Protein 3AFO (pdb70)

CATH classification: 3.40.50.10330 (+1 more: 2.60.200.30)

GO terms:
  GO:0005759 mitochondrial matrix (C, IDA)
  GO:0042736 NADH kinase activity (F, IDA)
  GO:0006741 NADP+ biosynthetic process (P, IDA)
  GO:0034599 cellular response to oxidative stress (P, IMP)
  GO:0005739 mitochondrion (C, HDA)
  GO:0016226 iron-sulfur cluster assembly (P, IMP)
  GO:0005759 mitochondrial matrix (C, EXP)

Nearest PDB structures (foldseek):
  3afo-assembly1_A-2  TM=1.003E+00  e=3.909E-83  Saccharomyces cerevisiae
  3afo-assembly1_B-2  TM=9.773E-01  e=2.505E-69  Saccharomyces cerevisiae
  8kgc-assembly1_C  TM=8.795E-01  e=1.399E-30  Homo sapiens
  7mh7-assembly1_A  TM=8.761E-01  e=4.460E-27  Pseudomonas aeruginosa PAO1
  7qvs-assembly1_B-2  TM=8.886E-01  e=7.166E-25  Pseudomonas aeruginosa

Solvent-accessible surface area: 30496 Å² total; per-residue (Å²): 131,156,38,29,27,189,69,3,101,31,55,72,1,83,88,18,201,89,48,12,65,12,66,36,87,115,127,25,32,30,0,70,21,141,79,103,1,69,6,0,4,1,16,18,94,74,234,26,98,45,0,84,118,3,0,22,96,0,0,40,22,0,23,122,62,30,120,76,7,32,0,0,0,40,41,103,19,0,78,60,0,0,111,37,6,168,60,14,27,139,132,51,94,132,110,19,7,48,0,24,6,12,76,93,115,36,0,19,80,47,4,6,0,0,0,1,0,2,13,40,33,12,3,13,94,4,5,62,32,0,9,132,40,45,0,10,2,0,0,3,0,18,28,54,122,122,32,42,15,20,40,8,72,13,176,43,12,105,111,16,0,92,65,0,28,50,34,142,9,86,0,25,57,25,29,2,0,29,0,43,5,69,54,114,136,41,148,80,59,90,66,28,30,1,3,14,6,0,27,0,36,73,32,153,19,104,77,59,1,5,0,25,0,35,5,8,43,27,99,4,9,89,2,47,0,27,0,1,0,0,0,0,3,7,0,0,22,32,67,0,31,98,33,39,0,3,5,1,3,18,62,2,50,2,0,1,0,1,6,7,86,36,138,17,172,36,13,81,18,0,0,0,10,62,11,2,16,0,52,1,84,2,12,29,76,168,127,81,34,96,66,93,64,5,1,66,3,6,9,14,44,79,84,69,57,66,0,34,32,16,1,12,2,58,0,21,6,26,81,45,24,54,99,14,132,77,62,158,46,28,2,0,26,11,3,17,114,48,89,34,47,47,15,106,9,0,43,138,88,66,24,10,12,58,78,79,207,148,108,222,64,109,80,62,68,0,82,106,22,89,75,51,10,52,7,67,39,84,77,36,115,73,12,31,12,40,17,0,54,19,111,80,92,4,46,1,0,2,1,20,16,88,69,227,29,109,46,0,75,123,4,0,24,83,0,0,36,16,0,19,117,61,36,125,126,6,28,0,0,0,48,65,106,23,0,122,60,0,30,131,36,18,173,73,38,24,148,116,50,116,131,108,36,6,52,0,27,14,12,89,100,108,27,0,8,61,36,1,1,0,0,0,1,0,2,13,39,33,14,4,15,99,6,2,60,34,4,40,111,54,49,1,8,3,1,0,4,0,24,24,48,113,130,29,38,15,18,39,9,78,18,180,42,4,112,136,11,0,68,39,0,38,41,32,137,10,74,0,20,54,23,31,5,0,25,2,42,4,65,43,125,114,81,150,79,56,79,76,35,25,0,3,16,4,1,28,0,35,69,30,147,21,107,137,67,3,36,0,23,0,36,8,58,63,55,102,2,10,97,2,47,0,27,0,1,0,1,0,1,6,6,0,0,21,34,66,0,28,95,35,39,0,3,5,1,4,15,52,3,47,2,0,2,0,0,7,7,87,35,140,16,173,38,12,80,18,0,1,0,18,63,90,1,78,0,66,0,61,2,12,107,98,70,2,74,3,11,5,15,43,83,90,46,75,53,0,65,74,5,1,25,1,87,0,34,10,11,154,120,48,34,3,0,23,12,2,14,106,38,42,14,40,32,4,103,10,0,39,129,72,66,28,9,12,58,82,78,203,160,101,229

Secondary structure (DSSP, 8-state):
---S-TTEEEEEGGGSPPP-PPEEE---EEEE-SSPP-EEEEEE-TT-HHHHHHHHHHHHHHHHH-TT-EEE--HHHHHHHHTT--S-GGG-TTSPEEEEE--HHHHHHH-SEEEEEESHHHHHHHHHTTTTSPPPPEEEEE-SS--SS--EEGGGHHHHHHHHHTT--EEEEE--EEEEEE-TT----EEEEESSEEEEE-TT-SSPEEEEEEETTEEEEEEEEEEEEEE-TGGGGTHHHHTTPPEE-TTS-EEEEEEEEES-S----EEEETT--EEEEE---SS-S-SSS-EEEEETTEEEEEE-TT-EEEEEESS-----TT----SEEEE-SSTTHHHHHHHHTT-TTPPPP---/-EEEEGGGSPPPPPEEEE--TT-SSEEEEESS---EEEEEE-TT-HHHHHHHHHHHHHHHHH-TTPEEE--HHHHHHHGGG--SPGGG-TTS--EEEE--HHHHHHH-SEEEEEESHHHHHHHHHHTTTSPPPPEEEEE-SS--SS--EEGGGHHHHHHHHHTT--EEEEE--EEEEEE-SSSSS-EEEEESSEEEEE-TT-SSPEEEEEEETTEEEEEEEEEEEEEE-TGGGGTHHHHTTPPEE-TTS--EEEEEEEES-S----EEE-TT--EEEEE----EEEEETTEEEEEE-TT-EEEEEE-----SEEEE-SSTTHHHHHHHHTT-TTPPPP---

Structure (mmCIF, N/CA/C/O backbone):
data_3AFO
#
_entry.id   3AFO
#
_cell.length_a   98.685
_cell.length_b   132.782
_cell.length_c   59.636
_cell.angle_alpha   90.00
_cell.angle_beta   90.00
_cell.angle_gamma   90.00
#
_symmetry.space_group_name_H-M   'P 21 21 2'
#
loop_
_entity.id
_entity.type
_entity.pdbx_description
1 polymer 'NADH kinase POS5'
2 non-polymer '1,4-DIHYDRONICOTINAMIDE ADENINE DINUCLEOTIDE'
3 non-polymer (4S)-2-METHYL-2,4-PENTANEDIOL
4 water water
#
loop_
_atom_site.group_PDB
_atom_site.id
_atom_site.type_symbol
_atom_site.label_atom_id
_atom_site.label_alt_id
_atom_site.label_comp_id
_atom_site.label_asym_id
_atom_site.label_entity_id
_atom_site.label_seq_id
_atom_site.pdbx_PDB_ins_code
_atom_site.Cartn_x
_atom_site.Cartn_y
_atom_site.Cartn_z
_atom_site.occupancy
_atom_site.B_iso_or_equiv
_atom_site.auth_seq_id
_atom_site.auth_comp_id
_atom_site.auth_asym_id
_atom_site.auth_atom_id
_atom_site.pdbx_PDB_model_num
ATOM 1 N N . LEU A 1 1 ? 54.161 23.128 21.853 1.00 49.66 27 LEU A N 1
ATOM 2 C CA . LEU A 1 1 ? 55.562 23.340 21.386 1.00 49.55 27 LEU A CA 1
ATOM 3 C C . LEU A 1 1 ? 55.596 23.504 19.862 1.00 49.46 27 LEU A C 1
ATOM 4 O O . LEU A 1 1 ? 54.962 22.732 19.129 1.00 49.63 27 LEU A O 1
ATOM 9 N N . GLN A 1 2 ? 56.328 24.518 19.399 1.00 49.06 28 GLN A N 1
ATOM 10 C CA . GLN A 1 2 ? 56.408 24.841 17.971 1.00 48.42 28 GLN A CA 1
ATOM 11 C C . GLN A 1 2 ? 57.463 24.004 17.241 1.00 47.46 28 GLN A C 1
ATOM 12 O O . GLN A 1 2 ? 58.648 23.979 17.613 1.00 47.53 28 GLN A O 1
ATOM 18 N N . SER A 1 3 ? 57.005 23.304 16.208 1.00 46.13 29 SER A N 1
ATOM 19 C CA . SER A 1 3 ? 57.882 22.601 15.290 1.00 44.67 29 SER A CA 1
ATOM 20 C C . SER A 1 3 ? 58.476 23.622 14.335 1.00 43.97 29 SER A C 1
ATOM 21 O O . SER A 1 3 ? 57.805 24.581 13.945 1.00 44.03 29 SER A O 1
ATOM 24 N N . GLY A 1 4 ? 59.733 23.418 13.961 1.00 42.89 30 GLY A N 1
ATOM 25 C CA . GLY A 1 4 ? 60.379 24.279 12.980 1.00 41.61 30 GLY A CA 1
ATOM 26 C C . GLY A 1 4 ? 60.233 23.786 11.549 1.00 40.38 30 GLY A C 1
ATOM 27 O O . GLY A 1 4 ? 61.014 24.168 10.677 1.00 40.77 30 GLY A O 1
ATOM 28 N N . SER A 1 5 ? 59.244 22.928 11.308 1.00 39.04 31 SER A N 1
ATOM 29 C CA . SER A 1 5 ? 58.974 22.407 9.969 1.00 37.42 31 SER A CA 1
ATOM 30 C C . SER A 1 5 ? 57.560 21.844 9.878 1.00 36.86 31 SER A C 1
ATOM 31 O O . SER A 1 5 ? 57.078 21.200 10.813 1.00 36.67 31 SER A O 1
ATOM 34 N N . LYS A 1 6 ? 56.915 22.074 8.740 1.00 35.54 32 LYS A N 1
ATOM 35 C CA . LYS A 1 6 ? 55.607 21.479 8.442 1.00 34.71 32 LYS A CA 1
ATOM 36 C C . LYS A 1 6 ? 55.728 19.972 8.168 1.00 33.52 32 LYS A C 1
ATOM 37 O O . LYS A 1 6 ? 54.717 19.285 8.025 1.00 33.23 32 LYS A O 1
ATOM 43 N N . PHE A 1 7 ? 56.964 19.478 8.071 1.00 32.36 33 PHE A N 1
ATOM 44 C CA . PHE A 1 7 ? 57.230 18.048 7.863 1.00 31.78 33 PHE A CA 1
ATOM 45 C C . PHE A 1 7 ? 57.380 17.281 9.189 1.00 31.25 33 PHE A C 1
ATOM 46 O O . PHE A 1 7 ? 57.600 16.067 9.204 1.00 30.75 33 PHE A O 1
ATOM 54 N N . VAL A 1 8 ? 57.275 18.012 10.294 1.00 30.74 34 VAL A N 1
ATOM 55 C CA . VAL A 1 8 ? 57.346 17.438 11.631 1.00 30.67 34 VAL A CA 1
ATOM 56 C C . VAL A 1 8 ? 56.183 17.949 12.475 1.00 30.98 34 VAL A C 1
ATOM 57 O O . VAL A 1 8 ? 55.937 19.153 12.535 1.00 30.97 34 VAL A O 1
ATOM 61 N N A LYS A 1 9 ? 55.461 17.029 13.106 0.50 31.07 35 LYS A N 1
ATOM 62 N N B LYS A 1 9 ? 55.491 17.022 13.131 0.50 31.27 35 LYS A N 1
ATOM 63 C CA A LYS A 1 9 ? 54.472 17.390 14.116 0.50 31.32 35 LYS A CA 1
ATOM 64 C CA B LYS A 1 9 ? 54.464 17.356 14.109 0.50 31.73 35 LYS A CA 1
ATOM 65 C C A LYS A 1 9 ? 54.922 16.860 15.469 0.50 31.35 35 LYS A C 1
ATOM 66 C C B LYS A 1 9 ? 54.920 16.851 15.474 0.50 31.58 35 LYS A C 1
ATOM 67 O O A LYS A 1 9 ? 55.313 15.698 15.591 0.50 31.43 35 LYS A O 1
ATOM 68 O O B LYS A 1 9 ? 55.314 15.692 15.608 0.50 31.64 35 LYS A O 1
ATOM 79 N N . ILE A 1 10 ? 54.876 17.724 16.475 1.00 31.57 36 ILE A N 1
ATOM 80 C CA . ILE A 1 10 ? 55.219 17.346 17.848 1.00 31.76 36 ILE A CA 1
ATOM 81 C C . ILE A 1 10 ? 53.917 17.061 18.604 1.00 31.91 36 ILE A C 1
ATOM 82 O O . ILE A 1 10 ? 53.083 17.956 18.739 1.00 32.30 36 ILE A O 1
ATOM 87 N N . LYS A 1 11 ? 53.758 15.823 19.079 1.00 31.88 37 LYS A N 1
ATOM 88 C CA . LYS A 1 11 ? 52.527 15.367 19.755 1.00 32.16 37 LYS A CA 1
ATOM 89 C C . LYS A 1 11 ? 52.760 14.950 21.218 1.00 32.02 37 LYS A C 1
ATOM 90 O O . LYS A 1 11 ? 53.846 14.460 21.557 1.00 31.35 37 LYS A O 1
ATOM 96 N N . PRO A 1 12 ? 51.739 15.138 22.087 1.00 32.25 38 PRO A N 1
ATOM 97 C CA . PRO A 1 12 ? 51.848 14.709 23.493 1.00 32.02 38 PRO A CA 1
ATOM 98 C C . PRO A 1 12 ? 52.125 13.217 23.597 1.00 32.13 38 PRO A C 1
ATOM 99 O O . PRO A 1 12 ? 51.438 12.419 22.956 1.00 32.12 38 PRO A O 1
ATOM 103 N N . VAL A 1 13 ? 53.128 12.842 24.389 1.00 32.05 39 VAL A N 1
ATOM 104 C CA . VAL A 1 13 ? 53.457 11.428 24.564 1.00 32.23 39 VAL A CA 1
ATOM 105 C C . VAL A 1 13 ? 52.336 10.649 25.277 1.00 32.93 39 VAL A C 1
ATOM 106 O O . VAL A 1 13 ? 52.222 9.429 25.121 1.00 33.10 39 VAL A O 1
ATOM 110 N N . ASN A 1 14 ? 51.495 11.347 26.036 1.00 33.70 40 ASN A N 1
ATOM 111 C CA . ASN A 1 14 ? 50.340 10.684 26.648 1.00 34.91 40 ASN A CA 1
ATOM 112 C C . ASN A 1 14 ? 49.335 10.142 25.625 1.00 35.02 40 ASN A C 1
ATOM 113 O O . ASN A 1 14 ? 48.402 9.443 25.997 1.00 35.33 40 ASN A O 1
ATOM 118 N N . ASN A 1 15 ? 49.527 10.466 24.346 1.00 35.35 41 ASN A N 1
ATOM 119 C CA . ASN A 1 15 ? 48.745 9.852 23.264 1.00 35.44 41 ASN A CA 1
ATOM 120 C C . ASN A 1 15 ? 49.121 8.389 23.046 1.00 35.10 41 ASN A C 1
ATOM 121 O O . ASN A 1 15 ? 48.405 7.661 22.352 1.00 35.02 41 ASN A O 1
ATOM 126 N N . LEU A 1 16 ? 50.249 7.970 23.624 1.00 34.43 42 LEU A N 1
ATOM 127 C CA . LEU A 1 16 ? 50.736 6.597 23.475 1.00 34.75 42 LEU A CA 1
ATOM 128 C C . LEU A 1 16 ? 50.295 5.703 24.630 1.00 35.31 42 LEU A C 1
ATOM 129 O O . LEU A 1 16 ? 49.985 6.189 25.718 1.00 34.48 42 LEU A O 1
ATOM 134 N N . ARG A 1 17 ? 50.292 4.396 24.368 1.00 36.81 43 ARG A N 1
ATOM 135 C CA . ARG A 1 17 ? 49.897 3.370 25.326 1.00 38.73 43 ARG A CA 1
ATOM 136 C C . ARG A 1 17 ? 50.985 3.130 26.364 1.00 39.82 43 ARG A C 1
ATOM 137 O O . ARG A 1 17 ? 52.163 3.354 26.094 1.00 39.95 43 ARG A O 1
ATOM 145 N N . SER A 1 18 ? 50.575 2.656 27.539 1.00 41.30 44 SER A N 1
ATOM 146 C CA . SER A 1 18 ? 51.485 2.259 28.620 1.00 42.52 44 SER A CA 1
ATOM 147 C C . SER A 1 18 ? 52.544 1.255 28.179 1.00 43.32 44 SER A C 1
ATOM 148 O O . SER A 1 18 ? 52.312 0.456 27.271 1.00 43.38 44 SER A O 1
ATOM 151 N N . SER A 1 19 ? 53.699 1.293 28.847 1.00 44.85 45 SER A N 1
ATOM 152 C CA . SER A 1 19 ? 54.837 0.413 28.546 1.00 46.01 45 SER A CA 1
ATOM 153 C C . SER A 1 19 ? 54.474 -1.060 28.482 1.00 47.00 45 SER A C 1
ATOM 154 O O . SER A 1 19 ? 53.662 -1.553 29.265 1.00 47.10 45 SER A O 1
ATOM 157 N N . SER A 1 20 ? 55.101 -1.756 27.542 1.00 48.27 46 SER A N 1
ATOM 158 C CA . SER A 1 20 ? 55.056 -3.209 27.498 1.00 49.37 46 SER A CA 1
ATOM 159 C C . SER A 1 20 ? 56.354 -3.751 28.088 1.00 49.86 46 SER A C 1
ATOM 160 O O . SER A 1 20 ? 57.409 -3.683 27.448 1.00 49.94 46 SER A O 1
ATOM 163 N N . SER A 1 21 ? 56.285 -4.266 29.314 1.00 50.38 47 SER A N 1
ATOM 164 C CA . SER A 1 21 ? 57.444 -4.914 29.918 1.00 51.07 47 SER A CA 1
ATOM 165 C C . SER A 1 21 ? 57.751 -6.187 29.131 1.00 51.04 47 SER A C 1
ATOM 166 O O . SER A 1 21 ? 56.871 -7.023 28.913 1.00 51.31 47 SER A O 1
ATOM 169 N N . ALA A 1 22 ? 58.994 -6.311 28.680 1.00 50.79 48 ALA A N 1
ATOM 170 C CA . ALA A 1 22 ? 59.420 -7.465 27.906 1.00 50.51 48 ALA A CA 1
ATOM 171 C C . ALA A 1 22 ? 59.659 -8.673 28.800 1.00 50.35 48 ALA A C 1
ATOM 172 O O . ALA A 1 22 ? 59.592 -8.578 30.024 1.00 50.27 48 ALA A O 1
ATOM 174 N N . ASP A 1 23 ? 59.918 -9.811 28.174 1.00 50.41 49 ASP A N 1
ATOM 175 C CA . ASP A 1 23 ? 60.316 -11.007 28.893 1.00 50.73 49 ASP A CA 1
ATOM 176 C C . ASP A 1 23 ? 61.815 -11.235 28.754 1.00 50.43 49 ASP A C 1
ATOM 177 O O . ASP A 1 23 ? 62.410 -10.890 27.726 1.00 50.27 49 ASP A O 1
ATOM 182 N N . PHE A 1 24 ? 62.411 -11.813 29.794 1.00 50.24 50 PHE A N 1
ATOM 183 C CA . PHE A 1 24 ? 63.839 -12.113 29.803 1.00 50.18 50 PHE A CA 1
ATOM 184 C C . PHE A 1 24 ? 64.116 -13.576 30.126 1.00 50.76 50 PHE A C 1
ATOM 185 O O . PHE A 1 24 ? 64.364 -13.941 31.277 1.00 50.99 50 PHE A O 1
ATOM 193 N N . VAL A 1 25 ? 64.072 -14.402 29.086 1.00 51.32 51 VAL A N 1
ATOM 194 C CA . VAL A 1 25 ? 64.299 -15.843 29.194 1.00 51.82 51 VAL A CA 1
ATOM 195 C C . VAL A 1 25 ? 65.805 -16.116 29.312 1.00 52.10 51 VAL A C 1
ATOM 196 O O . VAL A 1 25 ? 66.615 -15.515 28.594 1.00 52.17 51 VAL A O 1
ATOM 200 N N . SER A 1 26 ? 66.178 -17.014 30.220 1.00 52.33 52 SER A N 1
ATOM 201 C CA . SER A 1 26 ? 67.590 -17.318 30.443 1.00 52.47 52 SER A CA 1
ATOM 202 C C . SER A 1 26 ? 67.905 -18.807 30.275 1.00 52.45 52 SER A C 1
ATOM 203 O O . SER A 1 26 ? 67.500 -19.638 31.087 1.00 52.24 52 SER A O 1
ATOM 206 N N . LYS A 1 31 ? 74.533 -16.718 30.386 1.00 35.85 57 LYS A N 1
ATOM 207 C CA . LYS A 1 31 ? 74.773 -15.537 31.226 1.00 35.40 57 LYS A CA 1
ATOM 208 C C . LYS A 1 31 ? 74.240 -14.214 30.639 1.00 34.86 57 LYS A C 1
ATOM 209 O O . LYS A 1 31 ? 74.358 -13.143 31.251 1.00 34.94 57 LYS A O 1
ATOM 215 N N . LEU A 1 32 ? 73.662 -14.299 29.448 1.00 33.66 58 LEU A N 1
ATOM 216 C CA . LEU A 1 32 ? 72.859 -13.216 28.903 1.00 33.02 58 LEU A CA 1
ATOM 217 C C . LEU A 1 32 ? 71.390 -13.646 28.934 1.00 32.78 58 LEU A C 1
ATOM 218 O O . LEU A 1 32 ? 71.089 -14.838 28.969 1.00 32.76 58 LEU A O 1
ATOM 223 N N . GLN A 1 33 ? 70.484 -12.681 28.939 1.00 32.50 59 GLN A N 1
ATOM 224 C CA . GLN A 1 33 ? 69.058 -12.980 28.881 1.00 32.89 59 GLN A CA 1
ATOM 225 C C . GLN A 1 33 ? 68.491 -12.599 27.516 1.00 32.78 59 GLN A C 1
ATOM 226 O O . GLN A 1 33 ? 68.763 -11.515 27.005 1.00 32.67 59 GLN A O 1
ATOM 232 N N . SER A 1 34 ? 67.711 -13.500 26.932 1.00 32.71 60 SER A N 1
ATOM 233 C CA . SER A 1 34 ? 66.989 -13.228 25.692 1.00 32.45 60 SER A CA 1
ATOM 234 C C . SER A 1 34 ? 65.906 -12.180 25.914 1.00 32.45 60 SER A C 1
ATOM 235 O O . SER A 1 34 ? 65.104 -12.295 26.843 1.00 32.52 60 SER A O 1
ATOM 238 N N . LEU A 1 35 ? 65.901 -11.147 25.075 1.00 32.26 61 LEU A N 1
ATOM 239 C CA . LEU A 1 35 ? 64.864 -10.124 25.117 1.00 32.49 61 LEU A CA 1
ATOM 240 C C . LEU A 1 35 ? 63.721 -10.505 24.158 1.00 32.81 61 LEU A C 1
ATOM 241 O O . LEU A 1 35 ? 63.861 -10.422 22.941 1.00 32.59 61 LEU A O 1
ATOM 246 N N . ILE A 1 36 ? 62.604 -10.946 24.722 1.00 33.39 62 ILE A N 1
ATOM 247 C CA . ILE A 1 36 ? 61.460 -11.386 23.922 1.00 34.17 62 ILE A CA 1
ATOM 248 C C . ILE A 1 36 ? 60.263 -10.520 24.283 1.00 34.47 62 ILE A C 1
ATOM 249 O O . ILE A 1 36 ? 59.837 -10.472 25.441 1.00 34.98 62 ILE A O 1
ATOM 254 N N . TRP A 1 37 ? 59.757 -9.805 23.286 1.00 34.71 63 TRP A N 1
ATOM 255 C CA . TRP A 1 37 ? 58.653 -8.883 23.476 1.00 35.45 63 TRP A CA 1
ATOM 256 C C . TRP A 1 37 ? 57.336 -9.650 23.593 1.00 36.43 63 TRP A C 1
ATOM 257 O O . TRP A 1 37 ? 56.956 -10.376 22.673 1.00 36.57 63 TRP A O 1
ATOM 268 N N . GLN A 1 38 ? 56.661 -9.515 24.734 1.00 37.26 64 GLN A N 1
ATOM 269 C CA . GLN A 1 38 ? 55.330 -10.116 24.887 1.00 38.40 64 GLN A CA 1
ATOM 270 C C . GLN A 1 38 ? 54.301 -9.346 24.048 1.00 38.11 64 GLN A C 1
ATOM 271 O O . GLN A 1 38 ? 53.629 -9.940 23.205 1.00 38.47 64 GLN A O 1
ATOM 277 N N . ASN A 1 39 ? 54.191 -8.036 24.278 1.00 37.85 65 ASN A N 1
ATOM 278 C CA . ASN A 1 39 ? 53.534 -7.138 23.324 1.00 37.50 65 ASN A CA 1
ATOM 279 C C . ASN A 1 39 ? 54.612 -6.631 22.369 1.00 36.63 65 ASN A C 1
ATOM 280 O O . ASN A 1 39 ? 55.726 -6.359 22.809 1.00 36.19 65 ASN A O 1
ATOM 285 N N . PRO A 1 40 ? 54.291 -6.496 21.065 1.00 35.96 66 PRO A N 1
ATOM 286 C CA . PRO A 1 40 ? 55.282 -5.991 20.101 1.00 35.13 66 PRO A CA 1
ATOM 287 C C . PRO A 1 40 ? 55.908 -4.646 20.503 1.00 34.23 66 PRO A C 1
ATOM 288 O O . PRO A 1 40 ? 55.250 -3.807 21.122 1.00 33.95 66 PRO A O 1
ATOM 292 N N . LEU A 1 41 ? 57.181 -4.466 20.167 1.00 33.51 67 LEU A N 1
ATOM 293 C CA . LEU A 1 41 ? 57.891 -3.214 20.447 1.00 32.81 67 LEU A CA 1
ATOM 294 C C . LEU A 1 41 ? 57.294 -2.071 19.630 1.00 32.56 67 LEU A C 1
ATOM 295 O O . LEU A 1 41 ? 57.200 -2.173 18.408 1.00 32.82 67 LEU A O 1
ATOM 300 N N . GLN A 1 42 ? 56.907 -0.992 20.304 1.00 32.18 68 GLN A N 1
ATOM 301 C CA . GLN A 1 42 ? 56.346 0.178 19.633 1.00 31.99 68 GLN A CA 1
ATOM 302 C C . GLN A 1 42 ? 56.944 1.520 20.076 1.00 30.95 68 GLN A C 1
ATOM 303 O O . GLN A 1 42 ? 57.360 2.311 19.227 1.00 30.97 68 GLN A O 1
ATOM 309 N N . ASN A 1 43 ? 56.963 1.774 21.389 1.00 29.39 69 ASN A N 1
ATOM 310 C CA . ASN A 1 43 ? 57.361 3.072 21.934 1.00 27.79 69 ASN A CA 1
ATOM 311 C C . ASN A 1 43 ? 58.875 3.147 22.200 1.00 27.41 69 ASN A C 1
ATOM 312 O O . ASN A 1 43 ? 59.376 2.586 23.185 1.00 27.48 69 ASN A O 1
ATOM 317 N N . VAL A 1 44 ? 59.588 3.838 21.323 1.00 26.06 70 VAL A N 1
ATOM 318 C CA . VAL A 1 44 ? 61.042 3.929 21.420 1.00 25.54 70 VAL A CA 1
ATOM 319 C C . VAL A 1 44 ? 61.449 5.328 21.868 1.00 25.15 70 VAL A C 1
ATOM 320 O O . VAL A 1 44 ? 61.265 6.301 21.138 1.00 25.31 70 VAL A O 1
ATOM 324 N N . TYR A 1 45 ? 61.993 5.420 23.079 1.00 24.91 71 TYR A N 1
ATOM 325 C CA . TYR A 1 45 ? 62.541 6.670 23.612 1.00 24.70 71 TYR A CA 1
ATOM 326 C C . TYR A 1 45 ? 64.024 6.831 23.247 1.00 24.45 71 TYR A C 1
ATOM 327 O O . TYR A 1 45 ? 64.848 5.957 23.537 1.00 24.54 71 TYR A O 1
ATOM 336 N N . ILE A 1 46 ? 64.351 7.956 22.615 1.00 24.18 72 ILE A N 1
ATOM 337 C CA . ILE A 1 46 ? 65.709 8.188 22.129 1.00 23.86 72 ILE A CA 1
ATOM 338 C C . ILE A 1 46 ? 66.311 9.410 22.796 1.00 23.59 72 ILE A C 1
ATOM 339 O O . ILE A 1 46 ? 65.707 10.491 22.801 1.00 23.59 72 ILE A O 1
ATOM 344 N N A THR A 1 47 ? 67.499 9.229 23.370 0.50 23.58 73 THR A N 1
ATOM 345 N N B THR A 1 47 ? 67.504 9.240 23.358 0.50 23.53 73 THR A N 1
ATOM 346 C CA A THR A 1 47 ? 68.238 10.320 23.993 0.50 23.37 73 THR A CA 1
ATOM 347 C CA B THR A 1 47 ? 68.219 10.337 23.996 0.50 23.28 73 THR A CA 1
ATOM 348 C C A THR A 1 47 ? 69.602 10.443 23.331 0.50 23.60 73 THR A C 1
ATOM 349 C C B THR A 1 47 ? 69.624 10.432 23.403 0.50 23.57 73 THR A C 1
ATOM 350 O O A THR A 1 47 ? 70.120 9.472 22.777 0.50 23.17 73 THR A O 1
ATOM 351 O O B THR A 1 47 ? 70.185 9.432 22.953 0.50 23.19 73 THR A O 1
ATOM 358 N N . LYS A 1 48 ? 70.180 11.639 23.389 1.00 24.04 74 LYS A N 1
ATOM 359 C CA . LYS A 1 48 ? 71.494 11.868 22.786 1.00 24.82 74 LYS A CA 1
ATOM 360 C C . LYS A 1 48 ? 72.358 12.757 23.655 1.00 25.55 74 LYS A C 1
ATOM 361 O O . LYS A 1 48 ? 71.860 13.513 24.482 1.00 25.08 74 LYS A O 1
ATOM 367 N N . LYS A 1 49 ? 73.665 12.659 23.459 1.00 27.37 75 LYS A N 1
ATOM 368 C CA . LYS A 1 49 ? 74.573 13.568 24.119 1.00 28.82 75 LYS A CA 1
ATOM 369 C C . LYS A 1 49 ? 74.309 14.964 23.552 1.00 29.90 75 LYS A C 1
ATOM 370 O O . LYS A 1 49 ? 74.327 15.156 22.330 1.00 29.69 75 LYS A O 1
ATOM 376 N N . PRO A 1 50 ? 74.029 15.936 24.437 1.00 31.07 76 PRO A N 1
ATOM 377 C CA . PRO A 1 50 ? 73.654 17.269 23.978 1.00 32.19 76 PRO A CA 1
ATOM 378 C C . PRO A 1 50 ? 74.826 18.029 23.354 1.00 33.57 76 PRO A C 1
ATOM 379 O O . PRO A 1 50 ? 75.989 17.694 23.603 1.00 33.32 76 PRO A O 1
ATOM 383 N N . TRP A 1 51 ? 74.495 19.023 22.528 1.00 34.93 77 TRP A N 1
ATOM 384 C CA . TRP A 1 51 ? 75.471 19.935 21.912 1.00 36.36 77 TRP A CA 1
ATOM 385 C C . TRP A 1 51 ? 76.614 19.242 21.175 1.00 36.18 77 TRP A C 1
ATOM 386 O O . TRP A 1 51 ? 77.752 19.720 21.183 1.00 36.69 77 TRP A O 1
ATOM 397 N N . THR A 1 52 ? 76.315 18.106 20.554 1.00 35.70 78 THR A N 1
ATOM 398 C CA . THR A 1 52 ? 77.296 17.412 19.722 1.00 35.10 78 THR A CA 1
ATOM 399 C C . THR A 1 52 ? 76.670 16.973 18.399 1.00 34.76 78 THR A C 1
ATOM 400 O O . THR A 1 52 ? 75.781 16.117 18.381 1.00 35.05 78 THR A O 1
ATOM 404 N N . PRO A 1 53 ? 77.109 17.605 17.289 1.00 34.18 79 PRO A N 1
ATOM 405 C CA . PRO A 1 53 ? 76.539 17.449 15.951 1.00 32.96 79 PRO A CA 1
ATOM 406 C C . PRO A 1 53 ? 76.333 16.003 15.527 1.00 31.87 79 PRO A C 1
ATOM 407 O O . PRO A 1 53 ? 75.258 15.672 15.022 1.00 31.52 79 PRO A O 1
ATOM 411 N N . SER A 1 54 ? 77.339 15.151 15.733 1.00 30.24 80 SER A N 1
ATOM 412 C CA . SER A 1 54 ? 77.226 13.747 15.363 1.00 29.39 80 SER A CA 1
ATOM 413 C C . SER A 1 54 ? 75.980 13.059 15.973 1.00 28.71 80 SER A C 1
ATOM 414 O O . SER A 1 54 ? 75.347 12.242 15.313 1.00 28.37 80 SER A O 1
ATOM 417 N N . THR A 1 55 ? 75.633 13.384 17.220 1.00 27.86 81 THR A N 1
ATOM 418 C CA . THR A 1 55 ? 74.496 12.701 17.871 1.00 27.30 81 THR A CA 1
ATOM 419 C C . THR A 1 55 ? 73.134 13.275 17.451 1.00 27.08 81 THR A C 1
ATOM 420 O O . THR A 1 55 ? 72.145 12.547 17.411 1.00 26.73 81 THR A O 1
ATOM 424 N N . ARG A 1 56 ? 73.089 14.571 17.152 1.00 26.74 82 ARG A N 1
ATOM 425 C CA . ARG A 1 56 ? 71.895 15.180 16.570 1.00 26.84 82 ARG A CA 1
ATOM 426 C C . ARG A 1 56 ? 71.658 14.614 15.163 1.00 27.18 82 ARG A C 1
ATOM 427 O O . ARG A 1 56 ? 70.534 14.239 14.813 1.00 26.76 82 ARG A O 1
ATOM 435 N N . GLU A 1 57 ? 72.728 14.508 14.379 1.00 27.10 83 GLU A N 1
ATOM 436 C CA . GLU A 1 57 ? 72.662 13.901 13.054 1.00 27.25 83 GLU A CA 1
ATOM 437 C C . GLU A 1 57 ? 72.225 12.447 13.112 1.00 26.95 83 GLU A C 1
ATOM 438 O O . GLU A 1 57 ? 71.392 12.013 12.310 1.00 26.48 83 GLU A O 1
ATOM 444 N N . ALA A 1 58 ? 72.792 11.701 14.061 1.00 26.19 84 ALA A N 1
ATOM 445 C CA . ALA A 1 58 ? 72.453 10.290 14.251 1.00 26.14 84 ALA A CA 1
ATOM 446 C C . ALA A 1 58 ? 70.999 10.113 14.678 1.00 26.04 84 ALA A C 1
ATOM 447 O O . ALA A 1 58 ? 70.329 9.188 14.213 1.00 26.21 84 ALA A O 1
ATOM 449 N N . MET A 1 59 ? 70.516 10.995 15.553 1.00 25.73 85 MET A N 1
ATOM 450 C CA . MET A 1 59 ? 69.127 10.929 16.013 1.00 26.07 85 MET A CA 1
ATOM 451 C C . MET A 1 59 ? 68.147 11.097 14.842 1.00 26.21 85 MET A C 1
ATOM 452 O O . MET A 1 59 ? 67.216 10.308 14.681 1.00 26.18 85 MET A O 1
ATOM 457 N N . VAL A 1 60 ? 68.378 12.118 14.025 1.00 26.11 86 VAL A N 1
ATOM 458 C CA . VAL A 1 60 ? 67.542 12.367 12.852 1.00 26.25 86 VAL A CA 1
ATOM 459 C C . VAL A 1 60 ? 67.579 11.173 11.899 1.00 26.58 86 VAL A C 1
ATOM 460 O O . VAL A 1 60 ? 66.536 10.722 11.412 1.00 26.79 86 VAL A O 1
ATOM 464 N N . GLU A 1 61 ? 68.777 10.638 11.665 1.00 26.80 87 GLU A N 1
ATOM 465 C CA . GLU A 1 61 ? 68.960 9.483 10.789 1.00 26.84 87 GLU A CA 1
ATOM 466 C C . GLU A 1 61 ? 68.295 8.220 11.353 1.00 26.42 87 GLU A C 1
ATOM 467 O O . GLU A 1 61 ? 67.726 7.410 10.603 1.00 26.01 87 GLU A O 1
ATOM 473 N N . PHE A 1 62 ? 68.356 8.048 12.671 1.00 25.37 88 PHE A N 1
ATOM 474 C CA . PHE A 1 62 ? 67.754 6.878 13.282 1.00 25.18 88 PHE A CA 1
ATOM 475 C C . PHE A 1 62 ? 66.225 6.939 13.214 1.00 24.94 88 PHE A C 1
ATOM 476 O O . PHE A 1 62 ? 65.579 5.966 12.842 1.00 24.98 88 PHE A O 1
ATOM 484 N N . ILE A 1 63 ? 65.671 8.093 13.569 1.00 24.94 89 ILE A N 1
ATOM 485 C CA . ILE A 1 63 ? 64.230 8.342 13.548 1.00 25.07 89 ILE A CA 1
ATOM 486 C C . ILE A 1 63 ? 63.651 8.213 12.132 1.00 25.50 89 ILE A C 1
ATOM 487 O O . ILE A 1 63 ? 62.559 7.659 11.950 1.00 26.06 89 ILE A O 1
ATOM 492 N N . THR A 1 64 ? 64.389 8.729 11.147 1.00 25.86 90 THR A N 1
ATOM 493 C CA . THR A 1 64 ? 64.047 8.575 9.724 1.00 25.76 90 THR A CA 1
ATOM 494 C C . THR A 1 64 ? 63.933 7.088 9.362 1.00 26.27 90 THR A C 1
ATOM 495 O O . THR A 1 64 ? 62.926 6.657 8.784 1.00 25.86 90 THR A O 1
ATOM 499 N N . HIS A 1 65 ? 64.936 6.301 9.750 1.00 26.14 91 HIS A N 1
ATOM 500 C CA . HIS A 1 65 ? 64.900 4.858 9.550 1.00 26.85 91 HIS A CA 1
ATOM 501 C C . HIS A 1 65 ? 63.687 4.170 10.202 1.00 26.82 91 HIS A C 1
ATOM 502 O O . HIS A 1 65 ? 63.046 3.328 9.577 1.00 27.37 91 HIS A O 1
ATOM 509 N N . LEU A 1 66 ? 63.385 4.512 11.451 1.00 26.75 92 LEU A N 1
ATOM 510 C CA . LEU A 1 66 ? 62.233 3.926 12.141 1.00 26.88 92 LEU A CA 1
ATOM 511 C C . LEU A 1 66 ? 60.924 4.257 11.414 1.00 27.00 92 LEU A C 1
ATOM 512 O O . LEU A 1 66 ? 60.077 3.385 11.200 1.00 26.42 92 LEU A O 1
ATOM 517 N N . HIS A 1 67 ? 60.787 5.522 11.025 1.00 27.82 93 HIS A N 1
ATOM 518 C CA . HIS A 1 67 ? 59.589 5.997 10.344 1.00 28.34 93 HIS A CA 1
ATOM 519 C C . HIS A 1 67 ? 59.439 5.407 8.954 1.00 29.40 93 HIS A C 1
ATOM 520 O O . HIS A 1 67 ? 58.323 5.190 8.495 1.00 30.06 93 HIS A O 1
ATOM 527 N N . GLU A 1 68 ? 60.559 5.162 8.287 1.00 30.44 94 GLU A N 1
ATOM 528 C CA . GLU A 1 68 ? 60.539 4.504 6.985 1.00 31.73 94 GLU A CA 1
ATOM 529 C C . GLU A 1 68 ? 60.224 3.009 7.097 1.00 31.69 94 GLU A C 1
ATOM 530 O O . GLU A 1 68 ? 59.424 2.494 6.329 1.00 31.28 94 GLU A O 1
ATOM 536 N N . SER A 1 69 ? 60.831 2.322 8.067 1.00 31.79 95 SER A N 1
ATOM 537 C CA . SER A 1 69 ? 60.836 0.850 8.058 1.00 32.01 95 SER A CA 1
ATOM 538 C C . SER A 1 69 ? 59.893 0.162 9.035 1.00 31.64 95 SER A C 1
ATOM 539 O O . SER A 1 69 ? 59.556 -1.005 8.835 1.00 31.99 95 SER A O 1
ATOM 542 N N . TYR A 1 70 ? 59.506 0.866 10.096 1.00 31.38 96 TYR A N 1
ATOM 543 C CA . TYR A 1 70 ? 58.644 0.318 11.140 1.00 31.12 96 TYR A CA 1
ATOM 544 C C . TYR A 1 70 ? 57.453 1.246 11.422 1.00 31.11 96 TYR A C 1
ATOM 545 O O . TYR A 1 70 ? 57.490 2.018 12.374 1.00 30.62 96 TYR A O 1
ATOM 554 N N . PRO A 1 71 ? 56.385 1.168 10.594 1.00 31.55 97 PRO A N 1
ATOM 555 C CA . PRO A 1 71 ? 55.206 2.023 10.808 1.00 31.58 97 PRO A CA 1
ATOM 556 C C . PRO A 1 71 ? 54.608 1.935 12.214 1.00 31.52 97 PRO A C 1
ATOM 557 O O . PRO A 1 71 ? 54.117 2.933 12.725 1.00 31.57 97 PRO A O 1
ATOM 561 N N . GLU A 1 72 ? 54.661 0.758 12.834 1.00 32.12 98 GLU A N 1
ATOM 562 C CA . GLU A 1 72 ? 54.106 0.568 14.184 1.00 32.73 98 GLU A CA 1
ATOM 563 C C . GLU A 1 72 ? 54.871 1.321 15.294 1.00 32.06 98 GLU A C 1
ATOM 564 O O . GLU A 1 72 ? 54.358 1.492 16.411 1.00 32.14 98 GLU A O 1
ATOM 570 N N . VAL A 1 73 ? 56.081 1.784 14.978 1.00 30.93 99 VAL A N 1
ATOM 571 C CA . VAL A 1 73 ? 56.961 2.404 15.977 1.00 29.64 99 VAL A CA 1
ATOM 572 C C . VAL A 1 73 ? 56.622 3.863 16.261 1.00 28.63 99 VAL A C 1
ATOM 573 O O . VAL A 1 73 ? 56.396 4.654 15.347 1.00 28.51 99 VAL A O 1
ATOM 577 N N . ASN A 1 74 ? 56.592 4.203 17.546 1.00 27.59 100 ASN A N 1
ATOM 578 C CA . ASN A 1 74 ? 56.382 5.572 17.986 1.00 26.73 100 ASN A CA 1
ATOM 579 C C . ASN A 1 74 ? 57.632 6.119 18.645 1.00 26.04 100 ASN A C 1
ATOM 580 O O . ASN A 1 74 ? 58.148 5.519 19.590 1.00 25.47 100 ASN A O 1
ATOM 585 N N . VAL A 1 75 ? 58.091 7.273 18.151 1.00 25.72 101 VAL A N 1
ATOM 586 C CA . VAL A 1 75 ? 59.330 7.915 18.605 1.00 25.10 101 VAL A CA 1
ATOM 587 C C . VAL A 1 75 ? 59.063 8.940 19.704 1.00 24.90 101 VAL A C 1
ATOM 588 O O . VAL A 1 75 ? 58.290 9.894 19.523 1.00 25.03 101 VAL A O 1
ATOM 592 N N . ILE A 1 76 ? 59.724 8.742 20.840 1.00 24.50 102 ILE A N 1
ATOM 593 C CA . ILE A 1 76 ? 59.658 9.665 21.956 1.00 24.32 102 ILE A CA 1
ATOM 594 C C . ILE A 1 76 ? 61.031 10.323 22.150 1.00 24.54 102 ILE A C 1
ATOM 595 O O . ILE A 1 76 ? 62.053 9.634 22.152 1.00 24.36 102 ILE A O 1
ATOM 600 N N . VAL A 1 77 ? 61.045 11.646 22.310 1.00 24.79 103 VAL A N 1
ATOM 601 C CA . VAL A 1 77 ? 62.272 12.388 22.644 1.00 25.91 103 VAL A CA 1
ATOM 602 C C . VAL A 1 77 ? 61.908 13.426 23.688 1.00 26.42 103 VAL A C 1
ATOM 603 O O . VAL A 1 77 ? 60.726 13.673 23.922 1.00 26.64 103 VAL A O 1
ATOM 607 N N A GLN A 1 78 ? 62.932 14.018 24.304 0.50 26.73 104 GLN A N 1
ATOM 608 N N B GLN A 1 78 ? 62.911 14.007 24.341 0.50 26.77 104 GLN A N 1
ATOM 609 C CA A GLN A 1 78 ? 62.787 15.145 25.228 0.50 27.21 104 GLN A CA 1
ATOM 610 C CA B GLN A 1 78 ? 62.676 15.084 25.301 0.50 27.29 104 GLN A CA 1
ATOM 611 C C A GLN A 1 78 ? 62.128 16.355 24.549 0.50 27.66 104 GLN A C 1
ATOM 612 C C B GLN A 1 78 ? 62.153 16.342 24.595 0.50 27.70 104 GLN A C 1
ATOM 613 O O A GLN A 1 78 ? 62.271 16.526 23.339 0.50 27.34 104 GLN A O 1
ATOM 614 O O B GLN A 1 78 ? 62.420 16.538 23.409 0.50 27.32 104 GLN A O 1
ATOM 625 N N . PRO A 1 79 ? 61.407 17.192 25.326 1.00 28.05 105 PRO A N 1
ATOM 626 C CA . PRO A 1 79 ? 60.746 18.384 24.775 1.00 28.96 105 PRO A CA 1
ATOM 627 C C . PRO A 1 79 ? 61.676 19.376 24.062 1.00 29.91 105 PRO A C 1
ATOM 628 O O . PRO A 1 79 ? 61.347 19.852 22.971 1.00 29.38 105 PRO A O 1
ATOM 632 N N . ASP A 1 80 ? 62.823 19.676 24.663 1.00 30.89 106 ASP A N 1
ATOM 633 C CA . ASP A 1 80 ? 63.759 20.612 24.054 1.00 31.96 106 ASP A CA 1
ATOM 634 C C . ASP A 1 80 ? 64.414 20.020 22.800 1.00 31.75 106 ASP A C 1
ATOM 635 O O . ASP A 1 80 ? 64.696 20.741 21.845 1.00 31.61 106 ASP A O 1
ATOM 640 N N . VAL A 1 81 ? 64.621 18.705 22.815 1.00 31.55 107 VAL A N 1
ATOM 641 C CA . VAL A 1 81 ? 65.167 17.969 21.682 1.00 31.45 107 VAL A CA 1
ATOM 642 C C . VAL A 1 81 ? 64.190 17.947 20.499 1.00 31.82 107 VAL A C 1
ATOM 643 O O . VAL A 1 81 ? 64.599 18.171 19.356 1.00 31.29 107 VAL A O 1
ATOM 647 N N . ALA A 1 82 ? 62.910 17.682 20.781 1.00 31.98 108 ALA A N 1
ATOM 648 C CA . ALA A 1 82 ? 61.848 17.737 19.765 1.00 32.75 108 ALA A CA 1
ATOM 649 C C . ALA A 1 82 ? 61.883 19.062 18.999 1.00 33.23 108 ALA A C 1
ATOM 650 O O . ALA A 1 82 ? 61.914 19.075 17.762 1.00 32.97 108 ALA A O 1
ATOM 652 N N . GLU A 1 83 ? 61.903 20.162 19.747 1.00 34.02 109 GLU A N 1
ATOM 653 C CA . GLU A 1 83 ? 62.015 21.502 19.178 1.00 35.39 109 GLU A CA 1
ATOM 654 C C . GLU A 1 83 ? 63.336 21.695 18.436 1.00 35.37 109 GLU A C 1
ATOM 655 O O . GLU A 1 83 ? 63.362 22.261 17.340 1.00 35.47 109 GLU A O 1
ATOM 661 N N . GLU A 1 84 ? 64.426 21.215 19.037 1.00 35.15 110 GLU A N 1
ATOM 662 C CA . GLU A 1 84 ? 65.755 21.332 18.446 1.00 34.85 110 GLU A CA 1
ATOM 663 C C . GLU A 1 84 ? 65.837 20.658 17.077 1.00 34.19 110 GLU A C 1
ATOM 664 O O . GLU A 1 84 ? 66.327 21.255 16.125 1.00 34.34 110 GLU A O 1
ATOM 670 N N . ILE A 1 85 ? 65.356 19.422 16.983 1.00 33.23 111 ILE A N 1
ATOM 671 C CA . ILE A 1 85 ? 65.544 18.620 15.775 1.00 32.67 111 ILE A CA 1
ATOM 672 C C . ILE A 1 85 ? 64.437 18.772 14.724 1.00 32.40 111 ILE A C 1
ATOM 673 O O . ILE A 1 85 ? 64.587 18.275 13.607 1.00 32.34 111 ILE A O 1
ATOM 678 N N . SER A 1 86 ? 63.337 19.441 15.078 1.00 32.30 112 SER A N 1
ATOM 679 C CA . SER A 1 86 ? 62.191 19.570 14.165 1.00 32.22 112 SER A CA 1
ATOM 680 C C . SER A 1 86 ? 62.577 20.191 12.810 1.00 32.00 112 SER A C 1
ATOM 681 O O . SER A 1 86 ? 62.131 19.715 11.759 1.00 31.77 112 SER A O 1
ATOM 684 N N A GLN A 1 87 ? 63.404 21.240 12.828 0.50 31.89 113 GLN A N 1
ATOM 685 N N B GLN A 1 87 ? 63.418 21.220 12.870 0.50 31.86 113 GLN A N 1
ATOM 686 C CA A GLN A 1 87 ? 63.881 21.850 11.573 0.50 31.81 113 GLN A CA 1
ATOM 687 C CA B GLN A 1 87 ? 63.978 21.885 11.697 0.50 31.73 113 GLN A CA 1
ATOM 688 C C A GLN A 1 87 ? 64.814 20.946 10.757 0.50 31.46 113 GLN A C 1
ATOM 689 C C B GLN A 1 87 ? 64.826 20.974 10.803 0.50 31.41 113 GLN A C 1
ATOM 690 O O A GLN A 1 87 ? 65.072 21.235 9.588 0.50 31.47 113 GLN A O 1
ATOM 691 O O B GLN A 1 87 ? 65.027 21.278 9.628 0.50 31.41 113 GLN A O 1
ATOM 702 N N . ASP A 1 88 ? 65.315 19.863 11.359 1.00 31.10 114 ASP A N 1
ATOM 703 C CA . ASP A 1 88 ? 66.290 18.985 10.671 1.00 30.52 114 ASP A CA 1
ATOM 704 C C . ASP A 1 88 ? 65.701 17.978 9.677 1.00 29.87 114 ASP A C 1
ATOM 705 O O . ASP A 1 88 ? 66.440 17.393 8.874 1.00 28.99 114 ASP A O 1
ATOM 710 N N . PHE A 1 89 ? 64.394 17.737 9.755 1.00 29.10 115 PHE A N 1
ATOM 711 C CA . PHE A 1 89 ? 63.751 16.820 8.816 1.00 29.06 115 PHE A CA 1
ATOM 712 C C . PHE A 1 89 ? 63.355 17.609 7.578 1.00 29.47 115 PHE A C 1
ATOM 713 O O . PHE A 1 89 ? 62.616 18.592 7.667 1.00 29.76 115 PHE A O 1
ATOM 721 N N . LYS A 1 90 ? 63.863 17.173 6.436 1.00 29.79 116 LYS A N 1
ATOM 722 C CA . LYS A 1 90 ? 63.775 17.936 5.199 1.00 30.55 116 LYS A CA 1
ATOM 723 C C . LYS A 1 90 ? 62.785 17.366 4.195 1.00 31.08 116 LYS A C 1
ATOM 724 O O . LYS A 1 90 ? 62.730 17.810 3.044 1.00 31.32 116 LYS A O 1
ATOM 730 N N . SER A 1 91 ? 62.011 16.375 4.636 1.00 31.52 117 SER A N 1
ATOM 731 C CA . SER A 1 91 ? 60.971 15.757 3.820 1.00 31.97 117 SER A CA 1
ATOM 732 C C . SER A 1 91 ? 59.969 15.041 4.726 1.00 32.16 117 SER A C 1
ATOM 733 O O . SER A 1 91 ? 60.318 14.647 5.836 1.00 31.75 117 SER A O 1
ATOM 736 N N . PRO A 1 92 ? 58.718 14.880 4.260 1.00 32.65 118 PRO A N 1
ATOM 737 C CA . PRO A 1 92 ? 57.746 14.116 5.038 1.00 33.38 118 PRO A CA 1
ATOM 738 C C . PRO A 1 92 ? 57.884 12.633 4.695 1.00 34.15 118 PRO A C 1
ATOM 739 O O . PRO A 1 92 ? 58.743 12.276 3.893 1.00 33.95 118 PRO A O 1
ATOM 743 N N . LEU A 1 93 ? 57.049 11.785 5.282 1.00 35.51 119 LEU A N 1
ATOM 744 C CA . LEU A 1 93 ? 57.116 10.352 4.997 1.00 37.30 119 LEU A CA 1
ATOM 745 C C . LEU A 1 93 ? 56.592 10.036 3.601 1.00 38.31 119 LEU A C 1
ATOM 746 O O . LEU A 1 93 ? 55.544 10.553 3.193 1.00 38.08 119 LEU A O 1
ATOM 751 N N . GLU A 1 94 ? 57.335 9.199 2.878 1.00 39.73 120 GLU A N 1
ATOM 752 C CA . GLU A 1 94 ? 56.904 8.661 1.577 1.00 41.37 120 GLU A CA 1
ATOM 753 C C . GLU A 1 94 ? 56.485 9.779 0.635 1.00 41.83 120 GLU A C 1
ATOM 754 O O . GLU A 1 94 ? 55.528 9.633 -0.135 1.00 42.30 120 GLU A O 1
ATOM 760 N N . ASN A 1 95 ? 57.183 10.909 0.738 1.00 42.36 121 ASN A N 1
ATOM 761 C CA . ASN A 1 95 ? 56.926 12.078 -0.092 1.00 42.71 121 ASN A CA 1
ATOM 762 C C . ASN A 1 95 ? 55.494 12.652 0.016 1.00 42.44 121 ASN A C 1
ATOM 763 O O . ASN A 1 95 ? 55.063 13.452 -0.822 1.00 42.70 121 ASN A O 1
ATOM 768 N N . ASP A 1 96 ? 54.777 12.257 1.065 1.00 41.86 122 ASP A N 1
ATOM 769 C CA . ASP A 1 96 ? 53.393 12.666 1.275 1.00 41.63 122 ASP A CA 1
ATOM 770 C C . ASP A 1 96 ? 53.317 13.752 2.347 1.00 41.44 122 ASP A C 1
ATOM 771 O O . ASP A 1 96 ? 53.526 13.466 3.525 1.00 41.40 122 ASP A O 1
ATOM 776 N N . PRO A 1 97 ? 52.993 14.999 1.947 1.00 41.41 123 PRO A N 1
ATOM 777 C CA . PRO A 1 97 ? 52.940 16.147 2.873 1.00 41.34 123 PRO A CA 1
ATOM 778 C C . PRO A 1 97 ? 51.886 16.021 3.970 1.00 41.05 123 PRO A C 1
ATOM 779 O O . PRO A 1 97 ? 51.926 16.770 4.950 1.00 41.08 123 PRO A O 1
ATOM 783 N N . ASN A 1 98 ? 50.950 15.091 3.807 1.00 40.68 124 ASN A N 1
ATOM 784 C CA . ASN A 1 98 ? 49.962 14.822 4.846 1.00 40.44 124 ASN A CA 1
ATOM 785 C C . ASN A 1 98 ? 50.418 13.770 5.849 1.00 39.58 124 ASN A C 1
ATOM 786 O O . ASN A 1 98 ? 49.664 13.398 6.749 1.00 39.97 124 ASN A O 1
ATOM 791 N N . ARG A 1 99 ? 51.659 13.310 5.695 1.00 38.22 125 ARG A N 1
ATOM 792 C CA . ARG A 1 99 ? 52.261 12.364 6.635 1.00 36.99 125 ARG A CA 1
ATOM 793 C C . ARG A 1 99 ? 53.588 12.911 7.168 1.00 35.42 125 ARG A C 1
ATOM 794 O O . ARG A 1 99 ? 54.655 12.444 6.763 1.00 34.72 125 ARG A O 1
ATOM 802 N N . PRO A 1 100 ? 53.525 13.907 8.073 1.00 34.15 126 PRO A N 1
ATOM 803 C CA . PRO A 1 100 ? 54.753 14.441 8.661 1.00 33.44 126 PRO A CA 1
ATOM 804 C C . PRO A 1 100 ? 55.397 13.450 9.640 1.00 32.68 126 PRO A C 1
ATOM 805 O O . PRO A 1 100 ? 54.721 12.542 10.148 1.00 32.00 126 PRO A O 1
ATOM 809 N N . HIS A 1 101 ? 56.699 13.613 9.877 1.00 31.39 127 HIS A N 1
ATOM 810 C CA . HIS A 1 101 ? 57.371 12.883 10.942 1.00 30.32 127 HIS A CA 1
ATOM 811 C C . HIS A 1 101 ? 56.720 13.283 12.252 1.00 29.76 127 HIS A C 1
ATOM 812 O O . HIS A 1 101 ? 56.597 14.464 12.548 1.00 29.99 127 HIS A O 1
ATOM 819 N N . ILE A 1 102 ? 56.289 12.300 13.029 1.00 29.16 128 ILE A N 1
ATOM 820 C CA . ILE A 1 102 ? 55.698 12.585 14.330 1.00 28.59 128 ILE A CA 1
ATOM 821 C C . ILE A 1 102 ? 56.707 12.291 15.440 1.00 28.21 128 ILE A C 1
ATOM 822 O O . ILE A 1 102 ? 57.308 11.229 15.467 1.00 28.51 128 ILE A O 1
ATOM 827 N N . LEU A 1 103 ? 56.895 13.263 16.322 1.00 27.68 129 LEU A N 1
ATOM 828 C CA . LEU A 1 103 ? 57.752 13.128 17.485 1.00 27.66 129 LEU A CA 1
ATOM 829 C C . LEU A 1 103 ? 56.877 13.298 18.706 1.00 27.81 129 LEU A C 1
ATOM 830 O O . LEU A 1 103 ? 56.276 14.354 18.893 1.00 27.83 129 LEU A O 1
ATOM 835 N N . TYR A 1 104 ? 56.810 12.266 19.537 1.00 27.96 130 TYR A N 1
ATOM 836 C CA . TYR A 1 104 ? 56.070 12.356 20.796 1.00 28.17 130 TYR A CA 1
ATOM 837 C C . TYR A 1 104 ? 56.972 12.840 21.921 1.00 28.81 130 TYR A C 1
ATOM 838 O O . TYR A 1 104 ? 58.130 12.420 22.027 1.00 28.50 130 TYR A O 1
ATOM 847 N N . THR A 1 105 ? 56.443 13.738 22.743 1.00 29.10 131 THR A N 1
ATOM 848 C CA . THR A 1 105 ? 57.192 14.309 23.844 1.00 29.81 131 THR A CA 1
ATOM 849 C C . THR A 1 105 ? 56.290 14.729 25.005 1.00 30.54 131 THR A C 1
ATOM 850 O O . THR A 1 105 ? 55.068 14.836 24.856 1.00 30.33 131 THR A O 1
ATOM 854 N N . GLY A 1 106 ? 56.911 14.969 26.156 1.00 31.26 132 GLY A N 1
ATOM 855 C CA . GLY A 1 106 ? 56.219 15.478 27.335 1.00 32.36 132 GLY A CA 1
ATOM 856 C C . GLY A 1 106 ? 57.133 15.435 28.550 1.00 33.26 132 GLY A C 1
ATOM 857 O O . GLY A 1 106 ? 58.341 15.246 28.404 1.00 33.12 132 GLY A O 1
ATOM 858 N N . PRO A 1 107 ? 56.559 15.613 29.756 1.00 34.09 133 PRO A N 1
ATOM 859 C CA . PRO A 1 107 ? 57.314 15.528 31.023 1.00 34.51 133 PRO A CA 1
ATOM 860 C C . PRO A 1 107 ? 57.831 14.106 31.301 1.00 35.07 133 PRO A C 1
ATOM 861 O O . PRO A 1 107 ? 57.222 13.130 30.849 1.00 34.82 133 PRO A O 1
ATOM 865 N N . GLU A 1 108 ? 58.931 14.004 32.052 1.00 35.90 134 GLU A N 1
ATOM 866 C CA . GLU A 1 108 ? 59.586 12.722 32.364 1.00 36.82 134 GLU A CA 1
ATOM 867 C C . GLU A 1 108 ? 58.604 11.623 32.757 1.00 36.24 134 GLU A C 1
ATOM 868 O O . GLU A 1 108 ? 58.620 10.541 32.175 1.00 36.15 134 GLU A O 1
ATOM 874 N N . GLN A 1 109 ? 57.742 11.915 33.732 1.00 36.38 135 GLN A N 1
ATOM 875 C CA . GLN A 1 109 ? 56.763 10.946 34.241 1.00 36.38 135 GLN A CA 1
ATOM 876 C C . GLN A 1 109 ? 55.925 10.367 33.111 1.00 35.52 135 GLN A C 1
ATOM 877 O O . GLN A 1 109 ? 55.677 9.166 33.073 1.00 35.88 135 GLN A O 1
ATOM 883 N N . ASP A 1 110 ? 55.496 11.229 32.192 1.00 35.03 136 ASP A N 1
ATOM 884 C CA . ASP A 1 110 ? 54.760 10.800 31.004 1.00 34.45 136 ASP A CA 1
ATOM 885 C C . ASP A 1 110 ? 55.609 9.888 30.112 1.00 33.75 136 ASP A C 1
ATOM 886 O O . ASP A 1 110 ? 55.122 8.876 29.616 1.00 33.23 136 ASP A O 1
ATOM 891 N N . ILE A 1 111 ? 56.877 10.250 29.911 1.00 33.29 137 ILE A N 1
ATOM 892 C CA . ILE A 1 111 ? 57.775 9.460 29.064 1.00 32.99 137 ILE A CA 1
ATOM 893 C C . ILE A 1 111 ? 58.078 8.109 29.709 1.00 32.95 137 ILE A C 1
ATOM 894 O O . ILE A 1 111 ? 57.974 7.058 29.067 1.00 32.82 137 ILE A O 1
ATOM 899 N N . VAL A 1 112 ? 58.424 8.157 30.993 1.00 33.10 138 VAL A N 1
ATOM 900 C CA . VAL A 1 112 ? 58.792 6.985 31.776 1.00 33.42 138 VAL A CA 1
ATOM 901 C C . VAL A 1 112 ? 57.743 5.856 31.711 1.00 33.59 138 VAL A C 1
ATOM 902 O O . VAL A 1 112 ? 58.095 4.677 31.566 1.00 33.94 138 VAL A O 1
ATOM 906 N N . ASN A 1 113 ? 56.471 6.236 31.794 1.00 33.94 139 ASN A N 1
ATOM 907 C CA . ASN A 1 113 ? 55.331 5.306 31.788 1.00 34.35 139 ASN A CA 1
ATOM 908 C C . ASN A 1 113 ? 55.076 4.593 30.472 1.00 33.51 139 ASN A C 1
ATOM 909 O O . ASN A 1 113 ? 54.395 3.559 30.437 1.00 33.72 139 ASN A O 1
ATOM 914 N N . ARG A 1 114 ? 55.605 5.150 29.388 1.00 32.45 140 ARG A N 1
ATOM 915 C CA . ARG A 1 114 ? 55.242 4.687 28.055 1.00 31.31 140 ARG A CA 1
ATOM 916 C C . ARG A 1 114 ? 56.380 4.088 27.236 1.00 29.70 140 ARG A C 1
ATOM 917 O O . ARG A 1 114 ? 56.150 3.497 26.191 1.00 29.45 140 ARG A O 1
ATOM 925 N N . THR A 1 115 ? 57.605 4.208 27.737 1.00 28.53 141 THR A N 1
ATOM 926 C CA . THR A 1 115 ? 58.779 3.682 27.038 1.00 26.25 141 THR A CA 1
ATOM 927 C C . THR A 1 115 ? 58.892 2.149 27.041 1.00 25.68 141 THR A C 1
ATOM 928 O O . THR A 1 115 ? 58.944 1.530 28.100 1.00 25.82 141 THR A O 1
ATOM 932 N N . ASP A 1 116 ? 58.942 1.539 25.860 1.00 24.96 142 ASP A N 1
ATOM 933 C CA . ASP A 1 116 ? 59.250 0.109 25.732 1.00 25.12 142 ASP A CA 1
ATOM 934 C C . ASP A 1 116 ? 60.766 -0.123 25.683 1.00 24.93 142 ASP A C 1
ATOM 935 O O . ASP A 1 116 ? 61.268 -1.164 26.121 1.00 24.13 142 ASP A O 1
ATOM 940 N N . LEU A 1 117 ? 61.482 0.846 25.110 1.00 24.61 143 LEU A N 1
ATOM 941 C CA . LEU A 1 117 ? 62.902 0.702 24.834 1.00 24.00 143 LEU A CA 1
ATOM 942 C C . LEU A 1 117 ? 63.587 2.057 24.904 1.00 24.13 143 LEU A C 1
ATOM 943 O O . LEU A 1 117 ? 63.107 3.035 24.323 1.00 24.10 143 LEU A O 1
ATOM 948 N N . LEU A 1 118 ? 64.699 2.102 25.634 1.00 23.69 144 LEU A N 1
ATOM 949 C CA . LEU A 1 118 ? 65.566 3.265 25.689 1.00 23.30 144 LEU A CA 1
ATOM 950 C C . LEU A 1 118 ? 66.709 3.080 24.691 1.00 22.99 144 LEU A C 1
ATOM 951 O O . LEU A 1 118 ? 67.418 2.080 24.744 1.00 22.83 144 LEU A O 1
ATOM 956 N N . VAL A 1 119 ? 66.862 4.043 23.777 1.00 22.54 145 VAL A N 1
ATOM 957 C CA . VAL A 1 119 ? 67.964 4.060 22.824 1.00 22.12 145 VAL A CA 1
ATOM 958 C C . VAL A 1 119 ? 68.825 5.293 23.119 1.00 21.89 145 VAL A C 1
ATOM 959 O O . VAL A 1 119 ? 68.324 6.410 23.134 1.00 22.34 145 VAL A O 1
ATOM 963 N N . THR A 1 120 ? 70.115 5.076 23.366 1.00 21.40 146 THR A N 1
ATOM 964 C CA . THR A 1 120 ? 71.041 6.171 23.661 1.00 21.19 146 THR A CA 1
ATOM 965 C C . THR A 1 120 ? 72.035 6.398 22.509 1.00 21.00 146 THR A C 1
ATOM 966 O O . THR A 1 120 ? 72.549 5.453 21.913 1.00 21.09 146 THR A O 1
ATOM 970 N N . LEU A 1 121 ? 72.278 7.666 22.205 1.00 20.70 147 LEU A N 1
ATOM 971 C CA . LEU A 1 121 ? 73.191 8.054 21.146 1.00 21.30 147 LEU A CA 1
ATOM 972 C C . LEU A 1 121 ? 74.272 8.978 21.730 1.00 21.31 147 LEU A C 1
ATOM 973 O O . LEU A 1 121 ? 74.046 10.166 21.940 1.00 21.26 147 LEU A O 1
ATOM 978 N N . GLY A 1 122 ? 75.437 8.413 22.027 1.00 21.65 148 GLY A N 1
ATOM 979 C CA . GLY A 1 122 ? 76.487 9.194 22.668 1.00 22.28 148 GLY A CA 1
ATOM 980 C C . GLY A 1 122 ? 77.516 8.339 23.366 1.00 22.18 148 GLY A C 1
ATOM 981 O O . GLY A 1 122 ? 78.118 7.458 22.752 1.00 22.18 148 GLY A O 1
ATOM 982 N N . GLY A 1 123 ? 77.714 8.615 24.651 1.00 22.71 149 GLY A N 1
ATOM 983 C CA . GLY A 1 123 ? 78.719 7.909 25.455 1.00 22.68 149 GLY A CA 1
ATOM 984 C C . GLY A 1 123 ? 78.153 7.357 26.754 1.00 23.15 149 GLY A C 1
ATOM 985 O O . GLY A 1 123 ? 76.944 7.141 26.876 1.00 22.09 149 GLY A O 1
ATOM 986 N N . ASP A 1 124 ? 79.038 7.132 27.726 1.00 23.04 150 ASP A N 1
ATOM 987 C CA . ASP A 1 124 ? 78.656 6.545 29.004 1.00 23.12 150 ASP A CA 1
ATOM 988 C C . ASP A 1 124 ? 77.691 7.438 29.757 1.00 23.32 150 ASP A C 1
ATOM 989 O O . ASP A 1 124 ? 76.690 6.955 30.285 1.00 22.88 150 ASP A O 1
ATOM 994 N N . GLY A 1 125 ? 77.972 8.743 29.757 1.00 23.25 151 GLY A N 1
ATOM 995 C CA . GLY A 1 125 ? 77.100 9.736 30.380 1.00 23.67 151 GLY A CA 1
ATOM 996 C C . GLY A 1 125 ? 75.680 9.723 29.817 1.00 23.98 151 GLY A C 1
ATOM 997 O O . GLY A 1 125 ? 74.717 9.943 30.549 1.00 23.70 151 GLY A O 1
ATOM 998 N N . THR A 1 126 ? 75.557 9.430 28.522 1.00 24.05 152 THR A N 1
ATOM 999 C CA . THR A 1 126 ? 74.254 9.377 27.855 1.00 24.17 152 THR A CA 1
ATOM 1000 C C . THR A 1 126 ? 73.400 8.234 28.401 1.00 23.90 152 THR A C 1
ATOM 1001 O O . THR A 1 126 ? 72.228 8.441 28.730 1.00 24.06 152 THR A O 1
ATOM 1005 N N . ILE A 1 127 ? 73.992 7.049 28.501 1.00 23.17 153 ILE A N 1
ATOM 1006 C CA . ILE A 1 127 ? 73.351 5.911 29.159 1.00 23.35 153 ILE A CA 1
ATOM 1007 C C . ILE A 1 127 ? 72.964 6.265 30.600 1.00 23.62 153 ILE A C 1
ATOM 1008 O O . ILE A 1 127 ? 71.810 6.088 30.994 1.00 23.47 153 ILE A O 1
ATOM 1013 N N . LEU A 1 128 ? 73.931 6.771 31.377 1.00 23.45 154 LEU A N 1
ATOM 1014 C CA . LEU A 1 128 ? 73.711 7.108 32.782 1.00 23.81 154 LEU A CA 1
ATOM 1015 C C . LEU A 1 128 ? 72.513 8.052 33.015 1.00 24.59 154 LEU A C 1
ATOM 1016 O O . LEU A 1 128 ? 71.633 7.763 33.829 1.00 23.91 154 LEU A O 1
ATOM 1021 N N . HIS A 1 129 ? 72.480 9.174 32.298 1.00 25.74 155 HIS A N 1
ATOM 1022 C CA . HIS A 1 129 ? 71.368 10.124 32.417 1.00 26.92 155 HIS A CA 1
ATOM 1023 C C . HIS A 1 129 ? 70.045 9.539 31.917 1.00 26.90 155 HIS A C 1
ATOM 1024 O O . HIS A 1 129 ? 68.998 9.798 32.504 1.00 27.22 155 HIS A O 1
ATOM 1031 N N . GLY A 1 130 ? 70.101 8.743 30.853 1.00 26.80 156 GLY A N 1
ATOM 1032 C CA . GLY A 1 130 ? 68.911 8.078 30.319 1.00 27.33 156 GLY A CA 1
ATOM 1033 C C . GLY A 1 130 ? 68.286 7.104 31.302 1.00 27.68 156 GLY A C 1
ATOM 1034 O O . GLY A 1 130 ? 67.093 7.161 31.577 1.00 27.42 156 GLY A O 1
ATOM 1035 N N . VAL A 1 131 ? 69.105 6.214 31.849 1.00 27.84 157 VAL A N 1
ATOM 1036 C CA . VAL A 1 131 ? 68.646 5.252 32.850 1.00 28.40 157 VAL A CA 1
ATOM 1037 C C . VAL A 1 131 ? 68.161 5.971 34.123 1.00 28.94 157 VAL A C 1
ATOM 1038 O O . VAL A 1 131 ? 67.155 5.579 34.732 1.00 28.96 157 VAL A O 1
ATOM 1042 N N . SER A 1 132 ? 68.857 7.046 34.478 1.00 29.55 158 SER A N 1
ATOM 1043 C CA . SER A 1 132 ? 68.554 7.857 35.653 1.00 31.28 158 SER A CA 1
ATOM 1044 C C . SER A 1 132 ? 67.105 8.336 35.712 1.00 32.16 158 SER A C 1
ATOM 1045 O O . SER A 1 132 ? 66.537 8.491 36.798 1.00 32.17 158 SER A O 1
ATOM 1048 N N . MET A 1 133 ? 66.530 8.596 34.540 1.00 33.05 159 MET A N 1
ATOM 1049 C CA . MET A 1 133 ? 65.115 8.952 34.417 1.00 34.55 159 MET A CA 1
ATOM 1050 C C . MET A 1 133 ? 64.184 7.910 35.022 1.00 34.19 159 MET A C 1
ATOM 1051 O O . MET A 1 133 ? 63.154 8.264 35.581 1.00 34.92 159 MET A O 1
ATOM 1056 N N . PHE A 1 134 ? 64.548 6.636 34.898 1.00 34.09 160 PHE A N 1
ATOM 1057 C CA . PHE A 1 134 ? 63.709 5.516 35.343 1.00 34.57 160 PHE A CA 1
ATOM 1058 C C . PHE A 1 134 ? 64.025 5.047 36.771 1.00 35.79 160 PHE A C 1
ATOM 1059 O O . PHE A 1 134 ? 63.781 3.878 37.125 1.00 35.80 160 PHE A O 1
ATOM 1067 N N . GLY A 1 135 ? 64.544 5.976 37.578 1.00 36.75 161 GLY A N 1
ATOM 1068 C CA . GLY A 1 135 ? 64.989 5.711 38.947 1.00 38.17 161 GLY A CA 1
ATOM 1069 C C . GLY A 1 135 ? 64.031 4.936 39.828 1.00 38.99 161 GLY A C 1
ATOM 1070 O O . GLY A 1 135 ? 64.350 3.829 40.271 1.00 39.50 161 GLY A O 1
ATOM 1071 N N . ASN A 1 136 ? 62.850 5.490 40.084 1.00 39.79 162 ASN A N 1
ATOM 1072 C CA . ASN A 1 136 ? 61.929 4.820 41.012 1.00 40.25 162 ASN A CA 1
ATOM 1073 C C . ASN A 1 136 ? 61.037 3.765 40.358 1.00 39.83 162 ASN A C 1
ATOM 1074 O O . ASN A 1 136 ? 60.250 3.108 41.039 1.00 40.56 162 ASN A O 1
ATOM 1079 N N . THR A 1 137 ? 61.169 3.580 39.049 1.00 38.71 163 THR A N 1
ATOM 1080 C CA . THR A 1 137 ? 60.406 2.539 38.375 1.00 37.48 163 THR A CA 1
ATOM 1081 C C . THR A 1 137 ? 61.263 1.462 37.693 1.00 36.36 163 THR A C 1
ATOM 1082 O O . THR A 1 137 ? 62.482 1.364 37.893 1.00 36.55 163 THR A O 1
ATOM 1086 N N . GLN A 1 138 ? 60.592 0.638 36.910 1.00 34.54 164 GLN A N 1
ATOM 1087 C CA . GLN A 1 138 ? 61.209 -0.381 36.115 1.00 33.11 164 GLN A CA 1
ATOM 1088 C C . GLN A 1 138 ? 61.938 0.274 34.936 1.00 31.33 164 GLN A C 1
ATOM 1089 O O . GLN A 1 138 ? 61.382 1.149 34.277 1.00 30.96 164 GLN A O 1
ATOM 1095 N N . VAL A 1 139 ? 63.176 -0.151 34.682 1.00 28.91 165 VAL A N 1
ATOM 1096 C CA . VAL A 1 139 ? 63.954 0.346 33.548 1.00 26.19 165 VAL A CA 1
ATOM 1097 C C . VAL A 1 139 ? 63.686 -0.504 32.301 1.00 25.50 165 VAL A C 1
ATOM 1098 O O . VAL A 1 139 ? 63.832 -1.725 32.328 1.00 24.72 165 VAL A O 1
ATOM 1102 N N . PRO A 1 140 ? 63.279 0.137 31.191 1.00 24.92 166 PRO A N 1
ATOM 1103 C CA . PRO A 1 140 ? 63.135 -0.607 29.944 1.00 24.95 166 PRO A CA 1
ATOM 1104 C C . PRO A 1 140 ? 64.517 -1.065 29.462 1.00 24.74 166 PRO A C 1
ATOM 1105 O O . PRO A 1 140 ? 65.524 -0.501 29.893 1.00 24.76 166 PRO A O 1
ATOM 1109 N N . PRO A 1 141 ? 64.567 -2.069 28.566 1.00 24.63 167 PRO A N 1
ATOM 1110 C CA . PRO A 1 141 ? 65.822 -2.495 27.948 1.00 24.00 167 PRO A CA 1
ATOM 1111 C C . PRO A 1 141 ? 66.549 -1.309 27.320 1.00 23.66 167 PRO A C 1
ATOM 1112 O O . PRO A 1 141 ? 65.900 -0.363 26.849 1.00 23.29 167 PRO A O 1
ATOM 1116 N N . VAL A 1 142 ? 67.880 -1.358 27.326 1.00 22.89 168 VAL A N 1
ATOM 1117 C CA . VAL A 1 142 ? 68.708 -0.232 26.873 1.00 22.60 168 VAL A CA 1
ATOM 1118 C C . VAL A 1 142 ? 69.549 -0.617 25.660 1.00 22.09 168 VAL A C 1
ATOM 1119 O O . VAL A 1 142 ? 70.343 -1.562 25.710 1.00 22.07 168 VAL A O 1
ATOM 1123 N N . LEU A 1 143 ? 69.361 0.122 24.571 1.00 21.76 169 LEU A N 1
ATOM 1124 C CA . LEU A 1 143 ? 70.101 -0.092 23.332 1.00 21.59 169 LEU A CA 1
ATOM 1125 C C . LEU A 1 143 ? 71.030 1.091 23.145 1.00 21.40 169 LEU A C 1
ATOM 1126 O O . LEU A 1 143 ? 70.577 2.217 22.946 1.00 20.32 169 LEU A O 1
ATOM 1131 N N . ALA A 1 144 ? 72.333 0.820 23.216 1.00 21.14 170 ALA A N 1
ATOM 1132 C CA . ALA A 1 144 ? 73.309 1.883 23.352 1.00 21.73 170 ALA A CA 1
ATOM 1133 C C . ALA A 1 144 ? 74.249 1.947 22.144 1.00 22.09 170 ALA A C 1
ATOM 1134 O O . ALA A 1 144 ? 74.957 0.981 21.840 1.00 21.89 170 ALA A O 1
ATOM 1136 N N . PHE A 1 145 ? 74.234 3.085 21.455 1.00 23.13 171 PHE A N 1
ATOM 1137 C CA . PHE A 1 145 ? 75.117 3.309 20.306 1.00 24.33 171 PHE A CA 1
ATOM 1138 C C . PHE A 1 145 ? 76.170 4.355 20.617 1.00 25.38 171 PHE A C 1
ATOM 1139 O O . PHE A 1 145 ? 75.851 5.446 21.080 1.00 25.63 171 PHE A O 1
ATOM 1147 N N . ALA A 1 146 ? 77.422 4.021 20.328 1.00 27.16 172 ALA A N 1
ATOM 1148 C CA . ALA A 1 146 ? 78.559 4.904 20.594 1.00 28.47 172 ALA A CA 1
ATOM 1149 C C . ALA A 1 146 ? 78.774 5.924 19.481 1.00 29.74 172 ALA A C 1
ATOM 1150 O O . ALA A 1 146 ? 79.038 5.561 18.326 1.00 30.58 172 ALA A O 1
ATOM 1152 N N . LEU A 1 147 ? 78.653 7.198 19.832 1.00 30.43 173 LEU A N 1
ATOM 1153 C CA . LEU A 1 147 ? 78.960 8.282 18.913 1.00 31.97 173 LEU A CA 1
ATOM 1154 C C . LEU A 1 147 ? 79.925 9.237 19.580 1.00 32.31 173 LEU A C 1
ATOM 1155 O O . LEU A 1 147 ? 79.884 9.404 20.795 1.00 33.06 173 LEU A O 1
ATOM 1160 N N . GLY A 1 148 ? 80.775 9.874 18.781 1.00 32.98 174 GLY A N 1
ATOM 1161 C CA . GLY A 1 148 ? 81.760 10.821 19.307 1.00 33.38 174 GLY A CA 1
ATOM 1162 C C . GLY A 1 148 ? 82.876 10.077 20.024 1.00 33.55 174 GLY A C 1
ATOM 1163 O O . GLY A 1 148 ? 83.237 8.951 19.650 1.00 33.22 174 GLY A O 1
ATOM 1164 N N . THR A 1 149 ? 83.413 10.703 21.062 1.00 33.85 175 THR A N 1
ATOM 1165 C CA . THR A 1 149 ? 84.518 10.131 21.827 1.00 34.19 175 THR A CA 1
ATOM 1166 C C . THR A 1 149 ? 84.048 8.843 22.505 1.00 33.56 175 THR A C 1
ATOM 1167 O O . THR A 1 149 ? 82.962 8.792 23.083 1.00 33.72 175 THR A O 1
ATOM 1171 N N . LEU A 1 150 ? 84.863 7.802 22.405 1.00 32.96 176 LEU A N 1
ATOM 1172 C CA . LEU A 1 150 ? 84.508 6.509 22.969 1.00 32.44 176 LEU A CA 1
ATOM 1173 C C . LEU 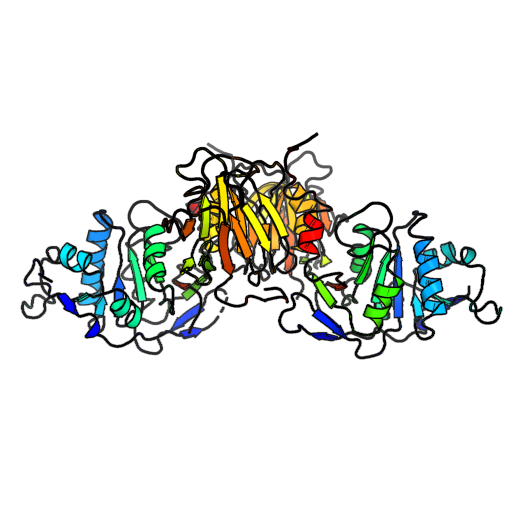A 1 150 ? 84.480 6.473 24.498 1.00 31.69 176 LEU A C 1
ATOM 1174 O O . LEU A 1 150 ? 85.272 7.139 25.178 1.00 31.56 176 LEU A O 1
ATOM 1179 N N . GLY A 1 151 ? 83.519 5.713 25.011 1.00 30.45 177 GLY A N 1
ATOM 1180 C CA . GLY A 1 151 ? 83.414 5.387 26.422 1.00 28.83 177 GLY A CA 1
ATOM 1181 C C . GLY A 1 151 ? 83.521 3.881 26.514 1.00 27.65 177 GLY A C 1
ATOM 1182 O O . GLY A 1 151 ? 84.047 3.240 25.600 1.00 28.31 177 GLY A O 1
ATOM 1183 N N . PHE A 1 152 ? 83.010 3.313 27.599 1.00 25.64 178 PHE A N 1
ATOM 1184 C CA . PHE A 1 152 ? 83.145 1.890 27.852 1.00 24.45 178 PHE A CA 1
ATOM 1185 C C . PHE A 1 152 ? 81.850 1.094 27.661 1.00 24.24 178 PHE A C 1
ATOM 1186 O O . PHE A 1 152 ? 81.900 -0.064 27.253 1.00 23.73 178 PHE A O 1
ATOM 1194 N N . LEU A 1 153 ? 80.705 1.715 27.951 1.00 24.20 179 LEU A N 1
ATOM 1195 C CA . LEU A 1 153 ? 79.438 0.968 28.101 1.00 24.16 179 LEU A CA 1
ATOM 1196 C C . LEU A 1 153 ? 78.642 0.677 26.819 1.00 24.40 179 LEU A C 1
ATOM 1197 O O . LEU A 1 153 ? 77.991 -0.373 26.735 1.00 25.12 179 LEU A O 1
ATOM 1202 N N . SER A 1 154 ? 78.668 1.590 25.846 1.00 24.30 180 SER A N 1
ATOM 1203 C CA . SER A 1 154 ? 77.912 1.402 24.599 1.00 23.80 180 SER A CA 1
ATOM 1204 C C . SER A 1 154 ? 78.558 0.345 23.705 1.00 24.06 180 SER A C 1
ATOM 1205 O O . SER A 1 154 ? 79.655 0.568 23.186 1.00 23.76 180 SER A O 1
ATOM 1208 N N . PRO A 1 155 ? 77.888 -0.809 23.508 1.00 23.91 181 PRO A N 1
ATOM 1209 C CA . PRO A 1 155 ? 78.550 -1.876 22.759 1.00 24.30 181 PRO A CA 1
ATOM 1210 C C . PRO A 1 155 ? 78.492 -1.747 21.224 1.00 24.63 181 PRO A C 1
ATOM 1211 O O . PRO A 1 155 ? 79.204 -2.479 20.540 1.00 24.46 181 PRO A O 1
ATOM 1215 N N . PHE A 1 156 ? 77.650 -0.856 20.698 1.00 25.11 182 PHE A N 1
ATOM 1216 C CA . PHE A 1 156 ? 77.421 -0.774 19.250 1.00 26.01 182 PHE A CA 1
ATOM 1217 C C . PHE A 1 156 ? 77.880 0.526 18.632 1.00 26.93 182 PHE A C 1
ATOM 1218 O O . PHE A 1 156 ? 77.650 1.610 19.172 1.00 26.46 182 PHE A O 1
ATOM 1226 N N . ASP A 1 157 ? 78.511 0.398 17.473 1.00 28.68 183 ASP A N 1
ATOM 1227 C CA . ASP A 1 157 ? 78.777 1.521 16.590 1.00 29.96 183 ASP A CA 1
ATOM 1228 C C . ASP A 1 157 ? 77.437 1.925 15.989 1.00 29.97 183 ASP A C 1
ATOM 1229 O O . ASP A 1 157 ? 76.679 1.065 15.572 1.00 29.89 183 ASP A O 1
ATOM 1234 N N . PHE A 1 158 ? 77.158 3.224 15.923 1.00 30.61 184 PHE A N 1
ATOM 1235 C CA . PHE A 1 158 ? 75.902 3.699 15.317 1.00 31.34 184 PHE A CA 1
ATOM 1236 C C . PHE A 1 158 ? 75.698 3.243 13.865 1.00 31.92 184 PHE A C 1
ATOM 1237 O O . PHE A 1 158 ? 74.556 3.127 13.412 1.00 31.92 184 PHE A O 1
ATOM 1245 N N A LYS A 1 159 ? 76.806 3.007 13.159 0.50 32.24 185 LYS A N 1
ATOM 1246 N N B LYS A 1 159 ? 76.783 2.973 13.143 0.50 32.17 185 LYS A N 1
ATOM 1247 C CA A LYS A 1 159 ? 76.794 2.478 11.792 0.50 32.68 185 LYS A CA 1
ATOM 1248 C CA B LYS A 1 159 ? 76.669 2.523 11.752 0.50 32.50 185 LYS A CA 1
ATOM 1249 C C A LYS A 1 159 ? 75.977 1.200 11.677 0.50 32.83 185 LYS A C 1
ATOM 1250 C C B LYS A 1 159 ? 76.090 1.116 11.625 0.50 32.76 185 LYS A C 1
ATOM 1251 O O A LYS A 1 159 ? 75.358 0.945 10.641 0.50 32.93 185 LYS A O 1
ATOM 1252 O O B LYS A 1 159 ? 75.740 0.684 10.524 0.50 32.87 185 LYS A O 1
ATOM 1263 N N . GLU A 1 160 ? 75.981 0.404 12.747 1.00 32.85 186 GLU A N 1
ATOM 1264 C CA . GLU A 1 160 ? 75.308 -0.896 12.763 1.00 33.19 186 GLU A CA 1
ATOM 1265 C C . GLU A 1 160 ? 73.811 -0.788 13.090 1.00 32.47 186 GLU A C 1
ATOM 1266 O O . GLU A 1 160 ? 73.163 -1.809 13.289 1.00 32.24 186 GLU A O 1
ATOM 1272 N N . HIS A 1 161 ? 73.267 0.429 13.162 1.00 32.12 187 HIS A N 1
ATOM 1273 C CA . HIS A 1 161 ? 71.934 0.637 13.770 1.00 31.62 187 HIS A CA 1
ATOM 1274 C C . HIS A 1 161 ? 70.754 -0.113 13.134 1.00 31.21 187 HIS A C 1
ATOM 1275 O O . HIS A 1 161 ? 69.874 -0.581 13.861 1.00 30.80 187 HIS A O 1
ATOM 1282 N N . LYS A 1 162 ? 70.741 -0.250 11.805 1.00 30.30 188 LYS A N 1
ATOM 1283 C CA . LYS A 1 162 ? 69.646 -0.973 11.128 1.00 30.18 188 LYS A CA 1
ATOM 1284 C C . LYS A 1 162 ? 69.611 -2.453 11.515 1.00 29.41 188 LYS A C 1
ATOM 1285 O O . LYS A 1 162 ? 68.568 -2.960 11.931 1.00 28.86 188 LYS A O 1
ATOM 1291 N N A LYS A 1 163 ? 70.758 -3.119 11.388 0.50 29.16 189 LYS A N 1
ATOM 1292 N N B LYS A 1 163 ? 70.752 -3.131 11.373 0.50 29.08 189 LYS A N 1
ATOM 1293 C CA A LYS A 1 163 ? 70.890 -4.544 11.691 0.50 29.02 189 LYS A CA 1
ATOM 1294 C CA B LYS A 1 163 ? 70.879 -4.554 11.708 0.50 28.86 189 LYS A CA 1
ATOM 1295 C C A LYS A 1 163 ? 70.663 -4.879 13.172 0.50 28.82 189 LYS A C 1
ATOM 1296 C C B LYS A 1 163 ? 70.570 -4.829 13.180 0.50 28.72 189 LYS A C 1
ATOM 1297 O O A LYS A 1 163 ? 70.063 -5.906 13.494 0.50 28.53 189 LYS A O 1
ATOM 1298 O O B LYS A 1 163 ? 69.831 -5.763 13.505 0.50 28.41 189 LYS A O 1
ATOM 1309 N N . VAL A 1 164 ? 71.134 -4.005 14.062 1.00 28.56 190 VAL A N 1
ATOM 1310 C CA . VAL A 1 164 ? 70.980 -4.203 15.510 1.00 28.42 190 VAL A CA 1
ATOM 1311 C C . VAL A 1 164 ? 69.529 -3.991 15.934 1.00 28.25 190 VAL A C 1
ATOM 1312 O O . VAL A 1 164 ? 68.960 -4.844 16.615 1.00 28.29 190 VAL A O 1
ATOM 1316 N N . PHE A 1 165 ? 68.930 -2.877 15.510 1.00 28.33 191 PHE A N 1
ATOM 1317 C CA . PHE A 1 165 ? 67.515 -2.622 15.809 1.00 28.83 191 PHE A CA 1
ATOM 1318 C C . PHE A 1 165 ? 66.593 -3.742 15.294 1.00 28.98 191 PHE A C 1
ATOM 1319 O O . PHE A 1 165 ? 65.650 -4.141 15.992 1.00 28.94 191 PHE A O 1
ATOM 1327 N N A GLN A 1 166 ? 66.894 -4.230 14.089 0.50 29.32 192 GLN A N 1
ATOM 1328 N N B GLN A 1 166 ? 66.867 -4.252 14.097 0.50 29.22 192 GLN A N 1
ATOM 1329 C CA A GLN A 1 166 ? 66.225 -5.383 13.461 0.50 29.72 192 GLN A CA 1
ATOM 1330 C CA B GLN A 1 166 ? 66.090 -5.374 13.551 0.50 29.51 192 GLN A CA 1
ATOM 1331 C C A GLN A 1 166 ? 66.192 -6.600 14.403 0.50 29.78 192 GLN A C 1
ATOM 1332 C C B GLN A 1 166 ? 66.163 -6.624 14.445 0.50 29.64 192 GLN A C 1
ATOM 1333 O O A GLN A 1 166 ? 65.144 -7.209 14.614 0.50 29.81 192 GLN A O 1
ATOM 1334 O O B GLN A 1 166 ? 65.151 -7.288 14.665 0.50 29.62 192 GLN A O 1
ATOM 1345 N N . GLU A 1 167 ? 67.346 -6.928 14.977 1.00 29.82 193 GLU A N 1
ATOM 1346 C CA . GLU A 1 167 ? 67.489 -8.070 15.899 1.00 30.16 193 GLU A CA 1
ATOM 1347 C C . GLU A 1 167 ? 66.701 -7.848 17.181 1.00 29.98 193 GLU A C 1
ATOM 1348 O O . GLU A 1 167 ? 66.073 -8.780 17.711 1.00 30.19 193 GLU A O 1
ATOM 1354 N N . VAL A 1 168 ? 66.728 -6.607 17.667 1.00 29.58 194 VAL A N 1
ATOM 1355 C CA . VAL A 1 168 ? 66.061 -6.249 18.903 1.00 29.31 194 VAL A CA 1
ATOM 1356 C C . VAL A 1 168 ? 64.545 -6.397 18.750 1.00 29.91 194 VAL A C 1
ATOM 1357 O O . VAL A 1 168 ? 63.923 -7.123 19.516 1.00 29.74 194 VAL A O 1
ATOM 1361 N N . ILE A 1 169 ? 63.967 -5.729 17.751 1.00 30.23 195 ILE A N 1
ATOM 1362 C CA . ILE A 1 169 ? 62.512 -5.728 17.552 1.00 30.95 195 ILE A CA 1
ATOM 1363 C C . ILE A 1 169 ? 61.948 -7.124 17.210 1.00 30.98 195 ILE A C 1
ATOM 1364 O O . ILE A 1 169 ? 60.819 -7.447 17.564 1.00 31.39 195 ILE A O 1
ATOM 1369 N N . SER A 1 170 ? 62.752 -7.953 16.553 1.00 31.72 196 SER A N 1
ATOM 1370 C CA . SER A 1 170 ? 62.339 -9.305 16.180 1.00 31.93 196 SER A CA 1
ATOM 1371 C C . SER A 1 170 ? 62.513 -10.320 17.316 1.00 31.81 196 SER A C 1
ATOM 1372 O O . SER A 1 170 ? 62.430 -11.526 17.083 1.00 31.90 196 SER A O 1
ATOM 1375 N N . SER A 1 171 ? 62.759 -9.833 18.530 1.00 31.24 197 SER A N 1
ATOM 1376 C CA . SER A 1 171 ? 62.990 -10.697 19.706 1.00 30.80 197 SER A CA 1
ATOM 1377 C C . SER A 1 171 ? 64.174 -11.664 19.556 1.00 30.15 197 SER A C 1
ATOM 1378 O O . SER A 1 171 ? 64.146 -12.771 20.102 1.00 30.27 197 SER A O 1
ATOM 1381 N N . ARG A 1 172 ? 65.217 -11.251 18.839 1.00 29.56 198 ARG A N 1
ATOM 1382 C CA . ARG A 1 172 ? 66.427 -12.088 18.702 1.00 29.61 198 ARG A CA 1
ATOM 1383 C C . ARG A 1 172 ? 67.676 -11.555 19.443 1.00 29.05 198 ARG A C 1
ATOM 1384 O O . ARG A 1 172 ? 68.760 -12.135 19.341 1.00 28.72 198 ARG A O 1
ATOM 1392 N N . ALA A 1 173 ? 67.524 -10.454 20.165 1.00 28.36 199 ALA A N 1
ATOM 1393 C CA . ALA A 1 173 ? 68.648 -9.864 20.887 1.00 28.19 199 ALA A CA 1
ATOM 1394 C C . ALA A 1 173 ? 68.785 -10.464 22.280 1.00 28.17 199 ALA A C 1
ATOM 1395 O O . ALA A 1 173 ? 67.829 -11.036 22.829 1.00 27.48 199 ALA A O 1
ATOM 1397 N N . LYS A 1 174 ? 69.981 -10.314 22.849 1.00 27.91 200 LYS A N 1
ATOM 1398 C CA . LYS A 1 174 ? 70.250 -10.724 24.225 1.00 28.05 200 LYS A CA 1
ATOM 1399 C C . LYS A 1 174 ? 70.782 -9.545 25.030 1.00 27.58 200 LYS A C 1
ATOM 1400 O O . LYS A 1 174 ? 71.404 -8.634 24.471 1.00 27.25 200 LYS A O 1
ATOM 1406 N N . CYS A 1 175 ? 70.525 -9.571 26.336 1.00 26.97 201 CYS A N 1
ATOM 1407 C CA . CYS A 1 175 ? 70.868 -8.474 27.233 1.00 26.23 201 CYS A CA 1
ATOM 1408 C C . CYS A 1 175 ? 71.703 -8.961 28.414 1.00 25.86 201 CYS A C 1
ATOM 1409 O O . CYS A 1 175 ? 71.511 -10.081 28.900 1.00 25.15 201 CYS A O 1
ATOM 1412 N N . LEU A 1 176 ? 72.614 -8.098 28.854 1.00 24.74 202 LEU A N 1
ATOM 1413 C CA . LEU A 1 176 ? 73.311 -8.246 30.115 1.00 25.09 202 LEU A CA 1
ATOM 1414 C C . LEU A 1 176 ? 72.542 -7.496 31.195 1.00 24.80 202 LEU A C 1
ATOM 1415 O O . LEU A 1 176 ? 72.164 -6.319 31.024 1.00 24.07 202 LEU A O 1
ATOM 1420 N N . HIS A 1 177 ? 72.316 -8.183 32.309 1.00 24.41 203 HIS A N 1
ATOM 1421 C CA . HIS A 1 177 ? 71.703 -7.571 33.474 1.00 24.83 203 HIS A CA 1
ATOM 1422 C C . HIS A 1 177 ? 72.739 -6.823 34.311 1.00 24.37 203 HIS A C 1
ATOM 1423 O O . HIS A 1 177 ? 73.797 -7.368 34.640 1.00 24.86 203 HIS A O 1
ATOM 1430 N N . ARG A 1 178 ? 72.447 -5.564 34.615 1.00 23.67 204 ARG A N 1
ATOM 1431 C CA . ARG A 1 178 ? 73.297 -4.756 35.481 1.00 23.49 204 ARG A CA 1
ATOM 1432 C C . ARG A 1 178 ? 72.453 -4.314 36.654 1.00 23.67 204 ARG A C 1
ATOM 1433 O O . ARG A 1 178 ? 71.346 -3.807 36.466 1.00 23.42 204 ARG A O 1
ATOM 1441 N N A THR A 1 179 ? 72.975 -4.500 37.861 0.50 23.67 205 THR A N 1
ATOM 1442 N N B THR A 1 179 ? 72.980 -4.499 37.861 0.50 23.59 205 THR A N 1
ATOM 1443 C CA A THR A 1 179 ? 72.254 -4.160 39.084 0.50 23.74 205 THR A CA 1
ATOM 1444 C CA B THR A 1 179 ? 72.266 -4.140 39.084 0.50 23.57 205 THR A CA 1
ATOM 1445 C C A THR A 1 179 ? 72.343 -2.663 39.381 0.50 23.88 205 THR A C 1
ATOM 1446 C C B THR A 1 179 ? 72.307 -2.639 39.334 0.50 23.79 205 THR A C 1
ATOM 1447 O O A THR A 1 179 ? 73.206 -1.972 38.841 0.50 24.06 205 THR A O 1
ATOM 1448 O O B THR A 1 179 ? 73.094 -1.921 38.715 0.50 23.93 205 THR A O 1
ATOM 1455 N N . ARG A 1 180 ? 71.437 -2.173 40.226 1.00 23.85 206 ARG A N 1
ATOM 1456 C CA . ARG A 1 180 ? 71.389 -0.768 40.620 1.00 24.49 206 ARG A CA 1
ATOM 1457 C C . ARG A 1 180 ? 71.562 -0.635 42.129 1.00 24.49 206 ARG A C 1
ATOM 1458 O O . ARG A 1 180 ? 71.085 -1.487 42.892 1.00 24.41 206 ARG A O 1
ATOM 1466 N N . LEU A 1 181 ? 72.226 0.445 42.543 1.00 23.99 207 LEU A N 1
ATOM 1467 C CA . LEU A 1 181 ? 72.290 0.841 43.947 1.00 24.00 207 LEU A CA 1
ATOM 1468 C C . LEU A 1 181 ? 71.234 1.908 44.263 1.00 24.36 207 LEU A C 1
ATOM 1469 O O . LEU A 1 181 ? 70.779 2.645 43.377 1.00 24.00 207 LEU A O 1
ATOM 1474 N N . GLU A 1 182 ? 70.853 1.971 45.532 1.00 24.32 208 GLU A N 1
ATOM 1475 C CA . GLU A 1 182 ? 69.991 3.028 46.039 1.00 24.96 208 GLU A CA 1
ATOM 1476 C C . GLU A 1 182 ? 70.759 3.835 47.058 1.00 24.49 208 GLU A C 1
ATOM 1477 O O . GLU A 1 182 ? 71.374 3.271 47.965 1.00 24.95 208 GLU A O 1
ATOM 1483 N N . CYS A 1 183 ? 70.749 5.151 46.890 1.00 24.01 209 CYS A N 1
ATOM 1484 C CA . CYS A 1 183 ? 71.295 6.064 47.883 1.00 24.16 209 CYS A CA 1
ATOM 1485 C C . CYS A 1 183 ? 70.137 6.747 48.614 1.00 24.53 209 CYS A C 1
ATOM 1486 O O . CYS A 1 183 ? 69.284 7.377 47.982 1.00 24.92 209 CYS A O 1
ATOM 1489 N N . HIS A 1 184 ? 70.107 6.606 49.935 1.00 24.69 210 HIS A N 1
ATOM 1490 C CA . HIS A 1 184 ? 69.122 7.287 50.778 1.00 25.15 210 HIS A CA 1
ATOM 1491 C C . HIS A 1 184 ? 69.834 8.388 51.553 1.00 24.86 210 HIS A C 1
ATOM 1492 O O . HIS A 1 184 ? 70.659 8.102 52.425 1.00 24.82 210 HIS A O 1
ATOM 1499 N N . LEU A 1 185 ? 69.553 9.643 51.218 1.00 24.86 211 LEU A N 1
ATOM 1500 C CA . LEU A 1 185 ? 70.139 10.765 51.950 1.00 25.12 211 LEU A CA 1
ATOM 1501 C C . LEU A 1 185 ? 69.233 11.212 53.092 1.00 26.06 211 LEU A C 1
ATOM 1502 O O . LEU A 1 185 ? 68.072 11.561 52.871 1.00 26.29 211 LEU A O 1
ATOM 1507 N N A LYS A 1 186 ? 69.776 11.183 54.307 0.50 26.45 212 LYS A N 1
ATOM 1508 N N B LYS A 1 186 ? 69.772 11.208 54.309 0.50 26.51 212 LYS A N 1
ATOM 1509 C CA A LYS A 1 186 ? 69.082 11.646 55.503 0.50 27.00 212 LYS A CA 1
ATOM 1510 C CA B LYS A 1 186 ? 69.040 11.642 55.495 0.50 27.11 212 LYS A CA 1
ATOM 1511 C C A LYS A 1 186 ? 69.816 12.854 56.060 0.50 27.22 212 LYS A C 1
ATOM 1512 C C B LYS A 1 186 ? 69.760 12.836 56.114 0.50 27.29 212 LYS A C 1
ATOM 1513 O O A LYS A 1 186 ? 70.885 12.712 56.664 0.50 27.42 212 LYS A O 1
ATOM 1514 O O B LYS A 1 186 ? 70.767 12.663 56.808 0.50 27.51 212 LYS A O 1
ATOM 1525 N N . LYS A 1 187 ? 69.246 14.039 55.854 1.00 27.28 213 LYS A N 1
ATOM 1526 C CA . LYS A 1 187 ? 69.868 15.286 56.323 1.00 28.01 213 LYS A CA 1
ATOM 1527 C C . LYS A 1 187 ? 69.912 15.351 57.857 1.00 28.54 213 LYS A C 1
ATOM 1528 O O . LYS A 1 187 ? 69.073 14.761 58.533 1.00 28.77 213 LYS A O 1
ATOM 1534 N N . LYS A 1 188 ? 70.927 16.027 58.393 1.00 29.31 214 LYS A N 1
ATOM 1535 C CA . LYS A 1 188 ? 70.983 16.378 59.814 1.00 30.39 214 LYS A CA 1
ATOM 1536 C C . LYS A 1 188 ? 69.706 17.120 60.182 1.00 30.47 214 LYS A C 1
ATOM 1537 O O . LYS A 1 188 ? 69.285 18.034 59.448 1.00 30.12 214 LYS A O 1
ATOM 1543 N N . ASP A 1 189 ? 69.115 16.726 61.310 1.00 30.75 215 ASP A N 1
ATOM 1544 C CA . ASP A 1 189 ? 67.879 17.325 61.841 1.00 31.77 215 ASP A CA 1
ATOM 1545 C C . ASP A 1 189 ? 66.665 16.963 60.993 1.00 31.91 215 ASP A C 1
ATOM 1546 O O . ASP A 1 189 ? 65.649 17.655 61.014 1.00 32.13 215 ASP A O 1
ATOM 1551 N N . SER A 1 190 ? 66.773 15.859 60.262 1.00 32.38 216 SER A N 1
ATOM 1552 C CA . SER A 1 190 ? 65.680 15.372 59.443 1.00 33.01 216 SER A CA 1
ATOM 1553 C C . SER A 1 190 ? 65.463 13.880 59.673 1.00 33.38 216 SER A C 1
ATOM 1554 O O . SER A 1 190 ? 66.413 13.140 59.960 1.00 33.34 216 SER A O 1
ATOM 1557 N N . ASN A 1 191 ? 64.210 13.454 59.562 1.00 34.03 217 ASN A N 1
ATOM 1558 C CA . ASN A 1 191 ? 63.881 12.033 59.562 1.00 35.21 217 ASN A CA 1
ATOM 1559 C C . ASN A 1 191 ? 63.303 11.580 58.222 1.00 35.06 217 ASN A C 1
ATOM 1560 O O . ASN A 1 191 ? 62.724 10.500 58.114 1.00 35.85 217 ASN A O 1
ATOM 1565 N N . SER A 1 192 ? 63.464 12.412 57.203 1.00 34.45 218 SER A N 1
ATOM 1566 C CA . SER A 1 192 ? 63.001 12.073 55.869 1.00 34.39 218 SER A CA 1
ATOM 1567 C C . SER A 1 192 ? 64.202 11.638 55.018 1.00 33.68 218 SER A C 1
ATOM 1568 O O . SER A 1 192 ? 65.353 11.768 55.441 1.00 33.24 218 SER A O 1
ATOM 1571 N N . SER A 1 193 ? 63.937 11.078 53.847 1.00 33.07 219 SER A N 1
ATOM 1572 C CA . SER A 1 193 ? 65.022 10.635 52.981 1.00 32.98 219 SER A CA 1
ATOM 1573 C C . SER A 1 193 ? 64.805 11.030 51.529 1.00 32.27 219 SER A C 1
ATOM 1574 O O . SER A 1 193 ? 63.684 10.994 51.020 1.00 31.98 219 SER A O 1
ATOM 1577 N N . ILE A 1 194 ? 65.900 11.425 50.889 1.00 31.45 220 ILE A N 1
ATOM 1578 C CA . ILE A 1 194 ? 65.935 11.699 49.471 1.00 30.83 220 ILE A CA 1
ATOM 1579 C C . ILE A 1 194 ? 66.589 10.480 48.800 1.00 30.34 220 ILE A C 1
ATOM 1580 O O . ILE A 1 194 ? 67.765 10.172 49.055 1.00 29.38 220 ILE A O 1
ATOM 1585 N N . VAL A 1 195 ? 65.814 9.782 47.973 1.00 29.66 221 VAL A N 1
ATOM 1586 C CA . VAL A 1 195 ? 66.267 8.548 47.321 1.00 29.42 221 VAL A CA 1
ATOM 1587 C C . VAL A 1 195 ? 66.735 8.782 45.877 1.00 29.11 221 VAL A C 1
ATOM 1588 O O . VAL A 1 195 ? 66.047 9.401 45.068 1.00 29.05 221 VAL A O 1
ATOM 1592 N N . THR A 1 196 ? 67.923 8.279 45.567 1.00 28.31 222 THR A N 1
ATOM 1593 C CA . THR A 1 196 ? 68.443 8.303 44.207 1.00 27.45 222 THR A CA 1
ATOM 1594 C C . THR A 1 196 ? 68.923 6.903 43.810 1.00 27.12 222 THR A C 1
ATOM 1595 O O . THR A 1 196 ? 69.189 6.054 44.669 1.00 26.84 222 THR A O 1
ATOM 1599 N N . HIS A 1 197 ? 69.023 6.668 42.505 1.00 26.38 223 HIS A N 1
ATOM 1600 C CA . HIS A 1 197 ? 69.400 5.371 41.979 1.00 25.73 223 HIS A CA 1
ATOM 1601 C C . HIS A 1 197 ? 70.658 5.473 41.126 1.00 24.41 223 HIS A C 1
ATOM 1602 O O . HIS A 1 197 ? 70.812 6.415 40.350 1.00 23.91 223 HIS A O 1
ATOM 1609 N N . ALA A 1 198 ? 71.552 4.500 41.292 1.00 23.10 224 ALA A N 1
ATOM 1610 C CA . ALA A 1 198 ? 72.874 4.539 40.665 1.00 21.90 224 ALA A CA 1
ATOM 1611 C C . ALA A 1 198 ? 73.154 3.308 39.829 1.00 21.56 224 ALA A C 1
ATOM 1612 O O . ALA A 1 198 ? 72.988 2.178 40.288 1.00 21.20 224 ALA A O 1
ATOM 1614 N N . MET A 1 199 ? 73.617 3.540 38.604 1.00 20.98 225 MET A N 1
ATOM 1615 C CA . MET A 1 199 ? 74.073 2.465 37.735 1.00 20.95 225 MET A CA 1
ATOM 1616 C C . MET A 1 199 ? 75.588 2.241 37.890 1.00 20.03 225 MET A C 1
ATOM 1617 O O . MET A 1 199 ? 76.067 1.105 37.814 1.00 19.85 225 MET A O 1
ATOM 1622 N N . ASN A 1 200 ? 76.312 3.339 38.087 1.00 19.33 226 ASN A N 1
ATOM 1623 C CA . ASN A 1 200 ? 77.765 3.345 38.253 1.00 18.58 226 ASN A CA 1
ATOM 1624 C C . ASN A 1 200 ? 78.149 3.392 39.718 1.00 18.23 226 ASN A C 1
ATOM 1625 O O . ASN A 1 200 ? 78.739 2.445 40.267 1.00 17.80 226 ASN A O 1
ATOM 1630 N N . ASP A 1 201 ? 77.846 4.522 40.342 1.00 17.96 227 ASP A N 1
ATOM 1631 C CA . ASP A 1 201 ? 78.361 4.785 41.664 1.00 18.24 227 ASP A CA 1
ATOM 1632 C C . ASP A 1 201 ? 77.668 5.880 42.438 1.00 18.38 227 ASP A C 1
ATOM 1633 O O . ASP A 1 201 ? 76.917 6.696 41.888 1.00 18.46 227 ASP A O 1
ATOM 1638 N N . ILE A 1 202 ? 77.954 5.880 43.735 1.00 18.29 228 ILE A N 1
ATOM 1639 C CA . ILE A 1 202 ? 77.590 6.937 44.645 1.00 18.53 228 ILE A CA 1
ATOM 1640 C C . ILE A 1 202 ? 78.891 7.366 45.299 1.00 18.88 228 ILE A C 1
ATOM 1641 O O . ILE A 1 202 ? 79.634 6.518 45.828 1.00 19.06 228 ILE A O 1
ATOM 1646 N N . PHE A 1 203 ? 79.191 8.659 45.266 1.00 17.94 229 PHE A N 1
ATOM 1647 C CA . PHE A 1 203 ? 80.432 9.115 45.910 1.00 18.26 229 PHE A CA 1
ATOM 1648 C C . PHE A 1 203 ? 80.353 10.424 46.655 1.00 17.80 229 PHE A C 1
ATOM 1649 O O . PHE A 1 203 ? 79.513 11.274 46.363 1.00 16.94 229 PHE A O 1
ATOM 1657 N N . LEU A 1 204 ? 81.212 10.524 47.663 1.00 17.30 230 LEU A N 1
ATOM 1658 C CA . LEU A 1 204 ? 81.369 11.698 48.492 1.00 17.45 230 LEU A CA 1
ATOM 1659 C C . LEU A 1 204 ? 82.757 12.250 48.202 1.00 18.28 230 LEU A C 1
ATOM 1660 O O . LEU A 1 204 ? 83.711 11.483 48.045 1.00 16.97 230 LEU A O 1
ATOM 1665 N N . HIS A 1 205 ? 82.870 13.570 48.102 1.00 18.48 231 HIS A N 1
ATOM 1666 C CA . HIS A 1 205 ? 84.145 14.188 47.753 1.00 19.05 231 HIS A CA 1
ATOM 1667 C C . HIS A 1 205 ? 84.240 15.584 48.359 1.00 20.00 231 HIS A C 1
ATOM 1668 O O . HIS A 1 205 ? 83.232 16.285 48.441 1.00 19.85 231 HIS A O 1
ATOM 1675 N N . ARG A 1 206 ? 85.442 15.975 48.779 1.00 20.39 232 ARG A N 1
ATOM 1676 C CA . ARG A 1 206 ? 85.694 17.305 49.342 1.00 21.57 232 ARG A CA 1
ATOM 1677 C C . ARG A 1 206 ? 85.390 18.417 48.337 1.00 22.73 232 ARG A C 1
ATOM 1678 O O . ARG A 1 206 ? 85.079 19.534 48.732 1.00 22.94 232 ARG A O 1
ATOM 1686 N N . GLY A 1 207 ? 85.485 18.095 47.046 1.00 24.61 233 GLY A N 1
ATOM 1687 C CA . GLY A 1 207 ? 85.127 19.010 45.958 1.00 26.98 233 GLY A CA 1
ATOM 1688 C C . GLY A 1 207 ? 85.854 20.338 46.025 1.00 28.74 233 GLY A C 1
ATOM 1689 O O . GLY A 1 207 ? 87.081 20.382 45.965 1.00 28.85 233 GLY A O 1
ATOM 1690 N N . ASN A 1 208 ? 85.084 21.415 46.172 1.00 30.45 234 ASN A N 1
ATOM 1691 C CA . ASN A 1 208 ? 85.621 22.777 46.251 1.00 32.28 234 ASN A CA 1
ATOM 1692 C C . ASN A 1 208 ? 86.410 23.083 47.524 1.00 32.44 234 ASN A C 1
ATOM 1693 O O . ASN A 1 208 ? 87.252 23.978 47.536 1.00 33.21 234 ASN A O 1
ATOM 1698 N N . SER A 1 209 ? 86.096 22.367 48.599 1.00 32.12 235 SER A N 1
ATOM 1699 C CA . SER A 1 209 ? 86.731 22.574 49.888 1.00 31.71 235 SER A CA 1
ATOM 1700 C C . SER A 1 209 ? 88.193 22.098 49.860 1.00 31.88 235 SER A C 1
ATOM 1701 O O . SER A 1 209 ? 88.486 21.048 49.281 1.00 32.25 235 SER A O 1
ATOM 1704 N N . PRO A 1 210 ? 89.110 22.878 50.470 1.00 31.95 236 PRO A N 1
ATOM 1705 C CA . PRO A 1 210 ? 90.527 22.498 50.509 1.00 31.84 236 PRO A CA 1
ATOM 1706 C C . PRO A 1 210 ? 90.835 21.485 51.609 1.00 31.93 236 PRO A C 1
ATOM 1707 O O . PRO A 1 210 ? 91.944 20.933 51.645 1.00 31.91 236 PRO A O 1
ATOM 1711 N N . HIS A 1 211 ? 89.866 21.261 52.494 1.00 31.53 237 HIS A N 1
ATOM 1712 C CA . HIS A 1 211 ? 90.045 20.362 53.630 1.00 31.35 237 HIS A CA 1
ATOM 1713 C C . HIS A 1 211 ? 89.499 18.979 53.325 1.00 30.36 237 HIS A C 1
ATOM 1714 O O . HIS A 1 211 ? 88.582 18.815 52.511 1.00 29.92 237 HIS A O 1
ATOM 1721 N N . LEU A 1 212 ? 90.065 17.990 53.998 1.00 28.90 238 LEU A N 1
ATOM 1722 C CA . LEU A 1 212 ? 89.705 16.607 53.764 1.00 27.94 238 LEU A CA 1
ATOM 1723 C C . LEU A 1 212 ? 88.367 16.318 54.428 1.00 27.62 238 LEU A C 1
ATOM 1724 O O . LEU A 1 212 ? 88.036 16.923 55.451 1.00 27.00 238 LEU A O 1
ATOM 1729 N N . THR A 1 213 ? 87.605 15.407 53.825 1.00 26.90 239 THR A N 1
ATOM 1730 C CA . THR A 1 213 ? 86.359 14.916 54.405 1.00 27.04 239 THR A CA 1
ATOM 1731 C C . THR A 1 213 ? 86.711 13.984 55.558 1.00 26.28 239 THR A C 1
ATOM 1732 O O . THR A 1 213 ? 87.771 13.366 55.549 1.00 26.24 239 THR A O 1
ATOM 1736 N N . ASN A 1 214 ? 85.840 13.907 56.557 1.00 25.07 240 ASN A N 1
ATOM 1737 C CA . ASN A 1 214 ? 85.989 12.955 57.645 1.00 24.42 240 ASN A CA 1
ATOM 1738 C C . ASN A 1 214 ? 84.709 12.150 57.675 1.00 23.63 240 ASN A C 1
ATOM 1739 O O . ASN A 1 214 ? 83.651 12.697 57.998 1.00 23.11 240 ASN A O 1
ATOM 1744 N N . LEU A 1 215 ? 84.795 10.868 57.314 1.00 21.99 241 LEU A N 1
ATOM 1745 C CA . LEU A 1 215 ? 83.612 10.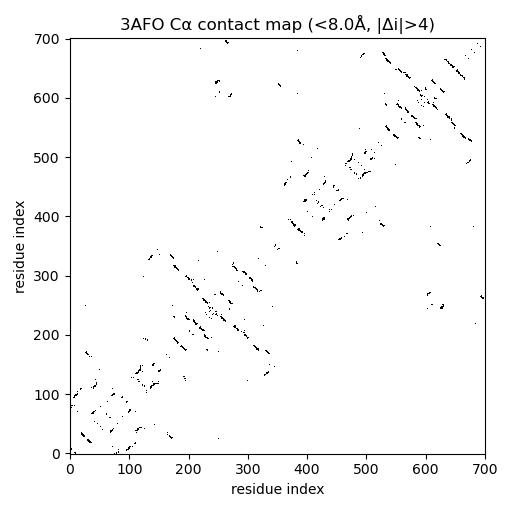034 57.097 1.00 21.12 241 LEU A CA 1
ATOM 1746 C C . LEU A 1 215 ? 83.618 8.777 57.954 1.00 21.02 241 LEU A C 1
ATOM 1747 O O . LEU A 1 215 ? 84.608 8.032 57.977 1.00 20.43 241 LEU A O 1
ATOM 1752 N N . ASP A 1 216 ? 82.506 8.549 58.644 1.00 20.52 242 ASP A N 1
ATOM 1753 C CA . ASP A 1 216 ? 82.342 7.365 59.477 1.00 21.04 242 ASP A CA 1
ATOM 1754 C C . ASP A 1 216 ? 81.480 6.359 58.752 1.00 20.38 242 ASP A C 1
ATOM 1755 O O . ASP A 1 216 ? 80.325 6.646 58.395 1.00 20.22 242 ASP A O 1
ATOM 1760 N N . ILE A 1 217 ? 82.054 5.177 58.542 1.00 19.67 243 ILE A N 1
ATOM 1761 C CA . ILE A 1 217 ? 81.456 4.153 57.705 1.00 18.82 243 ILE A CA 1
ATOM 1762 C C . ILE A 1 217 ? 80.976 2.987 58.560 1.00 18.97 243 ILE A C 1
ATOM 1763 O O . ILE A 1 217 ? 81.729 2.461 59.394 1.00 18.20 243 ILE A O 1
ATOM 1768 N N . PHE A 1 218 ? 79.721 2.597 58.348 1.00 19.17 244 PHE A N 1
ATOM 1769 C CA . PHE A 1 218 ? 79.117 1.494 59.088 1.00 20.53 244 PHE A CA 1
ATOM 1770 C C . PHE A 1 218 ? 78.607 0.468 58.094 1.00 20.86 244 PHE A C 1
ATOM 1771 O O . PHE A 1 218 ? 77.955 0.824 57.107 1.00 21.67 244 PHE A O 1
ATOM 1779 N N . ILE A 1 219 ? 78.907 -0.798 58.351 1.00 21.31 245 ILE A N 1
ATOM 1780 C CA . ILE A 1 219 ? 78.406 -1.890 57.532 1.00 22.02 245 ILE A CA 1
ATOM 1781 C C . ILE A 1 219 ? 77.523 -2.775 58.409 1.00 22.74 245 ILE A C 1
ATOM 1782 O O . ILE A 1 219 ? 77.935 -3.184 59.494 1.00 23.18 245 ILE A O 1
ATOM 1787 N N . ASP A 1 220 ? 76.296 -3.021 57.954 1.00 23.07 246 ASP A N 1
ATOM 1788 C CA . ASP A 1 220 ? 75.347 -3.868 58.685 1.00 23.99 246 ASP A CA 1
ATOM 1789 C C . ASP A 1 220 ? 75.204 -3.420 60.150 1.00 24.09 246 ASP A C 1
ATOM 1790 O O . ASP A 1 220 ? 75.117 -4.236 61.066 1.00 24.06 246 ASP A O 1
ATOM 1795 N N . GLY A 1 221 ? 75.204 -2.107 60.357 1.00 24.18 247 GLY A N 1
ATOM 1796 C CA . GLY A 1 221 ? 75.062 -1.527 61.690 1.00 24.57 247 GLY A CA 1
ATOM 1797 C C . GLY A 1 221 ? 76.310 -1.498 62.556 1.00 24.79 247 GLY A C 1
ATOM 1798 O O . GLY A 1 221 ? 76.275 -0.942 63.641 1.00 25.83 247 GLY A O 1
ATOM 1799 N N A GLU A 1 222 ? 77.399 -2.095 62.076 0.50 24.62 248 GLU A N 1
ATOM 1800 N N B GLU A 1 222 ? 77.396 -2.111 62.087 0.50 24.61 248 GLU A N 1
ATOM 1801 C CA A GLU A 1 222 ? 78.657 -2.138 62.812 0.50 24.27 248 GLU A CA 1
ATOM 1802 C CA B GLU A 1 222 ? 78.663 -2.146 62.817 0.50 24.25 248 GLU A CA 1
ATOM 1803 C C A GLU A 1 222 ? 79.605 -1.080 62.264 0.50 23.56 248 GLU A C 1
ATOM 1804 C C B GLU A 1 222 ? 79.603 -1.082 62.267 0.50 23.55 248 GLU A C 1
ATOM 1805 O O A GLU A 1 222 ? 79.683 -0.882 61.056 0.50 23.25 248 GLU A O 1
ATOM 1806 O O B GLU A 1 222 ? 79.678 -0.885 61.057 0.50 23.24 248 GLU A O 1
ATOM 1817 N N . PHE A 1 223 ? 80.310 -0.402 63.162 1.00 22.85 249 PHE A N 1
ATOM 1818 C CA . PHE A 1 223 ? 81.271 0.606 62.775 1.00 22.07 249 PHE A CA 1
ATOM 1819 C C . PHE A 1 223 ? 82.461 -0.074 62.099 1.00 20.89 249 PHE A C 1
ATOM 1820 O O . PHE A 1 223 ? 83.054 -1.005 62.658 1.00 20.15 249 PHE A O 1
ATOM 1828 N N . LEU A 1 224 ? 82.767 0.363 60.878 1.00 19.27 250 LEU A N 1
ATOM 1829 C CA . LEU A 1 224 ? 83.904 -0.179 60.132 1.00 18.85 250 LEU A CA 1
ATOM 1830 C C . LEU A 1 224 ? 85.134 0.664 60.376 1.00 18.30 250 LEU A C 1
ATOM 1831 O O . LEU A 1 224 ? 86.132 0.182 60.891 1.00 17.68 250 LEU A O 1
ATOM 1836 N N . THR A 1 225 ? 85.061 1.938 59.999 1.00 18.32 251 THR A N 1
ATOM 1837 C CA . THR A 1 225 ? 86.228 2.779 60.076 1.00 18.25 251 THR A CA 1
ATOM 1838 C C . THR A 1 225 ? 85.840 4.237 59.886 1.00 18.41 251 THR A C 1
ATOM 1839 O O . THR A 1 225 ? 84.789 4.539 59.307 1.00 18.29 251 THR A O 1
ATOM 1843 N N . ARG A 1 226 ? 86.695 5.122 60.384 1.00 18.83 252 ARG A N 1
ATOM 1844 C CA . ARG A 1 226 ? 86.688 6.535 59.995 1.00 20.02 252 ARG A CA 1
ATOM 1845 C C . ARG A 1 226 ? 87.751 6.760 58.935 1.00 19.26 252 ARG A C 1
ATOM 1846 O O . ARG A 1 226 ? 88.910 6.374 59.119 1.00 19.06 252 ARG A O 1
ATOM 1854 N N . THR A 1 227 ? 87.378 7.390 57.831 1.00 18.58 253 THR A N 1
ATOM 1855 C CA . THR A 1 227 ? 88.381 7.761 56.849 1.00 18.62 253 THR A CA 1
ATOM 1856 C C . THR A 1 227 ? 88.457 9.282 56.696 1.00 18.88 253 THR A C 1
ATOM 1857 O O . THR A 1 227 ? 87.421 9.966 56.655 1.00 19.37 253 THR A O 1
ATOM 1861 N N A THR A 1 228 ? 89.688 9.780 56.605 0.50 18.48 254 THR A N 1
ATOM 1862 N N B THR A 1 228 ? 89.676 9.812 56.696 0.50 18.71 254 THR A N 1
ATOM 1863 C CA A THR A 1 228 ? 89.995 11.183 56.330 0.50 18.37 254 THR A CA 1
ATOM 1864 C CA B THR A 1 228 ? 89.904 11.198 56.299 0.50 18.85 254 THR A CA 1
ATOM 1865 C C A THR A 1 228 ? 90.649 11.220 54.949 0.50 18.57 254 THR A C 1
ATOM 1866 C C B THR A 1 228 ? 90.579 11.151 54.942 0.50 18.82 254 THR A C 1
ATOM 1867 O O A THR A 1 228 ? 91.742 10.674 54.761 0.50 18.58 254 THR A O 1
ATOM 1868 O O B THR A 1 228 ? 91.611 10.487 54.764 0.50 18.75 254 THR A O 1
ATOM 1875 N N . ALA A 1 229 ? 89.969 11.824 53.975 1.00 18.26 255 ALA A N 1
ATOM 1876 C CA . ALA A 1 229 ? 90.322 11.612 52.564 1.00 18.11 255 ALA A CA 1
ATOM 1877 C C . ALA A 1 229 ? 89.746 12.683 51.670 1.00 18.03 255 ALA A C 1
ATOM 1878 O O . ALA A 1 229 ? 88.992 13.536 52.141 1.00 18.69 255 ALA A O 1
ATOM 1880 N N . ASP A 1 230 ? 90.076 12.629 50.378 1.00 17.39 256 ASP A N 1
ATOM 1881 C CA . ASP A 1 230 ? 89.285 13.344 49.374 1.00 17.16 256 ASP A CA 1
ATOM 1882 C C . ASP A 1 230 ? 87.821 12.902 49.422 1.00 17.24 256 ASP A C 1
ATOM 1883 O O . ASP A 1 230 ? 86.908 13.719 49.228 1.00 16.65 256 ASP A O 1
ATOM 1888 N N . GLY A 1 231 ? 87.600 11.600 49.645 1.00 16.87 257 GLY A N 1
ATOM 1889 C CA . GLY A 1 231 ? 86.249 11.052 49.703 1.00 16.66 257 GLY A CA 1
ATOM 1890 C C . GLY A 1 231 ? 86.214 9.537 49.619 1.00 16.51 257 GLY A C 1
ATOM 1891 O O . GLY A 1 231 ? 87.195 8.866 49.936 1.00 16.23 257 GLY A O 1
ATOM 1892 N N . VAL A 1 232 ? 85.086 9.001 49.174 1.00 16.32 258 VAL A N 1
ATOM 1893 C CA . VAL A 1 232 ? 84.909 7.556 49.066 1.00 16.88 258 VAL A CA 1
ATOM 1894 C C . VAL A 1 232 ? 83.868 7.294 47.984 1.00 17.19 258 VAL A C 1
ATOM 1895 O O . VAL A 1 232 ? 82.955 8.113 47.788 1.00 17.39 258 VAL A O 1
ATOM 1899 N N . ALA A 1 233 ? 83.997 6.162 47.303 1.00 16.68 259 ALA A N 1
ATOM 1900 C CA . ALA A 1 233 ? 83.069 5.771 46.248 1.00 16.82 259 ALA A CA 1
ATOM 1901 C C . ALA A 1 233 ? 82.469 4.418 46.587 1.00 17.42 259 ALA A C 1
ATOM 1902 O O . ALA A 1 233 ? 83.188 3.514 47.019 1.00 16.41 259 ALA A O 1
ATOM 1904 N N . LEU A 1 234 ? 81.150 4.305 46.405 1.00 17.11 260 LEU A N 1
ATOM 1905 C CA . LEU A 1 234 ? 80.436 3.041 46.454 1.00 17.23 260 LEU A CA 1
ATOM 1906 C C . LEU A 1 234 ? 79.981 2.741 45.033 1.00 17.72 260 LEU A C 1
ATOM 1907 O O . LEU A 1 234 ? 79.276 3.559 44.429 1.00 17.62 260 LEU A O 1
ATOM 1912 N N . ALA A 1 235 ? 80.384 1.589 44.490 1.00 17.05 261 ALA A N 1
ATOM 1913 C CA . ALA A 1 235 ? 80.179 1.321 43.068 1.00 16.58 261 ALA A CA 1
ATOM 1914 C C . ALA A 1 235 ? 79.541 -0.031 42.837 1.00 16.83 261 ALA A C 1
ATOM 1915 O O . ALA A 1 235 ? 79.736 -0.972 43.615 1.00 16.87 261 ALA A O 1
ATOM 1917 N N . THR A 1 236 ? 78.755 -0.112 41.773 1.00 16.26 262 THR A N 1
ATOM 1918 C CA . THR A 1 236 ? 78.316 -1.395 41.257 1.00 16.25 262 THR A CA 1
ATOM 1919 C C . THR A 1 236 ? 79.512 -1.999 40.529 1.00 16.15 262 THR A C 1
ATOM 1920 O O . THR A 1 236 ? 80.484 -1.294 40.251 1.00 15.59 262 THR A O 1
ATOM 1924 N N . PRO A 1 237 ? 79.426 -3.296 40.178 1.00 16.19 263 PRO A N 1
ATOM 1925 C CA . PRO A 1 237 ? 80.412 -3.920 39.293 1.00 16.49 263 PRO A CA 1
ATOM 1926 C C . PRO A 1 237 ? 80.537 -3.164 37.967 1.00 16.68 263 PRO A C 1
ATOM 1927 O O . PRO A 1 237 ? 81.651 -2.989 37.464 1.00 16.45 263 PRO A O 1
ATOM 1931 N N . THR A 1 238 ? 79.412 -2.698 37.424 1.00 16.52 264 THR A N 1
ATOM 1932 C CA . THR A 1 238 ? 79.447 -1.815 36.246 1.00 17.00 264 THR A CA 1
ATOM 1933 C C . THR A 1 238 ? 80.341 -0.588 36.513 1.00 16.65 264 THR A C 1
ATOM 1934 O O . THR A 1 238 ? 81.170 -0.214 35.678 1.00 16.69 264 THR A O 1
ATOM 1938 N N . GLY A 1 239 ? 80.204 0.001 37.698 1.00 16.43 265 GLY A N 1
ATOM 1939 C CA . GLY A 1 239 ? 81.004 1.173 38.074 1.00 16.58 265 GLY A CA 1
ATOM 1940 C C . GLY A 1 239 ? 82.441 0.887 38.488 1.00 16.55 265 GLY A C 1
ATOM 1941 O O . GLY A 1 239 ? 83.203 1.824 38.741 1.00 16.75 265 GLY A O 1
ATOM 1942 N N . SER A 1 240 ? 82.814 -0.393 38.569 1.00 16.11 266 SER A N 1
ATOM 1943 C CA . SER A 1 240 ? 84.197 -0.768 38.936 1.00 16.56 266 SER A CA 1
ATOM 1944 C C . SER A 1 240 ? 85.222 -0.268 37.910 1.00 16.14 266 SER A C 1
ATOM 1945 O O . SER A 1 240 ? 86.379 -0.020 38.242 1.00 16.12 266 SER A O 1
ATOM 1948 N N . THR A 1 241 ? 84.786 -0.097 36.671 1.00 15.93 267 THR A N 1
ATOM 1949 C CA . THR A 1 241 ? 85.670 0.430 35.638 1.00 16.12 267 THR A CA 1
ATOM 1950 C C . THR A 1 241 ? 85.603 1.958 35.528 1.00 15.98 267 THR A C 1
ATOM 1951 O O . THR A 1 241 ? 86.257 2.552 34.669 1.00 16.11 267 THR A O 1
ATOM 1955 N N . ALA A 1 242 ? 84.849 2.594 36.421 1.00 16.06 268 ALA A N 1
ATOM 1956 C CA . ALA A 1 242 ? 84.667 4.058 36.377 1.00 15.95 268 ALA A CA 1
ATOM 1957 C C . ALA A 1 242 ? 85.530 4.738 37.460 1.00 16.17 268 ALA A C 1
ATOM 1958 O O . ALA A 1 242 ? 86.729 4.420 37.561 1.00 16.29 268 ALA A O 1
ATOM 1960 N N . TYR A 1 243 ? 84.970 5.645 38.264 1.00 15.58 269 TYR A N 1
ATOM 1961 C CA . TYR A 1 243 ? 85.767 6.351 39.295 1.00 16.36 269 TYR A CA 1
ATOM 1962 C C . TYR A 1 243 ? 86.577 5.389 40.188 1.00 16.07 269 TYR A C 1
ATOM 1963 O O . TYR A 1 243 ? 87.742 5.644 40.507 1.00 16.18 269 TYR A O 1
ATOM 1972 N N . SER A 1 244 ? 85.958 4.281 40.587 1.00 16.05 270 SER A N 1
ATOM 1973 C CA . SER A 1 244 ? 86.609 3.313 41.463 1.00 15.52 270 SER A CA 1
ATOM 1974 C C . SER A 1 244 ? 87.930 2.801 40.859 1.00 15.90 270 SER A C 1
ATOM 1975 O O . SER A 1 244 ? 88.922 2.635 41.577 1.00 14.93 270 SER A O 1
ATOM 1978 N N . LEU A 1 245 ? 87.937 2.576 39.540 1.00 16.23 271 LEU A N 1
ATOM 1979 C CA . LEU A 1 245 ? 89.155 2.150 38.819 1.00 16.85 271 LEU A CA 1
ATOM 1980 C C . LEU A 1 245 ? 90.261 3.188 38.931 1.00 16.80 271 LEU A C 1
ATOM 1981 O O . LEU A 1 245 ? 91.406 2.864 39.248 1.00 16.68 271 LEU A O 1
ATOM 1986 N N . SER A 1 246 ? 89.905 4.443 38.683 1.00 16.74 272 SER A N 1
ATOM 1987 C CA . SER A 1 246 ? 90.850 5.549 38.789 1.00 17.39 272 SER A CA 1
ATOM 1988 C C . SER A 1 246 ? 91.455 5.655 40.185 1.00 17.53 272 SER A C 1
ATOM 1989 O O . SER A 1 246 ? 92.603 6.053 40.333 1.00 18.01 272 SER A O 1
ATOM 1992 N N . ALA A 1 247 ? 90.660 5.317 41.198 1.00 17.18 273 ALA A N 1
ATOM 1993 C CA . ALA A 1 247 ? 91.076 5.355 42.590 1.00 17.25 273 ALA A CA 1
ATOM 1994 C C . ALA A 1 247 ? 91.805 4.058 43.038 1.00 17.46 273 ALA A C 1
ATOM 1995 O O . ALA A 1 247 ? 92.085 3.878 44.222 1.00 18.53 273 ALA A O 1
ATOM 1997 N N . GLY A 1 248 ? 92.095 3.160 42.098 1.00 16.64 274 GLY A N 1
ATOM 1998 C CA . GLY A 1 248 ? 92.896 1.955 42.394 1.00 16.08 274 GLY A CA 1
ATOM 1999 C C . GLY A 1 248 ? 92.102 0.681 42.642 1.00 15.68 274 GLY A C 1
ATOM 2000 O O . GLY A 1 248 ? 92.671 -0.325 43.055 1.00 15.13 274 GLY A O 1
ATOM 2001 N N . GLY A 1 249 ? 90.793 0.707 42.386 1.00 14.75 275 GLY A N 1
ATOM 2002 C CA . GLY A 1 249 ? 89.946 -0.468 42.606 1.00 14.73 275 GLY A CA 1
ATOM 2003 C C . GLY A 1 249 ? 90.160 -1.605 41.612 1.00 14.58 275 GLY A C 1
ATOM 2004 O O . GLY A 1 249 ? 90.751 -1.416 40.547 1.00 14.61 275 GLY A O 1
ATOM 2005 N N . SER A 1 250 ? 89.676 -2.790 41.978 1.00 14.82 276 SER A N 1
ATOM 2006 C CA . SER A 1 250 ? 89.720 -3.968 41.115 1.00 15.30 276 SER A CA 1
ATOM 2007 C C . SER A 1 250 ? 88.631 -3.906 40.051 1.00 15.66 276 SER A C 1
ATOM 2008 O O . SER A 1 250 ? 87.618 -3.211 40.213 1.00 15.51 276 SER A O 1
ATOM 2011 N N . ILE A 1 251 ? 88.872 -4.613 38.956 1.00 15.92 277 ILE A N 1
ATOM 2012 C CA . ILE A 1 251 ? 87.917 -4.700 37.849 1.00 16.16 277 ILE A CA 1
ATOM 2013 C C . ILE A 1 251 ? 86.992 -5.862 38.165 1.00 16.24 277 ILE A C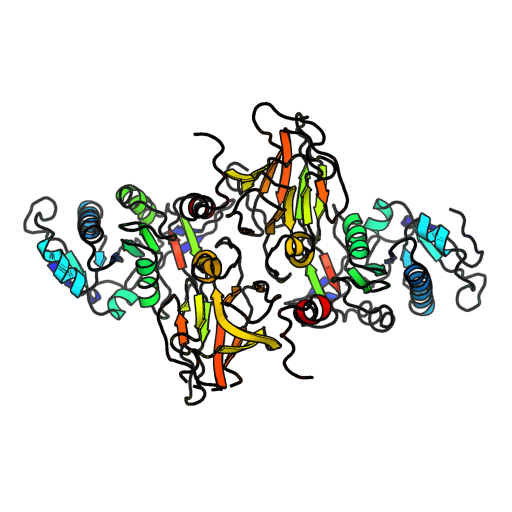 1
ATOM 2014 O O . ILE A 1 251 ? 87.441 -6.987 38.354 1.00 16.39 277 ILE A O 1
ATOM 2019 N N . VAL A 1 252 ? 85.701 -5.567 38.274 1.00 16.16 278 VAL A N 1
ATOM 2020 C CA . VAL A 1 252 ? 84.740 -6.552 38.731 1.00 16.46 278 VAL A CA 1
ATOM 2021 C C . VAL A 1 252 ? 83.752 -6.845 37.609 1.00 16.65 278 VAL A C 1
ATOM 2022 O O . VAL A 1 252 ? 83.117 -5.932 37.086 1.00 16.33 278 VAL A O 1
ATOM 2026 N N . SER A 1 253 ? 83.649 -8.112 37.231 1.00 16.41 279 SER A N 1
ATOM 2027 C CA . SER A 1 253 ? 82.687 -8.522 36.219 1.00 16.88 279 SER A CA 1
ATOM 2028 C C . SER A 1 253 ? 81.251 -8.134 36.613 1.00 17.12 279 SER A C 1
ATOM 2029 O O . SER A 1 253 ? 80.845 -8.344 37.769 1.00 16.08 279 SER A O 1
ATOM 2032 N N . PRO A 1 254 ? 80.470 -7.597 35.650 1.00 17.66 280 PRO A N 1
ATOM 2033 C CA . PRO A 1 254 ? 79.088 -7.186 35.960 1.00 18.38 280 PRO A CA 1
ATOM 2034 C C . PRO A 1 254 ? 78.173 -8.352 36.323 1.00 18.67 280 PRO A C 1
ATOM 2035 O O . PRO A 1 254 ? 77.018 -8.131 36.692 1.00 18.89 280 PRO A O 1
ATOM 2039 N N . LEU A 1 255 ? 78.678 -9.581 36.224 1.00 19.03 281 LEU A N 1
ATOM 2040 C CA . LEU A 1 255 ? 77.917 -10.752 36.687 1.00 19.58 281 LEU A CA 1
ATOM 2041 C C . LEU A 1 255 ? 78.129 -11.091 38.166 1.00 19.81 281 LEU A C 1
ATOM 2042 O O . LEU A 1 255 ? 77.458 -11.969 38.704 1.00 19.74 281 LEU A O 1
ATOM 2047 N N . VAL A 1 256 ? 79.066 -10.404 38.819 1.00 19.34 282 VAL A N 1
ATOM 2048 C CA . VAL A 1 256 ? 79.344 -10.642 40.236 1.00 18.18 282 VAL A CA 1
ATOM 2049 C C . VAL A 1 256 ? 78.360 -9.812 41.047 1.00 18.58 282 VAL A C 1
ATOM 2050 O O . VAL A 1 256 ? 78.219 -8.609 40.784 1.00 18.25 282 VAL A O 1
ATOM 2054 N N . PRO A 1 257 ? 77.660 -10.439 42.021 1.00 18.72 283 PRO A N 1
ATOM 2055 C CA . PRO A 1 257 ? 76.853 -9.622 42.921 1.00 19.16 283 PRO A CA 1
ATOM 2056 C C . PRO A 1 257 ? 77.714 -9.091 44.068 1.00 18.67 283 PRO A C 1
ATOM 2057 O O . PRO A 1 257 ? 78.112 -9.849 44.941 1.00 19.75 283 PRO A O 1
ATOM 2061 N N . ALA A 1 258 ? 78.003 -7.798 44.047 1.00 18.56 284 ALA A N 1
ATOM 2062 C CA . ALA A 1 258 ? 78.873 -7.170 45.044 1.00 18.25 284 ALA A CA 1
ATOM 2063 C C . ALA A 1 258 ? 78.668 -5.670 45.020 1.00 18.08 284 ALA A C 1
ATOM 2064 O O . ALA A 1 258 ? 78.124 -5.134 44.054 1.00 18.18 284 ALA A O 1
ATOM 2066 N N . ILE A 1 259 ? 79.088 -5.010 46.095 1.00 17.49 285 ILE A N 1
ATOM 2067 C CA . ILE A 1 259 ? 79.185 -3.568 46.142 1.00 17.37 285 ILE A CA 1
ATOM 2068 C C . ILE A 1 259 ? 80.645 -3.260 46.407 1.00 17.17 285 ILE A C 1
ATOM 2069 O O . ILE A 1 259 ? 81.237 -3.824 47.335 1.00 17.45 285 ILE A O 1
ATOM 2074 N N . LEU A 1 260 ? 81.223 -2.368 45.610 1.00 16.49 286 LEU A N 1
ATOM 2075 C CA . LEU A 1 260 ? 82.600 -1.925 45.845 1.00 16.16 286 LEU A CA 1
ATOM 2076 C C . LEU A 1 260 ? 82.611 -0.753 46.800 1.00 15.69 286 LEU A C 1
ATOM 2077 O O . LEU A 1 260 ? 81.793 0.158 46.674 1.00 16.13 286 LEU A O 1
ATOM 2082 N N . MET A 1 261 ? 83.540 -0.777 47.749 1.00 15.00 287 MET A N 1
ATOM 2083 C CA . MET A 1 261 ? 83.837 0.386 48.578 1.00 15.30 287 MET A CA 1
ATOM 2084 C C . MET A 1 261 ? 85.287 0.780 48.335 1.00 14.85 287 MET A C 1
ATOM 2085 O O . MET A 1 261 ? 86.202 0.060 48.737 1.00 14.68 287 MET A O 1
ATOM 2090 N N . THR A 1 262 ? 85.498 1.919 47.677 1.00 14.87 288 THR A N 1
ATOM 2091 C CA . THR A 1 262 ? 86.853 2.305 47.255 1.00 15.30 288 THR A CA 1
ATOM 2092 C C . THR A 1 262 ? 87.191 3.698 47.766 1.00 15.31 288 THR A C 1
ATOM 2093 O O . THR A 1 262 ? 86.466 4.642 47.461 1.00 14.75 288 THR A O 1
ATOM 2097 N N . PRO A 1 263 ? 88.296 3.832 48.533 1.00 15.22 289 PRO A N 1
ATOM 2098 C CA . PRO A 1 263 ? 88.641 5.152 49.066 1.00 14.75 289 PRO A CA 1
ATOM 2099 C C . PRO A 1 263 ? 89.179 6.064 47.969 1.00 14.86 289 PRO A C 1
ATOM 2100 O O . PRO A 1 263 ? 89.762 5.593 46.989 1.00 13.48 289 PRO A O 1
ATOM 2104 N N . ILE A 1 264 ? 88.931 7.359 48.111 1.00 14.83 290 ILE A N 1
ATOM 2105 C CA . ILE A 1 264 ? 89.468 8.336 47.175 1.00 15.32 290 ILE A CA 1
ATOM 2106 C C . ILE A 1 264 ? 90.529 9.168 47.889 1.00 15.57 290 ILE A C 1
ATOM 2107 O O . ILE A 1 264 ? 90.199 10.004 48.730 1.00 15.85 290 ILE A O 1
ATOM 2112 N N . CYS A 1 265 ? 91.797 8.939 47.531 1.00 16.24 291 CYS A N 1
ATOM 2113 C CA . CYS A 1 265 ? 92.950 9.622 48.151 1.00 17.86 291 CYS A CA 1
ATOM 2114 C C . CYS A 1 265 ? 92.859 9.683 49.687 1.00 17.52 291 CYS A C 1
ATOM 2115 O O . CYS A 1 265 ? 92.765 10.763 50.286 1.00 17.67 291 CYS A O 1
ATOM 2118 N N . PRO A 1 266 ? 92.873 8.505 50.345 1.00 17.62 292 PRO A N 1
ATOM 2119 C CA . PRO A 1 266 ? 92.758 8.504 51.809 1.00 17.51 292 PRO A CA 1
ATOM 2120 C C . PRO A 1 266 ? 94.082 8.801 52.521 1.00 17.59 292 PRO A C 1
ATOM 2121 O O . PRO A 1 266 ? 95.148 8.411 52.030 1.00 17.43 292 PRO A O 1
ATOM 2125 N N . ARG A 1 267 ? 93.996 9.457 53.679 1.00 17.92 293 ARG A N 1
ATOM 2126 C CA . ARG A 1 267 ? 95.147 9.658 54.567 1.00 18.72 293 ARG A CA 1
ATOM 2127 C C . ARG A 1 267 ? 95.375 8.397 55.355 1.00 18.26 293 ARG A C 1
ATOM 2128 O O . ARG A 1 267 ? 95.087 8.325 56.552 1.00 17.38 293 ARG A O 1
ATOM 2136 N N . SER A 1 268 ? 95.866 7.383 54.664 1.00 17.94 294 SER A N 1
ATOM 2137 C CA . SER A 1 268 ? 96.086 6.095 55.285 1.00 18.24 294 SER A CA 1
ATOM 2138 C C . SER A 1 268 ? 97.000 5.328 54.346 1.00 18.04 294 SER A C 1
ATOM 2139 O O . SER A 1 268 ? 96.990 5.566 53.141 1.00 17.67 294 SER A O 1
ATOM 2142 N N . LEU A 1 269 ? 97.787 4.420 54.906 1.00 18.17 295 LEU A N 1
ATOM 2143 C CA . LEU A 1 269 ? 98.562 3.489 54.090 1.00 18.32 295 LEU A CA 1
ATOM 2144 C C . LEU A 1 269 ? 97.826 2.165 53.919 1.00 18.68 295 LEU A C 1
ATOM 2145 O O . LEU A 1 269 ? 98.255 1.310 53.144 1.00 20.10 295 LEU A O 1
ATOM 2150 N N . SER A 1 270 ? 96.707 1.993 54.615 1.00 18.07 296 SER A N 1
ATOM 2151 C CA . SER A 1 270 ? 96.100 0.660 54.715 1.00 17.06 296 SER A CA 1
ATOM 2152 C C . SER A 1 270 ? 94.620 0.547 54.347 1.00 16.66 296 SER A C 1
ATOM 2153 O O . SER A 1 270 ? 93.976 -0.450 54.695 1.00 16.72 296 SER A O 1
ATOM 2156 N N . PHE A 1 271 ? 94.068 1.551 53.666 1.00 15.78 297 PHE A N 1
ATOM 2157 C CA . PHE A 1 271 ? 92.675 1.458 53.201 1.00 15.10 297 PHE A CA 1
ATOM 2158 C C . PHE A 1 271 ? 92.663 0.746 51.855 1.00 14.92 297 PHE A C 1
ATOM 2159 O O . PHE A 1 271 ? 92.528 1.373 50.795 1.00 15.29 297 PHE A O 1
ATOM 2167 N N . ARG A 1 272 ? 92.830 -0.575 51.905 1.00 14.73 298 ARG A N 1
ATOM 2168 C CA . ARG A 1 272 ? 92.771 -1.404 50.706 1.00 14.06 298 ARG A CA 1
ATOM 2169 C C . ARG A 1 272 ? 91.309 -1.442 50.259 1.00 14.04 298 ARG A C 1
ATOM 2170 O O . ARG A 1 272 ? 90.428 -1.575 51.102 1.00 14.22 298 ARG A O 1
ATOM 2178 N N . PRO A 1 273 ? 91.038 -1.344 48.940 1.00 14.25 299 PRO A N 1
ATOM 2179 C CA . PRO A 1 273 ? 89.638 -1.371 48.487 1.00 14.79 299 PRO A CA 1
ATOM 2180 C C . PRO A 1 273 ? 88.904 -2.628 48.958 1.00 14.86 299 PRO A C 1
ATOM 2181 O O . PRO A 1 273 ? 89.515 -3.703 49.050 1.00 14.97 299 PRO A O 1
ATOM 2185 N N . LEU A 1 274 ? 87.621 -2.483 49.286 1.00 14.67 300 LEU A N 1
ATOM 2186 C CA . LEU A 1 274 ? 86.813 -3.597 49.801 1.00 15.47 300 LEU A CA 1
ATOM 2187 C C . LEU A 1 274 ? 85.768 -4.039 48.790 1.00 15.64 300 LEU A C 1
ATOM 2188 O O . LEU A 1 274 ? 85.221 -3.209 48.052 1.00 15.06 300 LEU A O 1
ATOM 2193 N N . ILE A 1 275 ? 85.476 -5.337 48.784 1.00 16.33 301 ILE A N 1
ATOM 2194 C CA . ILE A 1 275 ? 84.395 -5.884 47.967 1.00 16.85 301 ILE A CA 1
ATOM 2195 C C . ILE A 1 275 ? 83.385 -6.501 48.933 1.00 17.19 301 ILE A C 1
ATOM 2196 O O . ILE A 1 275 ? 83.706 -7.435 49.682 1.00 16.50 301 ILE A O 1
ATOM 2201 N N . LEU A 1 276 ? 82.179 -5.946 48.936 1.00 17.79 302 LEU A N 1
ATOM 2202 C CA . LEU A 1 276 ? 81.155 -6.308 49.919 1.00 18.32 302 LEU A CA 1
ATOM 2203 C C . LEU A 1 276 ? 80.036 -7.096 49.250 1.00 18.98 302 LEU A C 1
ATOM 2204 O O . LEU A 1 276 ? 79.849 -6.967 48.042 1.00 18.65 302 LEU A O 1
ATOM 2209 N N . PRO A 1 277 ? 79.298 -7.926 50.027 1.00 19.74 303 PRO A N 1
ATOM 2210 C CA . PRO A 1 277 ? 78.138 -8.657 49.537 1.00 20.33 303 PRO A CA 1
ATOM 2211 C C . PRO A 1 277 ? 77.075 -7.718 48.990 1.00 20.65 303 PRO A C 1
ATOM 2212 O O . PRO A 1 277 ? 76.915 -6.601 49.504 1.00 20.29 303 PRO A O 1
ATOM 2216 N N . HIS A 1 278 ? 76.331 -8.169 47.984 1.00 20.30 304 HIS A N 1
ATOM 2217 C CA . HIS A 1 278 ? 75.245 -7.362 47.428 1.00 21.32 304 HIS A CA 1
ATOM 2218 C C . HIS A 1 278 ? 74.161 -7.087 48.477 1.00 20.82 304 HIS A C 1
ATOM 2219 O O . HIS A 1 278 ? 73.436 -6.104 48.379 1.00 20.54 304 HIS A O 1
ATOM 2226 N N . SER A 1 279 ? 74.100 -7.949 49.493 1.00 20.71 305 SER A N 1
ATOM 2227 C CA . SER A 1 279 ? 73.131 -7.864 50.589 1.00 21.54 305 SER A CA 1
ATOM 2228 C C . SER A 1 279 ? 73.461 -6.816 51.659 1.00 21.65 305 SER A C 1
ATOM 2229 O O . SER A 1 279 ? 72.656 -6.581 52.572 1.00 22.04 305 SER A O 1
ATOM 2232 N N . SER A 1 280 ? 74.635 -6.190 51.551 1.00 21.53 306 SER A N 1
ATOM 2233 C CA . SER A 1 280 ? 75.152 -5.253 52.566 1.00 21.61 306 SER A CA 1
ATOM 2234 C C . SER A 1 280 ? 74.294 -4.012 52.787 1.00 21.53 306 SER A C 1
ATOM 2235 O O . SER A 1 280 ? 73.655 -3.533 51.869 1.00 21.56 306 SER A O 1
ATOM 2238 N N . HIS A 1 281 ? 74.325 -3.502 54.015 1.00 21.46 307 HIS A N 1
ATOM 2239 C CA . HIS A 1 281 ? 73.665 -2.268 54.402 1.00 21.95 307 HIS A CA 1
ATOM 2240 C C . HIS A 1 281 ? 74.794 -1.315 54.780 1.00 21.53 307 HIS A C 1
ATOM 2241 O O . HIS A 1 281 ? 75.571 -1.587 55.703 1.00 21.78 307 HIS A O 1
ATOM 2248 N N . ILE A 1 282 ? 74.916 -0.223 54.044 1.00 20.80 308 ILE A N 1
ATOM 2249 C CA . ILE A 1 282 ? 76.029 0.695 54.231 1.00 20.38 308 ILE A CA 1
ATOM 2250 C C . ILE A 1 282 ? 75.490 2.035 54.676 1.00 20.44 308 ILE A C 1
ATOM 2251 O O . ILE A 1 282 ? 74.567 2.574 54.055 1.00 20.42 308 ILE A O 1
ATOM 2256 N N . ARG A 1 283 ? 76.049 2.550 55.763 1.00 20.16 309 ARG A N 1
ATOM 2257 C CA . ARG A 1 283 ? 75.730 3.888 56.227 1.00 21.07 309 ARG A CA 1
ATOM 2258 C C . ARG A 1 283 ? 77.016 4.682 56.360 1.00 21.04 309 ARG A C 1
ATOM 2259 O O . ARG A 1 283 ? 77.993 4.198 56.962 1.00 21.04 309 ARG A O 1
ATOM 2267 N N . ILE A 1 284 ? 77.011 5.888 55.789 1.00 21.04 310 ILE A N 1
ATOM 2268 C CA . ILE A 1 284 ? 78.135 6.818 55.905 1.00 21.11 310 ILE A CA 1
ATOM 2269 C C . ILE A 1 284 ? 77.674 8.170 56.478 1.00 21.78 310 ILE A C 1
ATOM 2270 O O . ILE A 1 284 ? 76.823 8.840 55.898 1.00 21.65 310 ILE A O 1
ATOM 2275 N N . LYS A 1 285 ? 78.215 8.524 57.641 1.00 22.46 311 LYS A N 1
ATOM 2276 C CA . LYS A 1 285 ? 77.901 9.781 58.298 1.00 23.56 311 LYS A CA 1
ATOM 2277 C C . LYS A 1 285 ? 79.058 10.772 58.133 1.00 23.77 311 LYS A C 1
ATOM 2278 O O . LYS A 1 285 ? 80.228 10.410 58.314 1.00 23.30 311 LYS A O 1
ATOM 2284 N N . ILE A 1 286 ? 78.718 12.006 57.769 1.00 23.81 312 ILE A N 1
ATOM 2285 C CA . ILE A 1 286 ? 79.693 13.080 57.613 1.00 24.96 312 ILE A CA 1
ATOM 2286 C C . ILE A 1 286 ? 80.116 13.569 58.998 1.00 26.43 312 ILE A C 1
ATOM 2287 O O . ILE A 1 286 ? 79.295 14.116 59.745 1.00 25.15 312 ILE A O 1
ATOM 2292 N N . GLY A 1 287 ? 81.382 13.339 59.344 1.00 27.65 313 GLY A N 1
ATOM 2293 C CA . GLY A 1 287 ? 81.923 13.768 60.632 1.00 30.83 313 GLY A CA 1
ATOM 2294 C C . GLY A 1 287 ? 82.829 14.978 60.496 1.00 33.36 313 GLY A C 1
ATOM 2295 O O . GLY A 1 287 ? 82.857 15.636 59.459 1.00 32.85 313 GLY A O 1
ATOM 2296 N N . SER A 1 288 ? 83.566 15.274 61.558 1.00 36.30 314 SER A N 1
ATOM 2297 C CA . SER A 1 288 ? 84.572 16.331 61.540 1.00 39.46 314 SER A CA 1
ATOM 2298 C C . SER A 1 288 ? 85.598 16.016 62.617 1.00 41.54 314 SER A C 1
ATOM 2299 O O . SER A 1 288 ? 85.390 15.107 63.420 1.00 41.69 314 SER A O 1
ATOM 2302 N N . LYS A 1 289 ? 86.708 16.751 62.625 1.00 44.79 315 LYS A N 1
ATOM 2303 C CA . LYS A 1 289 ? 87.680 16.672 63.726 1.00 47.86 315 LYS A CA 1
ATOM 2304 C C . LYS A 1 289 ? 87.400 17.763 64.762 1.00 49.70 315 LYS A C 1
ATOM 2305 O O . LYS A 1 289 ? 86.868 18.824 64.421 1.00 49.99 315 LYS A O 1
ATOM 2311 N N . LEU A 1 290 ? 87.754 17.487 66.020 1.00 52.00 316 LEU A N 1
ATOM 2312 C CA . LEU A 1 290 ? 87.432 18.366 67.157 1.00 53.91 316 LEU A CA 1
ATOM 2313 C C . LEU A 1 290 ? 87.992 19.778 67.001 1.00 55.18 316 LEU A C 1
ATOM 2314 O O . LEU A 1 290 ? 89.213 19.976 66.997 1.00 55.41 316 LEU A O 1
ATOM 2319 N N . ASN A 1 291 ? 87.078 20.747 66.894 1.00 56.68 317 ASN A N 1
ATOM 2320 C CA . ASN A 1 291 ? 87.408 22.154 66.635 1.00 57.96 317 ASN A CA 1
ATOM 2321 C C . ASN A 1 291 ? 88.131 22.322 65.293 1.00 58.59 317 ASN A C 1
ATOM 2322 O O . ASN A 1 291 ? 89.254 21.841 65.097 1.00 58.85 317 ASN A O 1
ATOM 2327 N N . GLN A 1 292 ? 87.468 23.003 64.365 1.00 59.30 318 GLN A N 1
ATOM 2328 C CA . GLN A 1 292 ? 87.782 22.816 62.955 1.00 59.79 318 GLN A CA 1
ATOM 2329 C C . GLN A 1 292 ? 87.497 24.016 62.044 1.00 59.75 318 GLN A C 1
ATOM 2330 O O . GLN A 1 292 ? 87.260 25.142 62.502 1.00 59.88 318 GLN A O 1
ATOM 2336 N N . LYS A 1 293 ? 87.560 23.729 60.744 1.00 59.50 319 LYS A N 1
ATOM 2337 C CA . LYS A 1 293 ? 87.067 24.571 59.652 1.00 59.08 319 LYS A CA 1
ATOM 2338 C C . LYS A 1 293 ? 85.544 24.800 59.754 1.00 58.41 319 LYS A C 1
ATOM 2339 O O . LYS A 1 293 ? 84.944 24.511 60.795 1.00 58.43 319 LYS A O 1
ATOM 2345 N N . PRO A 1 294 ? 84.918 25.352 58.683 1.00 57.72 320 PRO A N 1
ATOM 2346 C CA . PRO A 1 294 ? 83.456 25.273 58.522 1.00 56.94 320 PRO A CA 1
ATOM 2347 C C . PRO A 1 294 ? 82.886 23.851 58.670 1.00 55.90 320 PRO A C 1
ATOM 2348 O O . PRO A 1 294 ? 83.594 22.864 58.437 1.00 56.13 320 PRO A O 1
ATOM 2352 N N . VAL A 1 295 ? 81.615 23.759 59.051 1.00 54.49 321 VAL A N 1
ATOM 2353 C CA . VAL A 1 295 ? 80.929 22.467 59.175 1.00 52.91 321 VAL A CA 1
ATOM 2354 C C . VAL A 1 295 ? 79.865 22.280 58.083 1.00 51.68 321 VAL A C 1
ATOM 2355 O O . VAL A 1 295 ? 79.239 21.224 57.977 1.00 51.33 321 VAL A O 1
ATOM 2359 N N . ASN A 1 296 ? 79.676 23.313 57.266 1.00 50.27 322 ASN A N 1
ATOM 2360 C CA . ASN A 1 296 ? 78.714 23.260 56.164 1.00 48.76 322 ASN A CA 1
ATOM 2361 C C . ASN A 1 296 ? 79.396 23.098 54.811 1.00 47.12 322 ASN A C 1
ATOM 2362 O O . ASN A 1 296 ? 80.526 23.558 54.625 1.00 47.25 322 ASN A O 1
ATOM 2367 N N . SER A 1 297 ? 78.707 22.438 53.879 1.00 45.02 323 SER A N 1
ATOM 2368 C CA . SER A 1 297 ? 79.209 22.214 52.513 1.00 43.17 323 SER A CA 1
ATOM 2369 C C . SER A 1 297 ? 80.593 21.568 52.498 1.00 41.49 323 SER A C 1
ATOM 2370 O O . SER A 1 297 ? 81.394 21.811 51.593 1.00 41.94 323 SER A O 1
ATOM 2373 N N . VAL A 1 298 ? 80.872 20.745 53.502 1.00 39.39 324 VAL A N 1
ATOM 2374 C CA . VAL A 1 298 ? 82.203 20.153 53.642 1.00 36.82 324 VAL A CA 1
ATOM 2375 C C . VAL A 1 298 ? 82.431 18.985 52.674 1.00 34.84 324 VAL A C 1
ATOM 2376 O O . VAL A 1 298 ? 83.588 18.620 52.391 1.00 34.98 324 VAL A O 1
ATOM 2380 N N A VAL A 1 299 ? 81.329 18.421 52.170 0.50 33.18 325 VAL A N 1
ATOM 2381 N N B VAL A 1 299 ? 81.345 18.382 52.192 0.50 33.41 325 VAL A N 1
ATOM 2382 C CA A VAL A 1 299 ? 81.373 17.277 51.259 0.50 31.23 325 VAL A CA 1
ATOM 2383 C CA B VAL A 1 299 ? 81.453 17.262 51.260 0.50 31.63 325 VAL A CA 1
ATOM 2384 C C A VAL A 1 299 ? 80.315 17.371 50.162 0.50 30.01 325 VAL A C 1
ATOM 2385 C C B VAL A 1 299 ? 80.313 17.285 50.258 0.50 30.51 325 VAL A C 1
ATOM 2386 O O A VAL A 1 299 ? 79.175 17.760 50.417 0.50 29.78 325 VAL A O 1
ATOM 2387 O O B VAL A 1 299 ? 79.150 17.457 50.629 0.50 30.26 325 VAL A O 1
ATOM 2394 N N A LYS A 1 300 ? 80.689 16.997 48.945 0.50 28.32 326 LYS A N 1
ATOM 2395 N N B LYS A 1 300 ? 80.639 17.104 48.986 0.50 28.91 326 LYS A N 1
ATOM 2396 C CA A LYS A 1 300 ? 79.737 16.937 47.850 0.50 27.24 326 LYS A CA 1
ATOM 2397 C CA B LYS A 1 300 ? 79.593 16.991 47.991 0.50 27.91 326 LYS A CA 1
ATOM 2398 C C A LYS A 1 300 ? 79.266 15.499 47.673 0.50 26.37 326 LYS A C 1
ATOM 2399 C C B LYS A 1 300 ? 79.255 15.543 47.670 0.50 26.78 326 LYS A C 1
ATOM 2400 O O A LYS A 1 300 ? 80.061 14.570 47.802 0.50 25.97 326 LYS A O 1
ATOM 2401 O O B LYS A 1 300 ? 80.119 14.665 47.688 0.50 26.33 326 LYS A O 1
ATOM 2412 N N . LEU A 1 301 ? 77.977 15.323 47.391 1.00 25.62 327 LEU A N 1
ATOM 2413 C CA . LEU A 1 301 ? 77.437 14.019 47.052 1.00 24.60 327 LEU A CA 1
ATOM 2414 C C . LEU A 1 301 ? 77.121 13.967 45.559 1.00 24.27 327 LEU A C 1
ATOM 2415 O O . LEU A 1 301 ? 76.381 14.829 45.035 1.00 23.69 327 LEU A O 1
ATOM 2420 N N . SER A 1 302 ? 77.661 12.957 44.879 1.00 22.84 328 SER A N 1
ATOM 2421 C CA . SER A 1 302 ? 77.318 12.715 43.489 1.00 22.55 328 SER A CA 1
ATOM 2422 C C . SER A 1 302 ? 76.817 11.299 43.264 1.00 22.51 328 SER A C 1
ATOM 2423 O O . SER A 1 302 ? 77.243 10.358 43.940 1.00 21.66 328 SER A O 1
ATOM 2426 N N . VAL A 1 303 ? 75.904 11.159 42.306 1.00 22.16 329 VAL A N 1
ATOM 2427 C CA . VAL A 1 303 ? 75.311 9.872 41.976 1.00 22.38 329 VAL A CA 1
ATOM 2428 C C . VAL A 1 303 ? 75.439 9.744 40.460 1.00 22.87 329 VAL A C 1
ATOM 2429 O O . VAL A 1 303 ? 74.926 10.591 39.709 1.00 23.06 329 VAL A O 1
ATOM 2433 N N . ASP A 1 304 ? 76.143 8.707 40.011 1.00 22.84 330 ASP A N 1
ATOM 2434 C CA . ASP A 1 304 ? 76.524 8.558 38.588 1.00 22.79 330 ASP A CA 1
ATOM 2435 C C . ASP A 1 304 ? 77.139 9.833 37.995 1.00 23.43 330 ASP A C 1
ATOM 2436 O O . ASP A 1 304 ? 76.928 10.150 36.826 1.00 23.21 330 ASP A O 1
ATOM 2441 N N . GLY A 1 305 ? 77.915 10.551 38.805 1.00 23.75 331 GLY A N 1
ATOM 2442 C CA . GLY A 1 305 ? 78.619 11.741 38.326 1.00 25.35 331 GLY A CA 1
ATOM 2443 C C . GLY A 1 305 ? 77.847 13.047 38.451 1.00 26.78 331 GLY A C 1
ATOM 2444 O O . GLY A 1 305 ? 78.443 14.125 38.385 1.00 27.04 331 GLY A O 1
ATOM 2445 N N . ILE A 1 306 ? 76.538 12.945 38.667 1.00 27.78 332 ILE A N 1
ATOM 2446 C CA . ILE A 1 306 ? 75.654 14.108 38.800 1.00 29.65 332 ILE A CA 1
ATOM 2447 C C . ILE A 1 306 ? 75.667 14.651 40.226 1.00 29.84 332 ILE A C 1
ATOM 2448 O O . ILE A 1 306 ? 75.246 13.959 41.147 1.00 29.39 332 ILE A O 1
ATOM 2453 N N . PRO A 1 307 ? 76.173 15.890 40.413 1.00 30.93 333 PRO A N 1
ATOM 2454 C CA . PRO A 1 307 ? 76.187 16.501 41.746 1.00 31.43 333 PRO A CA 1
ATOM 2455 C C . PRO A 1 307 ? 74.766 16.608 42.260 1.00 32.14 333 PRO A C 1
ATOM 2456 O O . PRO A 1 307 ? 73.885 17.059 41.527 1.00 32.43 333 PRO A O 1
ATOM 2460 N N . GLN A 1 308 ? 74.539 16.155 43.488 1.00 32.27 334 GLN A N 1
ATOM 2461 C CA . GLN A 1 308 ? 73.207 16.179 44.072 1.00 33.20 334 GLN A CA 1
ATOM 2462 C C . GLN A 1 308 ? 73.083 17.391 44.961 1.00 33.98 334 GLN A C 1
ATOM 2463 O O . GLN A 1 308 ? 72.180 18.210 44.798 1.00 34.36 334 GLN A O 1
ATOM 2469 N N . GLN A 1 309 ? 74.043 17.511 45.867 1.00 34.92 335 GLN A N 1
ATOM 2470 C CA . GLN A 1 309 ? 73.961 18.389 47.017 1.00 35.63 335 GLN A CA 1
ATOM 2471 C C . GLN A 1 309 ? 75.301 18.489 47.693 1.00 35.63 335 GLN A C 1
ATOM 2472 O O . GLN A 1 309 ? 76.096 17.541 47.695 1.00 35.55 335 GLN A O 1
ATOM 2478 N N . ASP A 1 310 ? 75.543 19.638 48.294 1.00 35.42 336 ASP A N 1
ATOM 2479 C CA . ASP A 1 310 ? 76.586 19.738 49.278 1.00 35.19 336 ASP A CA 1
ATOM 2480 C C . ASP A 1 310 ? 75.983 19.263 50.580 1.00 34.47 336 ASP A C 1
ATOM 2481 O O . ASP A 1 310 ? 74.807 19.524 50.863 1.00 34.77 336 ASP A O 1
ATOM 2486 N N . LEU A 1 311 ? 76.769 18.498 51.328 1.00 33.09 337 LEU A N 1
ATOM 2487 C CA . LEU A 1 311 ? 76.327 17.932 52.590 1.00 31.58 337 LEU A CA 1
ATOM 2488 C C . LEU A 1 311 ? 77.064 18.589 53.739 1.00 30.99 337 LEU A C 1
ATOM 2489 O O . LEU A 1 311 ? 78.176 19.109 53.572 1.00 30.90 337 LEU A O 1
ATOM 2494 N N . ASP A 1 312 ? 76.422 18.558 54.902 1.00 30.24 338 ASP A N 1
ATOM 2495 C CA . ASP A 1 312 ? 76.941 19.145 56.128 1.00 29.93 338 ASP A CA 1
ATOM 2496 C C . ASP A 1 312 ? 77.309 18.048 57.121 1.00 29.26 338 ASP A C 1
ATOM 2497 O O . ASP A 1 312 ? 76.820 16.922 57.030 1.00 29.15 338 ASP A O 1
ATOM 2502 N N . VAL A 1 313 ? 78.175 18.391 58.067 1.00 28.90 339 VAL A N 1
ATOM 2503 C CA . VAL A 1 313 ? 78.473 17.526 59.204 1.00 28.76 339 VAL A CA 1
ATOM 2504 C C . VAL A 1 313 ? 77.162 17.089 59.856 1.00 28.43 339 VAL A C 1
ATOM 2505 O O . VAL A 1 313 ? 76.306 17.927 60.164 1.00 28.00 339 VAL A O 1
ATOM 2509 N N . GLY A 1 314 ? 77.003 15.777 60.034 1.00 27.61 340 GLY A N 1
ATOM 2510 C CA . GLY A 1 314 ? 75.800 15.204 60.615 1.00 26.74 340 GLY A CA 1
ATOM 2511 C C . GLY A 1 314 ? 74.849 14.554 59.625 1.00 26.38 340 GLY A C 1
ATOM 2512 O O . GLY A 1 314 ? 74.030 13.723 60.020 1.00 26.85 340 GLY A O 1
ATOM 2513 N N . ASP A 1 315 ? 74.936 14.936 58.348 1.00 25.23 341 ASP A N 1
ATOM 2514 C CA . ASP A 1 315 ? 74.176 14.275 57.290 1.00 24.22 341 ASP A CA 1
ATOM 2515 C C . ASP A 1 315 ? 74.654 12.816 57.188 1.00 23.96 341 ASP A C 1
ATOM 2516 O O . ASP A 1 315 ? 75.793 12.510 57.545 1.00 23.70 341 ASP A O 1
ATOM 2521 N N . GLU A 1 316 ? 73.782 11.924 56.728 1.00 23.72 342 GLU A N 1
ATOM 2522 C CA . GLU A 1 316 ? 74.169 10.535 56.447 1.00 24.00 342 GLU A CA 1
ATOM 2523 C C . GLU A 1 316 ? 73.605 10.095 55.124 1.00 23.13 342 GLU A C 1
ATOM 2524 O O . GLU A 1 316 ? 72.502 10.524 54.735 1.00 23.21 342 GLU A O 1
ATOM 2530 N N . ILE A 1 317 ? 74.338 9.215 54.445 1.00 22.05 343 ILE A N 1
ATOM 2531 C CA . ILE A 1 317 ? 73.768 8.447 53.348 1.00 21.68 343 ILE A CA 1
ATOM 2532 C C . ILE A 1 317 ? 73.680 6.972 53.721 1.00 21.84 343 ILE A C 1
ATOM 2533 O O . ILE A 1 317 ? 74.553 6.453 54.412 1.00 21.10 343 ILE A O 1
ATOM 2538 N N . TYR A 1 318 ? 72.601 6.327 53.274 1.00 21.72 344 TYR A N 1
ATOM 2539 C CA . TYR A 1 318 ? 72.411 4.887 53.385 1.00 22.46 344 TYR A CA 1
ATOM 2540 C C . TYR A 1 318 ? 72.466 4.317 51.980 1.00 22.42 344 TYR A C 1
ATOM 2541 O O . TYR A 1 318 ? 71.812 4.834 51.069 1.00 23.26 344 TYR A O 1
ATOM 2550 N N . VAL A 1 319 ? 73.264 3.273 51.789 1.00 21.46 345 VAL A N 1
ATOM 2551 C CA . VAL A 1 319 ? 73.434 2.700 50.463 1.00 21.17 345 VAL A CA 1
ATOM 2552 C C . VAL A 1 319 ? 73.162 1.212 50.502 1.00 21.10 345 VAL A C 1
ATOM 2553 O O . VAL A 1 319 ? 73.743 0.480 51.314 1.00 20.83 345 VAL A O 1
ATOM 2557 N N . ILE A 1 320 ? 72.260 0.777 49.630 1.00 21.41 346 ILE A N 1
ATOM 2558 C CA . ILE A 1 320 ? 71.884 -0.621 49.521 1.00 21.64 346 ILE A CA 1
ATOM 2559 C C . ILE A 1 320 ? 71.715 -0.953 48.043 1.00 22.74 346 ILE A C 1
ATOM 2560 O O . ILE A 1 320 ? 71.548 -0.063 47.206 1.00 22.59 346 ILE A O 1
ATOM 2565 N N A ASN A 1 321 ? 71.749 -2.244 47.730 0.50 23.18 347 ASN A N 1
ATOM 2566 N N B ASN A 1 321 ? 71.761 -2.241 47.728 0.50 23.01 347 ASN A N 1
ATOM 2567 C CA A ASN A 1 321 ? 71.355 -2.729 46.422 0.50 24.13 347 ASN A CA 1
ATOM 2568 C CA B ASN A 1 321 ? 71.320 -2.710 46.433 0.50 23.80 347 ASN A CA 1
ATOM 2569 C C A ASN A 1 321 ? 69.838 -2.624 46.292 0.50 24.88 347 ASN A C 1
ATOM 2570 C C B ASN A 1 321 ? 69.819 -2.551 46.305 0.50 24.69 347 ASN A C 1
ATOM 2571 O O A ASN A 1 321 ? 69.122 -2.711 47.296 0.50 24.70 347 ASN A O 1
ATOM 2572 O O B ASN A 1 321 ? 69.098 -2.538 47.310 0.50 24.51 347 ASN A O 1
ATOM 2581 N N . GLU A 1 322 ? 69.357 -2.419 45.067 1.00 25.42 348 GLU A N 1
ATOM 2582 C CA . GLU A 1 322 ? 67.919 -2.389 44.773 1.00 27.23 348 GLU A CA 1
ATOM 2583 C C . GLU A 1 322 ? 67.164 -3.601 45.357 1.00 28.25 348 GLU A C 1
ATOM 2584 O O . GLU A 1 322 ? 66.087 -3.460 45.962 1.00 28.33 348 GLU A O 1
ATOM 2590 N N . VAL A 1 323 ? 67.739 -4.787 45.190 1.00 29.32 349 VAL A N 1
ATOM 2591 C CA . VAL A 1 323 ? 67.142 -6.012 45.746 1.00 30.42 349 VAL A CA 1
ATOM 2592 C C . VAL A 1 323 ? 68.142 -6.847 46.549 1.00 30.76 349 VAL A C 1
ATOM 2593 O O . VAL A 1 323 ? 69.342 -6.843 46.259 1.00 30.81 349 VAL A O 1
ATOM 2597 N N . GLY A 1 324 ? 67.635 -7.550 47.565 1.00 31.01 350 GLY A N 1
ATOM 2598 C CA . GLY A 1 324 ? 68.396 -8.580 48.268 1.00 30.86 350 GLY A CA 1
ATOM 2599 C C . GLY A 1 324 ? 69.171 -8.153 49.499 1.00 31.10 350 GLY A C 1
ATOM 2600 O O . GLY A 1 324 ? 69.964 -8.934 50.019 1.00 30.63 350 GLY A O 1
ATOM 2601 N N . THR A 1 325 ? 68.952 -6.921 49.966 1.00 31.51 351 THR A N 1
ATOM 2602 C CA . THR A 1 325 ? 69.579 -6.439 51.202 1.00 31.78 351 THR A CA 1
ATOM 2603 C C . THR A 1 325 ? 69.159 -7.325 52.381 1.00 32.55 351 THR A C 1
ATOM 2604 O O . THR A 1 325 ? 67.980 -7.685 52.504 1.00 32.36 351 THR A O 1
ATOM 2608 N N . ILE A 1 326 ? 70.128 -7.696 53.219 1.00 32.94 352 ILE A N 1
ATOM 2609 C CA . ILE A 1 326 ? 69.842 -8.388 54.478 1.00 34.02 352 ILE A CA 1
ATOM 2610 C C . ILE A 1 326 ? 69.995 -7.372 55.597 1.00 34.71 352 ILE A C 1
ATOM 2611 O O . ILE A 1 326 ? 71.045 -6.732 55.731 1.00 34.71 352 ILE A O 1
ATOM 2616 N N . TYR A 1 327 ? 68.929 -7.201 56.377 1.00 35.69 353 TYR A N 1
ATOM 2617 C CA . TYR A 1 327 ? 68.935 -6.247 57.479 1.00 36.78 353 TYR A CA 1
ATOM 2618 C C . TYR A 1 327 ? 69.133 -6.984 58.796 1.00 37.64 353 TYR A C 1
ATOM 2619 O O . TYR A 1 327 ? 68.169 -7.456 59.387 1.00 37.33 353 TYR A O 1
ATOM 2628 N N . ILE A 1 328 ? 70.377 -7.088 59.259 1.00 39.02 354 ILE A N 1
ATOM 2629 C CA . ILE A 1 328 ? 70.619 -7.714 60.561 1.00 40.44 354 ILE A CA 1
ATOM 2630 C C . ILE A 1 328 ? 70.151 -6.760 61.662 1.00 41.75 354 ILE A C 1
ATOM 2631 O O . ILE A 1 328 ? 70.156 -5.538 61.478 1.00 41.54 354 ILE A O 1
ATOM 2636 N N . ASP A 1 329 ? 69.714 -7.323 62.786 1.00 43.47 355 ASP A N 1
ATOM 2637 C CA . ASP A 1 329 ? 69.008 -6.544 63.802 1.00 45.13 355 ASP A CA 1
ATOM 2638 C C . ASP A 1 329 ? 69.865 -5.383 64.310 1.00 45.54 355 ASP A C 1
ATOM 2639 O O . ASP A 1 329 ? 70.999 -5.577 64.745 1.00 45.92 355 ASP A O 1
ATOM 2644 N N . GLY A 1 330 ? 69.319 -4.173 64.203 1.00 46.11 356 GLY A N 1
ATOM 2645 C CA . GLY A 1 330 ? 70.076 -2.945 64.439 1.00 46.69 356 GLY A CA 1
ATOM 2646 C C . GLY A 1 330 ? 70.124 -2.070 63.196 1.00 47.17 356 GLY A C 1
ATOM 2647 O O . GLY A 1 330 ? 70.743 -0.998 63.199 1.00 47.52 356 GLY A O 1
ATOM 2648 N N . THR A 1 331 ? 69.478 -2.540 62.128 1.00 47.15 357 THR A N 1
ATOM 2649 C CA . THR A 1 331 ? 69.336 -1.785 60.885 1.00 47.09 357 THR A CA 1
ATOM 2650 C C . THR A 1 331 ? 67.880 -1.853 60.421 1.00 47.26 357 THR A C 1
ATOM 2651 O O . THR A 1 331 ? 67.453 -1.084 59.557 1.00 47.65 357 THR A O 1
ATOM 2655 N N . LYS A 1 350 ? 57.428 -5.515 39.674 1.00 43.02 376 LYS A N 1
ATOM 2656 C CA . LYS A 1 350 ? 58.422 -4.572 39.170 1.00 42.84 376 LYS A CA 1
ATOM 2657 C C . LYS A 1 350 ? 59.766 -5.268 38.949 1.00 42.33 376 LYS A C 1
ATOM 2658 O O . LYS A 1 350 ? 60.389 -5.757 39.898 1.00 42.91 376 LYS A O 1
ATOM 2664 N N . ARG A 1 351 ? 60.195 -5.328 37.691 1.00 40.98 377 ARG A N 1
ATOM 2665 C CA . ARG A 1 351 ? 61.482 -5.917 37.340 1.00 39.64 377 ARG A CA 1
ATOM 2666 C C . ARG A 1 351 ? 62.617 -4.992 37.803 1.00 38.19 377 ARG A C 1
ATOM 2667 O O . ARG A 1 351 ? 62.559 -3.769 37.598 1.00 38.26 377 ARG A O 1
ATOM 2675 N N . SER A 1 352 ? 63.624 -5.578 38.452 1.00 35.97 378 SER A N 1
ATOM 2676 C CA . SER A 1 352 ? 64.756 -4.820 38.997 1.00 34.17 378 SER A CA 1
ATOM 2677 C C . SER A 1 352 ? 65.950 -4.772 38.038 1.00 32.54 378 SER A C 1
ATOM 2678 O O . SER A 1 352 ? 66.035 -5.560 37.100 1.00 32.11 378 SER A O 1
ATOM 2681 N N . GLY A 1 353 ? 66.866 -3.843 38.289 1.00 31.09 379 GLY A N 1
ATOM 2682 C CA . GLY A 1 353 ? 68.105 -3.751 37.524 1.00 29.47 379 GLY A CA 1
ATOM 2683 C C . GLY A 1 353 ? 67.935 -3.127 36.150 1.00 28.57 379 GLY A C 1
ATOM 2684 O O . GLY A 1 353 ? 66.876 -2.571 35.827 1.00 27.33 379 GLY A O 1
ATOM 2685 N N . ILE A 1 354 ? 68.992 -3.230 35.350 1.00 27.11 380 ILE A N 1
ATOM 2686 C CA . ILE A 1 354 ? 69.061 -2.610 34.038 1.00 26.53 380 ILE A CA 1
ATOM 2687 C C . ILE A 1 354 ? 69.506 -3.664 33.045 1.00 26.43 380 ILE A C 1
ATOM 2688 O O . ILE A 1 354 ? 70.527 -4.314 33.253 1.00 26.53 380 ILE A O 1
ATOM 2693 N N . TYR A 1 355 ? 68.756 -3.823 31.957 1.00 25.83 381 TYR A N 1
ATOM 2694 C CA . TYR A 1 355 ? 69.119 -4.776 30.921 1.00 25.51 381 TYR A CA 1
ATOM 2695 C C . TYR A 1 355 ? 69.650 -4.060 29.692 1.00 25.03 381 TYR A C 1
ATOM 2696 O O . TYR A 1 355 ? 68.924 -3.300 29.034 1.00 24.67 381 TYR A O 1
ATOM 2705 N N . CYS A 1 356 ? 70.920 -4.311 29.389 1.00 23.92 382 CYS A N 1
ATOM 2706 C CA . CYS A 1 356 ? 71.587 -3.664 28.277 1.00 23.53 382 CYS A CA 1
ATOM 2707 C C . CYS A 1 356 ? 71.787 -4.680 27.173 1.00 23.42 382 CYS A C 1
ATOM 2708 O O . CYS A 1 356 ? 72.408 -5.720 27.390 1.00 22.87 382 CYS A O 1
ATOM 2711 N N . VAL A 1 357 ? 71.225 -4.388 26.002 1.00 23.12 383 VAL A N 1
ATOM 2712 C CA . VAL A 1 357 ? 71.471 -5.176 24.796 1.00 23.29 383 VAL A CA 1
ATOM 2713 C C . VAL A 1 357 ? 72.977 -5.345 24.604 1.00 23.55 383 VAL A C 1
ATOM 2714 O O . VAL A 1 357 ? 73.721 -4.360 24.603 1.00 22.96 383 VAL A O 1
ATOM 2718 N N . ALA A 1 358 ? 73.393 -6.599 24.449 1.00 24.46 384 ALA A N 1
ATOM 2719 C CA . ALA A 1 358 ? 74.790 -6.976 24.251 1.00 26.18 384 ALA A CA 1
ATOM 2720 C C . ALA A 1 358 ? 75.082 -7.331 22.793 1.00 27.63 384 ALA A C 1
ATOM 2721 O O . ALA A 1 358 ? 74.190 -7.771 22.056 1.00 27.10 384 ALA A O 1
ATOM 2723 N N . LYS A 1 359 ? 76.343 -7.172 22.394 1.00 29.21 385 LYS A N 1
ATOM 2724 C CA . LYS A 1 359 ? 76.775 -7.463 21.024 1.00 31.07 385 LYS A CA 1
ATOM 2725 C C . LYS A 1 359 ? 77.190 -8.924 20.812 1.00 32.31 385 LYS A C 1
ATOM 2726 O O . LYS A 1 359 ? 76.771 -9.561 19.844 1.00 32.70 385 LYS A O 1
ATOM 2732 N N . THR A 1 360 ? 78.028 -9.437 21.710 1.00 33.27 386 THR A N 1
ATOM 2733 C CA . THR A 1 360 ? 78.506 -10.818 21.667 1.00 34.20 386 THR A CA 1
ATOM 2734 C C . THR A 1 360 ? 78.325 -11.393 23.061 1.00 34.31 386 THR A C 1
ATOM 2735 O O . THR A 1 360 ? 77.901 -10.683 23.973 1.00 34.57 386 THR A O 1
ATOM 2739 N N A GLU A 1 361 ? 78.666 -12.672 23.197 0.50 34.47 387 GLU A N 1
ATOM 2740 N N B GLU A 1 361 ? 78.639 -12.674 23.249 0.50 34.39 387 GLU A N 1
ATOM 2741 C CA A GLU A 1 361 ? 78.675 -13.370 24.472 0.50 34.39 387 GLU A CA 1
ATOM 2742 C CA B GLU A 1 361 ? 78.645 -13.261 24.596 0.50 34.22 387 GLU A CA 1
ATOM 2743 C C A GLU A 1 361 ? 79.995 -13.142 25.219 0.50 34.13 387 GLU A C 1
ATOM 2744 C C B GLU A 1 361 ? 79.852 -12.778 25.395 0.50 34.06 387 GLU A C 1
ATOM 2745 O O A GLU A 1 361 ? 80.234 -13.751 26.265 0.50 34.43 387 GLU A O 1
ATOM 2746 O O B GLU A 1 361 ? 79.877 -12.853 26.629 0.50 34.23 387 GLU A O 1
ATOM 2757 N N . ASN A 1 362 ? 80.849 -12.269 24.682 1.00 33.58 388 ASN A N 1
ATOM 2758 C CA . ASN A 1 362 ? 82.143 -11.979 25.283 1.00 32.66 388 ASN A CA 1
ATOM 2759 C C . ASN A 1 362 ? 82.529 -10.495 25.276 1.00 30.85 388 ASN A C 1
ATOM 2760 O O . ASN A 1 362 ? 83.711 -10.146 25.133 1.00 30.85 388 ASN A O 1
ATOM 2765 N N . ASP A 1 363 ? 81.527 -9.635 25.458 1.00 28.36 389 ASP A N 1
ATOM 2766 C CA . ASP A 1 363 ? 81.709 -8.176 25.405 1.00 26.51 389 ASP A CA 1
ATOM 2767 C C . ASP A 1 363 ? 82.655 -7.680 26.489 1.00 25.38 389 ASP A C 1
ATOM 2768 O O . ASP A 1 363 ? 83.386 -6.714 26.287 1.00 24.28 389 ASP A O 1
ATOM 2773 N N . TRP A 1 364 ? 82.610 -8.342 27.641 1.00 24.24 390 TRP A N 1
ATOM 2774 C CA . TRP A 1 364 ? 83.319 -7.894 28.820 1.00 23.80 390 TRP A CA 1
ATOM 2775 C C . TRP A 1 364 ? 84.832 -8.076 28.673 1.00 23.47 390 TRP A C 1
ATOM 2776 O O . TRP A 1 364 ? 85.583 -7.134 28.859 1.00 23.25 390 TRP A O 1
ATOM 2787 N N . ILE A 1 365 ? 85.267 -9.283 28.342 1.00 23.60 391 ILE A N 1
ATOM 2788 C CA . ILE A 1 365 ? 86.696 -9.545 28.149 1.00 24.31 391 ILE A CA 1
ATOM 2789 C C . ILE A 1 365 ? 87.250 -8.666 27.028 1.00 24.12 391 ILE A C 1
ATOM 2790 O O . ILE A 1 365 ? 88.318 -8.077 27.172 1.00 23.93 391 ILE A O 1
ATOM 2795 N N A ARG A 1 366 ? 86.507 -8.559 25.929 0.50 23.98 392 ARG A N 1
ATOM 2796 N N B ARG A 1 366 ? 86.505 -8.570 25.925 0.50 24.03 392 ARG A N 1
ATOM 2797 C CA A ARG A 1 366 ? 86.942 -7.749 24.794 0.50 24.12 392 ARG A CA 1
ATOM 2798 C CA B ARG A 1 366 ? 86.898 -7.745 24.781 0.50 24.25 392 ARG A CA 1
ATOM 2799 C C A ARG A 1 366 ? 86.990 -6.255 25.133 0.50 23.61 392 ARG A C 1
ATOM 2800 C C B ARG A 1 366 ? 87.018 -6.276 25.178 0.50 23.66 392 ARG A C 1
ATOM 2801 O O A ARG A 1 366 ? 87.893 -5.550 24.695 0.50 23.67 392 ARG A O 1
ATOM 2802 O O B ARG A 1 366 ? 87.985 -5.609 24.817 0.50 23.68 392 ARG A O 1
ATOM 2817 N N . GLY A 1 367 ? 86.039 -5.793 25.940 1.00 23.04 393 GLY A N 1
ATOM 2818 C CA . GLY A 1 367 ? 86.007 -4.400 26.399 1.00 22.23 393 GLY A CA 1
ATOM 2819 C C . GLY A 1 367 ? 87.192 -4.023 27.283 1.00 21.37 393 GLY A C 1
ATOM 2820 O O . GLY A 1 367 ? 87.850 -3.005 27.040 1.00 21.00 393 GLY A O 1
ATOM 2821 N N . ILE A 1 368 ? 87.472 -4.832 28.304 1.00 20.97 394 ILE A N 1
ATOM 2822 C CA . ILE A 1 368 ? 88.604 -4.522 29.197 1.00 20.94 394 ILE A CA 1
ATOM 2823 C C . ILE A 1 368 ? 89.945 -4.573 28.438 1.00 20.85 394 ILE A C 1
ATOM 2824 O O . ILE A 1 368 ? 90.796 -3.700 28.630 1.00 20.46 394 ILE A O 1
ATOM 2829 N N . ASN A 1 369 ? 90.105 -5.560 27.557 1.00 21.09 395 ASN A N 1
ATOM 2830 C CA . ASN A 1 369 ? 91.313 -5.658 26.729 1.00 22.21 395 ASN A CA 1
ATOM 2831 C C . ASN A 1 369 ? 91.471 -4.514 25.739 1.00 22.83 395 ASN A C 1
ATOM 2832 O O . ASN A 1 369 ? 92.508 -3.856 25.728 1.00 23.32 395 ASN A O 1
ATOM 2837 N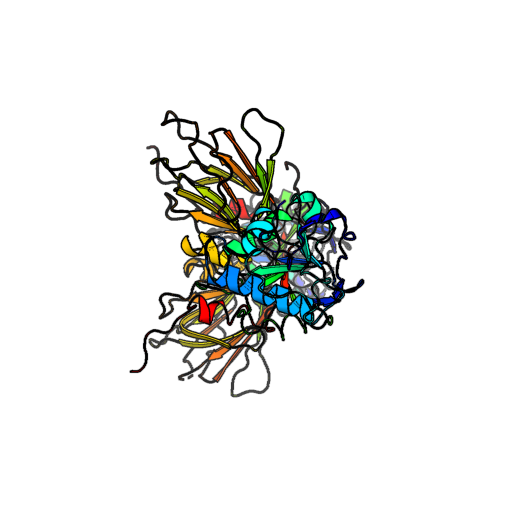 N . GLU A 1 370 ? 90.448 -4.278 24.913 1.00 23.41 396 GLU A N 1
ATOM 2838 C CA . GLU A 1 370 ? 90.571 -3.338 23.790 1.00 24.73 396 GLU A CA 1
ATOM 2839 C C . GLU A 1 370 ? 90.319 -1.877 24.137 1.00 24.42 396 GLU A C 1
ATOM 2840 O O . GLU A 1 370 ? 90.950 -0.983 23.565 1.00 25.21 396 GLU A O 1
ATOM 2846 N N . LEU A 1 371 ? 89.398 -1.621 25.053 1.00 23.56 397 LEU A N 1
ATOM 2847 C CA . LEU A 1 371 ? 89.090 -0.244 25.417 1.00 23.46 397 LEU A CA 1
ATOM 2848 C C . LEU A 1 371 ? 89.920 0.260 26.591 1.00 23.16 397 LEU A C 1
ATOM 2849 O O . LEU A 1 371 ? 90.336 1.419 26.602 1.00 23.75 397 LEU A O 1
ATOM 2854 N N . LEU A 1 372 ? 90.148 -0.599 27.581 1.00 22.43 398 LEU A N 1
ATOM 2855 C CA . LEU A 1 372 ? 90.875 -0.185 28.790 1.00 22.39 398 LEU A CA 1
ATOM 2856 C C . LEU A 1 372 ? 92.362 -0.556 28.757 1.00 22.29 398 LEU A C 1
ATOM 2857 O O . LEU A 1 372 ? 93.141 -0.065 29.572 1.00 22.65 398 LEU A O 1
ATOM 2862 N N . GLY A 1 373 ? 92.748 -1.402 27.807 1.00 22.15 399 GLY A N 1
ATOM 2863 C CA . GLY A 1 373 ? 94.138 -1.841 27.679 1.00 22.15 399 GLY A CA 1
ATOM 2864 C C . GLY A 1 373 ? 94.575 -2.711 28.843 1.00 22.03 399 GLY A C 1
ATOM 2865 O O . GLY A 1 373 ? 95.706 -2.574 29.336 1.00 21.77 399 GLY A O 1
ATOM 2866 N N . PHE A 1 374 ? 93.669 -3.580 29.304 1.00 21.58 400 PHE A N 1
ATOM 2867 C CA . PHE A 1 374 ? 93.954 -4.464 30.430 1.00 20.85 400 PHE A CA 1
ATOM 2868 C C . PHE A 1 374 ? 95.166 -5.331 30.120 1.00 20.66 400 PHE A C 1
ATOM 2869 O O . PHE A 1 374 ? 95.255 -5.898 29.032 1.00 20.43 400 PHE A O 1
ATOM 2877 N N . ASN A 1 375 ? 96.056 -5.450 31.105 1.00 20.10 401 ASN A N 1
ATOM 2878 C CA . ASN A 1 375 ? 97.309 -6.187 30.995 1.00 20.80 401 ASN A CA 1
ATOM 2879 C C . ASN A 1 375 ? 97.995 -6.037 29.634 1.00 21.45 401 ASN A C 1
ATOM 2880 O O . ASN A 1 375 ? 98.300 -7.032 28.985 1.00 20.52 401 ASN A O 1
ATOM 2885 N N . SER A 1 376 ? 98.222 -4.794 29.219 1.00 22.95 402 SER A N 1
ATOM 2886 C CA . SER A 1 376 ? 98.937 -4.516 27.978 1.00 25.31 402 SER A CA 1
ATOM 2887 C C . SER A 1 376 ? 100.366 -4.990 28.121 1.00 26.76 402 SER A C 1
ATOM 2888 O O . SER A 1 376 ? 101.047 -4.680 29.117 1.00 26.76 402 SER A O 1
ATOM 2891 N N . SER A 1 377 ? 100.815 -5.754 27.131 1.00 28.17 403 SER A N 1
ATOM 2892 C CA . SER A 1 377 ? 102.178 -6.272 27.119 1.00 29.79 403 SER A CA 1
ATOM 2893 C C . SER A 1 377 ? 103.164 -5.132 26.880 1.00 30.04 403 SER A C 1
ATOM 2894 O O . SER A 1 377 ? 102.850 -4.176 26.164 1.00 30.51 403 SER A O 1
ATOM 2897 N N . PHE A 1 378 ? 104.347 -5.220 27.481 1.00 30.86 404 PHE A N 1
ATOM 2898 C CA . PHE A 1 378 ? 105.438 -4.309 27.113 1.00 31.95 404 PHE A CA 1
ATOM 2899 C C . PHE A 1 378 ? 105.821 -4.630 25.659 1.00 33.49 404 PHE A C 1
ATOM 2900 O O . PHE A 1 378 ? 105.610 -5.758 25.204 1.00 33.83 404 PHE A O 1
ATOM 2908 N N . ARG A 1 379 ? 106.349 -3.652 24.926 1.00 35.63 405 ARG A N 1
ATOM 2909 C CA . ARG A 1 379 ? 106.704 -3.872 23.515 1.00 37.75 405 ARG A CA 1
ATOM 2910 C C . ARG A 1 379 ? 107.769 -4.973 23.363 1.00 38.94 405 ARG A C 1
ATOM 2911 O O . ARG A 1 379 ? 108.898 -4.844 23.847 1.00 38.66 405 ARG A O 1
ATOM 2919 N N . LEU A 1 380 ? 107.388 -6.060 22.697 1.00 40.65 406 LEU A N 1
ATOM 2920 C CA . LEU A 1 380 ? 108.256 -7.237 22.564 1.00 42.39 406 LEU A CA 1
ATOM 2921 C C . LEU A 1 380 ? 108.949 -7.338 21.205 1.00 43.56 406 LEU A C 1
ATOM 2922 O O . LEU A 1 380 ? 109.933 -8.073 21.060 1.00 43.55 406 LEU A O 1
ATOM 2927 N N . THR A 1 381 ? 108.417 -6.617 20.216 1.00 44.90 407 THR A N 1
ATOM 2928 C CA . THR A 1 381 ? 108.973 -6.591 18.857 1.00 46.65 407 THR A CA 1
ATOM 2929 C C . THR A 1 381 ? 108.860 -5.177 18.262 1.00 47.48 407 THR A C 1
ATOM 2930 O O . THR A 1 381 ? 108.119 -4.338 18.781 1.00 47.67 407 THR A O 1
ATOM 2934 N N . LYS A 1 382 ? 109.593 -4.921 17.175 1.00 48.68 408 LYS A N 1
ATOM 2935 C CA . LYS A 1 382 ? 109.517 -3.650 16.424 1.00 49.39 408 LYS A CA 1
ATOM 2936 C C . LYS A 1 382 ? 109.486 -2.396 17.309 1.00 49.77 408 LYS A C 1
ATOM 2937 O O . LYS A 1 382 ? 109.112 -1.303 16.863 1.00 50.10 408 LYS A O 1
ATOM 2943 N N . VAL B 1 8 ? 93.655 -43.101 80.834 1.00 49.71 34 VAL B N 1
ATOM 2944 C CA . VAL B 1 8 ? 93.460 -42.980 79.354 1.00 49.59 34 VAL B CA 1
ATOM 2945 C C . VAL B 1 8 ? 93.357 -44.349 78.687 1.00 49.32 34 VAL B C 1
ATOM 2946 O O . VAL B 1 8 ? 94.215 -45.209 78.889 1.00 49.54 34 VAL B O 1
ATOM 2950 N N . LYS B 1 9 ? 92.313 -44.540 77.883 1.00 48.84 35 LYS B N 1
ATOM 2951 C CA . LYS B 1 9 ? 92.185 -45.747 77.068 1.00 48.25 35 LYS B CA 1
ATOM 2952 C C . LYS B 1 9 ? 92.036 -45.417 75.581 1.00 47.55 35 LYS B C 1
ATOM 2953 O O . LYS B 1 9 ? 91.117 -44.697 75.186 1.00 47.47 35 LYS B O 1
ATOM 2959 N N . ILE B 1 10 ? 92.952 -45.953 74.772 1.00 46.73 36 ILE B N 1
ATOM 2960 C CA . ILE B 1 10 ? 92.923 -45.790 73.317 1.00 45.65 36 ILE B CA 1
ATOM 2961 C C . ILE B 1 10 ? 92.043 -46.872 72.662 1.00 45.00 36 ILE B C 1
ATOM 2962 O O . ILE B 1 10 ? 92.256 -48.072 72.873 1.00 45.02 36 ILE B O 1
ATOM 2967 N N . LYS B 1 11 ? 91.035 -46.435 71.904 1.00 43.67 37 LYS B N 1
ATOM 2968 C CA . LYS B 1 11 ? 90.106 -47.336 71.202 1.00 42.36 37 LYS B CA 1
ATOM 2969 C C . LYS B 1 11 ? 90.080 -47.048 69.692 1.00 41.04 37 LYS B C 1
ATOM 2970 O O . LYS B 1 11 ? 90.335 -45.916 69.283 1.00 41.04 37 LYS B O 1
ATOM 2976 N N . PRO B 1 12 ? 89.784 -48.072 68.861 1.00 39.36 38 PRO B N 1
ATOM 2977 C CA . PRO B 1 12 ? 89.693 -47.846 67.421 1.00 38.06 38 PRO B CA 1
ATOM 2978 C C . PRO B 1 12 ? 88.431 -47.075 67.057 1.00 36.99 38 PRO B C 1
ATOM 2979 O O . PRO B 1 12 ? 87.346 -47.382 67.560 1.00 36.38 38 PRO B O 1
ATOM 2983 N N . VAL B 1 13 ? 88.580 -46.064 66.201 1.00 35.59 39 VAL B N 1
ATOM 2984 C CA . VAL B 1 13 ? 87.452 -45.221 65.813 1.00 34.44 39 VAL B CA 1
ATOM 2985 C C . VAL B 1 13 ? 86.425 -45.982 64.960 1.00 33.96 39 VAL B C 1
ATOM 2986 O O . VAL B 1 13 ? 85.261 -45.592 64.912 1.00 33.17 39 VAL B O 1
ATOM 2990 N N . ASN B 1 14 ? 86.850 -47.082 64.327 1.00 33.68 40 ASN B N 1
ATOM 2991 C CA . ASN B 1 14 ? 85.936 -47.902 63.510 1.00 33.44 40 ASN B CA 1
ATOM 2992 C C . ASN B 1 14 ? 84.768 -48.542 64.287 1.00 33.27 40 ASN B C 1
ATOM 2993 O O . ASN B 1 14 ? 83.847 -49.113 63.687 1.00 33.73 40 ASN B O 1
ATOM 2998 N N . ASN B 1 15 ? 84.794 -48.414 65.615 1.00 33.02 41 ASN B N 1
ATOM 2999 C CA . ASN B 1 15 ? 83.657 -48.803 66.471 1.00 32.75 41 ASN B CA 1
ATOM 3000 C C . ASN B 1 15 ? 82.503 -47.798 66.441 1.00 32.07 41 ASN B C 1
ATOM 3001 O O . ASN B 1 15 ? 81.403 -48.090 66.924 1.00 31.79 41 ASN B O 1
ATOM 3006 N N . LEU B 1 16 ? 82.760 -46.611 65.892 1.00 31.36 42 LEU B N 1
ATOM 3007 C CA . LEU B 1 16 ? 81.768 -45.537 65.874 1.00 30.95 42 LEU B CA 1
ATOM 3008 C C . LEU B 1 16 ? 80.967 -45.525 64.571 1.00 30.96 42 LEU B C 1
ATOM 3009 O O . LEU B 1 16 ? 81.454 -45.964 63.523 1.00 30.09 42 LEU B O 1
ATOM 3014 N N . ARG B 1 17 ? 79.733 -45.032 64.646 1.00 31.28 43 ARG B N 1
ATOM 3015 C CA . ARG B 1 17 ? 78.909 -44.861 63.446 1.00 32.12 43 ARG B CA 1
ATOM 3016 C C . ARG B 1 17 ? 79.541 -43.858 62.471 1.00 32.47 43 ARG B C 1
ATOM 3017 O O . ARG B 1 17 ? 80.290 -42.976 62.889 1.00 32.52 43 ARG B O 1
ATOM 3025 N N . SER B 1 18 ? 79.238 -44.012 61.182 1.00 32.83 44 SER B N 1
ATOM 3026 C CA . SER B 1 18 ? 79.574 -43.019 60.161 1.00 33.27 44 SER B CA 1
ATOM 3027 C C . SER B 1 18 ? 79.039 -41.636 60.523 1.00 33.54 44 SER B C 1
ATOM 3028 O O . SER B 1 18 ? 78.091 -41.501 61.309 1.00 32.54 44 SER B O 1
ATOM 3031 N N . SER B 1 19 ? 79.652 -40.618 59.922 1.00 34.17 45 SER B N 1
ATOM 3032 C CA . SER B 1 19 ? 79.276 -39.227 60.140 1.00 35.30 45 SER B CA 1
ATOM 3033 C C . SER B 1 19 ? 77.766 -38.946 60.013 1.00 35.81 45 SER B C 1
ATOM 3034 O O . SER B 1 19 ? 77.101 -39.392 59.071 1.00 35.14 45 SER B O 1
ATOM 3037 N N . SER B 1 20 ? 77.242 -38.216 60.990 1.00 36.96 46 SER B N 1
ATOM 3038 C CA . SER B 1 20 ? 75.886 -37.694 60.933 1.00 38.40 46 SER B CA 1
ATOM 3039 C C . SER B 1 20 ? 75.935 -36.248 60.458 1.00 39.30 46 SER B C 1
ATOM 3040 O O . SER B 1 20 ? 76.692 -35.434 60.997 1.00 39.16 46 SER B O 1
ATOM 3043 N N . SER B 1 21 ? 75.119 -35.935 59.458 1.00 40.47 47 SER B N 1
ATOM 3044 C CA . SER B 1 21 ? 75.124 -34.610 58.849 1.00 41.87 47 SER B CA 1
ATOM 3045 C C . SER B 1 21 ? 74.266 -33.628 59.641 1.00 42.45 47 SER B C 1
ATOM 3046 O O . SER B 1 21 ? 73.245 -33.999 60.223 1.00 42.71 47 SER B O 1
ATOM 3049 N N . ALA B 1 22 ? 74.694 -32.375 59.677 1.00 43.18 48 ALA B N 1
ATOM 3050 C CA . ALA B 1 22 ? 73.882 -31.326 60.264 1.00 43.72 48 ALA B CA 1
ATOM 3051 C C . ALA B 1 22 ? 73.072 -30.663 59.164 1.00 43.97 48 ALA B C 1
ATOM 3052 O O . ALA B 1 22 ? 73.415 -30.774 57.988 1.00 43.91 48 ALA B O 1
ATOM 3054 N N . ASP B 1 23 ? 71.988 -29.995 59.548 1.00 44.47 49 ASP B N 1
ATOM 3055 C CA . ASP B 1 23 ? 71.190 -29.223 58.606 1.00 45.17 49 ASP B CA 1
ATOM 3056 C C . ASP B 1 23 ? 71.471 -27.730 58.725 1.00 45.28 49 ASP B C 1
ATOM 3057 O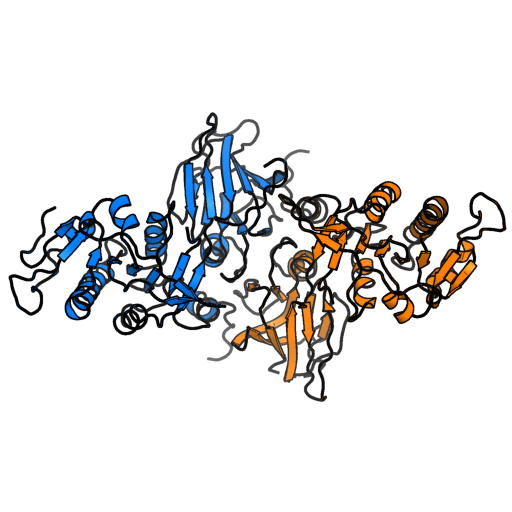 O . ASP B 1 23 ? 71.625 -27.203 59.825 1.00 45.00 49 ASP B O 1
ATOM 3062 N N . PHE B 1 24 ? 71.523 -27.057 57.580 1.00 45.47 50 PHE B N 1
ATOM 3063 C CA . PHE B 1 24 ? 71.805 -25.627 57.540 1.00 45.79 50 PHE B CA 1
ATOM 3064 C C . PHE B 1 24 ? 70.630 -24.835 56.975 1.00 46.28 50 PHE B C 1
ATOM 3065 O O . PHE B 1 24 ? 70.199 -25.071 55.847 1.00 46.75 50 PHE B O 1
ATOM 3073 N N . VAL B 1 25 ? 70.110 -23.906 57.775 1.00 46.72 51 VAL B N 1
ATOM 3074 C CA . VAL B 1 25 ? 69.010 -23.037 57.351 1.00 47.12 51 VAL B CA 1
ATOM 3075 C C . VAL B 1 25 ? 69.393 -21.565 57.470 1.00 47.46 51 VAL B C 1
ATOM 3076 O O . VAL B 1 25 ? 70.060 -21.167 58.426 1.00 47.31 51 VAL B O 1
ATOM 3080 N N . SER B 1 26 ? 68.979 -20.769 56.485 1.00 47.73 52 SER B N 1
ATOM 3081 C CA . SER B 1 26 ? 69.258 -19.342 56.480 1.00 48.08 52 SER B CA 1
ATOM 3082 C C . SER B 1 26 ? 68.091 -18.571 57.097 1.00 48.34 52 SER B C 1
ATOM 3083 O O . SER B 1 26 ? 67.086 -18.313 56.422 1.00 48.40 52 SER B O 1
ATOM 3086 N N . PRO B 1 27 ? 68.225 -18.191 58.382 1.00 48.31 53 PRO B N 1
ATOM 3087 C CA . PRO B 1 27 ? 67.146 -17.478 59.052 1.00 48.37 53 PRO B CA 1
ATOM 3088 C C . PRO B 1 27 ? 67.014 -16.072 58.477 1.00 48.32 53 PRO B C 1
ATOM 3089 O O . PRO B 1 27 ? 68.016 -15.520 57.990 1.00 48.56 53 PRO B O 1
ATOM 3093 N N . PRO B 1 28 ? 65.793 -15.492 58.520 1.00 47.95 54 PRO B N 1
ATOM 3094 C CA . PRO B 1 28 ? 65.620 -14.120 58.047 1.00 47.41 54 PRO B CA 1
ATOM 3095 C C . PRO B 1 28 ? 66.534 -13.163 58.811 1.00 46.78 54 PRO B C 1
ATOM 3096 O O . PRO B 1 28 ? 66.871 -13.423 59.976 1.00 46.94 54 PRO B O 1
ATOM 3100 N N . ASN B 1 29 ? 66.919 -12.075 58.143 1.00 45.59 55 ASN B N 1
ATOM 3101 C CA . ASN B 1 29 ? 67.870 -11.080 58.653 1.00 44.54 55 ASN B CA 1
ATOM 3102 C C . ASN B 1 29 ? 69.118 -11.626 59.370 1.00 42.97 55 ASN B C 1
ATOM 3103 O O . ASN B 1 29 ? 69.538 -11.131 60.423 1.00 42.63 55 ASN B O 1
ATOM 3108 N N . SER B 1 30 ? 69.697 -12.655 58.762 1.00 41.13 56 SER B N 1
ATOM 3109 C CA . SER B 1 30 ? 70.989 -13.186 59.166 1.00 39.38 56 SER B CA 1
ATOM 3110 C C . SER B 1 30 ? 71.870 -13.357 57.940 1.00 38.19 56 SER B C 1
ATOM 3111 O O . SER B 1 30 ? 71.393 -13.691 56.852 1.00 37.32 56 SER B O 1
ATOM 3114 N N . LYS B 1 31 ? 73.163 -13.132 58.147 1.00 37.16 57 LYS B N 1
ATOM 3115 C CA . LYS B 1 31 ? 74.187 -13.361 57.135 1.00 36.05 57 LYS B CA 1
ATOM 3116 C C . LYS B 1 31 ? 74.689 -14.810 57.200 1.00 35.30 57 LYS B C 1
ATOM 3117 O O . LYS B 1 31 ? 75.421 -15.260 56.310 1.00 35.45 57 LYS B O 1
ATOM 3123 N N . LEU B 1 32 ? 74.273 -15.533 58.243 1.00 33.94 58 LEU B N 1
ATOM 3124 C CA . LEU B 1 32 ? 74.839 -16.838 58.592 1.00 33.05 58 LEU B CA 1
ATOM 3125 C C . LEU B 1 32 ? 73.822 -17.992 58.502 1.00 33.27 58 LEU B C 1
ATOM 3126 O O . LEU B 1 32 ? 72.621 -17.757 58.368 1.00 32.99 58 LEU B O 1
ATOM 3131 N N . GLN B 1 33 ? 74.320 -19.227 58.580 1.00 32.89 59 GLN B N 1
ATOM 3132 C CA . GLN B 1 33 ? 73.484 -20.432 58.478 1.00 33.50 59 GLN B CA 1
ATOM 3133 C C . GLN B 1 33 ? 73.376 -21.106 59.835 1.00 33.21 59 GLN B C 1
ATOM 3134 O O . GLN B 1 33 ? 74.388 -21.446 60.446 1.00 33.09 59 GLN B O 1
ATOM 3140 N N . SER B 1 34 ? 72.149 -21.304 60.303 1.00 33.28 60 SER B N 1
ATOM 3141 C CA . SER B 1 34 ? 71.919 -22.016 61.559 1.00 33.38 60 SER B CA 1
ATOM 3142 C C . SER B 1 34 ? 72.383 -23.471 61.475 1.00 33.27 60 SER B C 1
ATOM 3143 O O . SER B 1 34 ? 72.047 -24.188 60.533 1.00 33.14 60 SER B O 1
ATOM 3146 N N . LEU B 1 35 ? 73.182 -23.882 62.456 1.00 33.43 61 LEU B N 1
ATOM 3147 C CA . LEU B 1 35 ? 73.707 -25.240 62.526 1.00 33.80 61 LEU B CA 1
ATOM 3148 C C . LEU B 1 35 ? 72.794 -26.105 63.408 1.00 34.42 61 LEU B C 1
ATOM 3149 O O . LEU B 1 35 ? 72.844 -26.027 64.637 1.00 34.54 61 LEU B O 1
ATOM 3154 N N . ILE B 1 36 ? 71.972 -26.928 62.765 1.00 35.45 62 ILE B N 1
ATOM 3155 C CA . ILE B 1 36 ? 70.973 -27.742 63.469 1.00 36.40 62 ILE B CA 1
ATOM 3156 C C . ILE B 1 36 ? 71.329 -29.221 63.364 1.00 36.95 62 ILE B C 1
ATOM 3157 O O . ILE B 1 36 ? 71.280 -29.803 62.278 1.00 36.81 62 ILE B O 1
ATOM 3162 N N . TRP B 1 37 ? 71.687 -29.819 64.494 1.00 37.77 63 TRP B N 1
ATOM 3163 C CA . TRP B 1 37 ? 71.995 -31.246 64.530 1.00 39.17 63 TRP B CA 1
ATOM 3164 C C . TRP B 1 37 ? 70.707 -32.067 64.413 1.00 39.95 63 TRP B C 1
ATOM 3165 O O . TRP B 1 37 ? 69.931 -32.137 65.362 1.00 40.20 63 TRP B O 1
ATOM 3176 N N A GLN B 1 38 ? 70.479 -32.679 63.252 0.50 40.52 64 GLN B N 1
ATOM 3177 N N B GLN B 1 38 ? 70.490 -32.649 63.232 0.50 40.55 64 GLN B N 1
ATOM 3178 C CA A GLN B 1 38 ? 69.279 -33.503 63.051 0.50 40.91 64 GLN B CA 1
ATOM 3179 C CA B GLN B 1 38 ? 69.333 -33.513 62.979 0.50 40.97 64 GLN B CA 1
ATOM 3180 C C A GLN B 1 38 ? 69.358 -34.820 63.817 0.50 40.98 64 GLN B C 1
ATOM 3181 C C B GLN B 1 38 ? 69.403 -34.719 63.907 0.50 41.00 64 GLN B C 1
ATOM 3182 O O A GLN B 1 38 ? 68.340 -35.332 64.285 0.50 41.25 64 GLN B O 1
ATOM 3183 O O B GLN B 1 38 ? 68.434 -35.038 64.600 0.50 41.19 64 GLN B O 1
ATOM 3194 N N . ASN B 1 39 ? 70.570 -35.358 63.935 1.00 40.92 65 ASN B N 1
ATOM 3195 C CA . ASN B 1 39 ? 70.862 -36.426 64.878 1.00 40.93 65 ASN B CA 1
ATOM 3196 C C . ASN B 1 39 ? 71.868 -35.823 65.841 1.00 40.46 65 ASN B C 1
ATOM 3197 O O . ASN B 1 39 ? 72.723 -35.041 65.414 1.00 41.01 65 ASN B O 1
ATOM 3202 N N . PRO B 1 40 ? 71.771 -36.164 67.139 1.00 39.95 66 PRO B N 1
ATOM 3203 C CA . PRO B 1 40 ? 72.722 -35.631 68.113 1.00 38.98 66 PRO B CA 1
ATOM 3204 C C . PRO B 1 40 ? 74.179 -35.679 67.634 1.00 37.85 66 PRO B C 1
ATOM 3205 O O . PRO B 1 40 ? 74.595 -36.640 66.978 1.00 37.33 66 PRO B O 1
ATOM 3209 N N . LEU B 1 41 ? 74.925 -34.620 67.950 1.00 36.27 67 LEU B N 1
ATOM 3210 C CA . LEU B 1 41 ? 76.370 -34.573 67.745 1.00 34.68 67 LEU B CA 1
ATOM 3211 C C . LEU B 1 41 ? 77.062 -35.571 68.665 1.00 33.82 67 LEU B C 1
ATOM 3212 O O . LEU B 1 41 ? 76.794 -35.583 69.866 1.00 33.78 67 LEU B O 1
ATOM 3217 N N . GLN B 1 42 ? 77.955 -36.389 68.108 1.00 32.58 68 GLN B N 1
ATOM 3218 C CA . GLN B 1 42 ? 78.692 -37.388 68.889 1.00 31.91 68 GLN B CA 1
ATOM 3219 C C . GLN B 1 42 ? 80.173 -37.486 68.526 1.00 30.38 68 GLN B C 1
ATOM 3220 O O . GLN B 1 42 ? 81.038 -37.529 69.408 1.00 30.16 68 GLN B O 1
ATOM 3226 N N . ASN B 1 43 ? 80.471 -37.535 67.232 1.00 28.88 69 ASN B N 1
ATOM 3227 C CA . ASN B 1 43 ? 81.837 -37.787 66.800 1.00 27.14 69 ASN B CA 1
ATOM 3228 C C . ASN B 1 43 ? 82.633 -36.495 66.585 1.00 26.97 69 ASN B C 1
ATOM 3229 O O . ASN B 1 43 ? 82.515 -35.841 65.534 1.00 26.21 69 ASN B O 1
ATOM 3234 N N . VAL B 1 44 ? 83.453 -36.146 67.576 1.00 26.73 70 VAL B N 1
ATOM 3235 C CA . VAL B 1 44 ? 84.179 -34.878 67.544 1.00 26.46 70 VAL B CA 1
ATOM 3236 C C . VAL B 1 44 ? 85.653 -35.124 67.300 1.00 26.42 70 VAL B C 1
ATOM 3237 O O . VAL B 1 44 ? 86.345 -35.684 68.149 1.00 26.76 70 VAL B O 1
ATOM 3241 N N . TYR B 1 45 ? 86.134 -34.719 66.128 1.00 25.91 71 TYR B N 1
ATOM 3242 C CA . TYR B 1 45 ? 87.542 -34.887 65.803 1.00 26.07 71 TYR B CA 1
ATOM 3243 C C . TYR B 1 45 ? 88.294 -33.610 66.151 1.00 26.69 71 TYR B C 1
ATOM 3244 O O . TYR B 1 45 ? 87.923 -32.515 65.713 1.00 26.84 71 TYR B O 1
ATOM 3253 N N . ILE B 1 46 ? 89.342 -33.755 66.954 1.00 27.27 72 ILE B N 1
ATOM 3254 C CA . ILE B 1 46 ? 90.129 -32.611 67.407 1.00 27.91 72 ILE B CA 1
ATOM 3255 C C . ILE B 1 46 ? 91.545 -32.658 66.842 1.00 28.08 72 ILE B C 1
ATOM 3256 O O . ILE B 1 46 ? 92.277 -33.637 67.035 1.00 29.18 72 ILE B O 1
ATOM 3261 N N . THR B 1 47 ? 91.906 -31.602 66.112 1.00 27.91 73 THR B N 1
ATOM 3262 C CA . THR B 1 47 ? 93.240 -31.444 65.548 1.00 28.20 73 THR B CA 1
ATOM 3263 C C . THR B 1 47 ? 93.933 -30.190 66.108 1.00 28.63 73 THR B C 1
ATOM 3264 O O . THR B 1 47 ? 93.272 -29.221 66.503 1.00 27.66 73 THR B O 1
ATOM 3268 N N . LYS B 1 48 ? 95.262 -30.235 66.167 1.00 29.45 74 LYS B N 1
ATOM 3269 C CA . LYS B 1 48 ? 96.036 -29.155 66.770 1.00 30.54 74 LYS B CA 1
ATOM 3270 C C . LYS B 1 48 ? 97.327 -28.890 66.009 1.00 31.20 74 LYS B C 1
ATOM 3271 O O . LYS B 1 48 ? 97.876 -29.790 65.378 1.00 30.60 74 LYS B O 1
ATOM 3277 N N . LYS B 1 49 ? 97.801 -27.644 66.074 1.00 32.44 75 LYS B N 1
ATOM 3278 C CA . LYS B 1 49 ? 99.117 -27.295 65.544 1.00 34.03 75 LYS B CA 1
ATOM 3279 C C . LYS B 1 49 ? 100.154 -28.130 66.304 1.00 35.40 75 LYS B C 1
ATOM 3280 O O . LYS B 1 49 ? 100.172 -28.115 67.543 1.00 35.00 75 LYS B O 1
ATOM 3286 N N . PRO B 1 50 ? 100.986 -28.893 65.567 1.00 36.61 76 PRO B N 1
ATOM 3287 C CA . PRO B 1 50 ? 101.921 -29.821 66.210 1.00 37.91 76 PRO B CA 1
ATOM 3288 C C . PRO B 1 50 ? 103.119 -29.105 66.845 1.00 39.18 76 PRO B C 1
ATOM 3289 O O . PRO B 1 50 ? 103.346 -27.916 66.572 1.00 38.97 76 PRO B O 1
ATOM 3293 N N . TRP B 1 51 ? 103.850 -29.830 67.700 1.00 40.52 77 TRP B N 1
ATOM 3294 C CA . TRP B 1 51 ? 105.054 -29.323 68.394 1.00 41.57 77 TRP B CA 1
ATOM 3295 C C . TRP B 1 51 ? 104.844 -27.961 69.065 1.00 41.32 77 TRP B C 1
ATOM 3296 O O . TRP B 1 51 ? 105.752 -27.127 69.100 1.00 41.73 77 TRP B O 1
ATOM 3307 N N . THR B 1 52 ? 103.642 -27.756 69.604 1.00 41.15 78 THR B N 1
ATOM 3308 C CA . THR B 1 52 ? 103.240 -26.470 70.177 1.00 40.63 78 THR B CA 1
ATOM 3309 C C . THR B 1 52 ? 102.552 -26.689 71.525 1.00 40.24 78 THR B C 1
ATOM 3310 O O . THR B 1 52 ? 101.381 -27.068 71.567 1.00 40.47 78 THR B O 1
ATOM 3314 N N . PRO B 1 53 ? 103.295 -26.477 72.633 1.00 40.06 79 PRO B N 1
ATOM 3315 C CA . PRO B 1 53 ? 102.819 -26.573 74.015 1.00 39.59 79 PRO B CA 1
ATOM 3316 C C . PRO B 1 53 ? 101.397 -26.077 74.294 1.00 39.17 79 PRO B C 1
ATOM 3317 O O . PRO B 1 53 ? 100.627 -26.793 74.929 1.00 39.43 79 PRO B O 1
ATOM 3321 N N . SER B 1 54 ? 101.041 -24.875 73.836 1.00 38.74 80 SER B N 1
ATOM 3322 C CA . SER B 1 54 ? 99.719 -24.319 74.149 1.00 37.90 80 SER B CA 1
ATOM 3323 C C . SER B 1 54 ? 98.555 -25.077 73.488 1.00 37.47 80 SER B C 1
ATOM 3324 O O . SER B 1 54 ? 97.465 -25.165 74.064 1.00 36.98 80 SER B O 1
ATOM 3327 N N . THR B 1 55 ? 98.784 -25.621 72.292 1.00 36.88 81 THR B N 1
ATOM 3328 C CA . THR B 1 55 ? 97.740 -26.415 71.614 1.00 36.58 81 THR B CA 1
ATOM 3329 C C . THR B 1 55 ? 97.582 -27.799 72.263 1.00 36.75 81 THR B C 1
ATOM 3330 O O . THR B 1 55 ? 96.468 -28.327 72.347 1.00 36.61 81 THR B O 1
ATOM 3334 N N A ARG B 1 56 ? 98.700 -28.361 72.719 0.50 36.68 82 ARG B N 1
ATOM 3335 N N B ARG B 1 56 ? 98.697 -28.364 72.723 0.50 36.86 82 ARG B N 1
ATOM 3336 C CA A ARG B 1 56 ? 98.716 -29.643 73.428 0.50 36.74 82 ARG B CA 1
ATOM 3337 C CA B ARG B 1 56 ? 98.692 -29.649 73.425 0.50 37.08 82 ARG B CA 1
ATOM 3338 C C A ARG B 1 56 ? 97.936 -29.556 74.736 0.50 36.78 82 ARG B C 1
ATOM 3339 C C B ARG B 1 56 ? 97.920 -29.551 74.735 0.50 36.98 82 ARG B C 1
ATOM 3340 O O A ARG B 1 56 ? 97.092 -30.404 75.019 0.50 36.51 82 ARG B O 1
ATOM 3341 O O B ARG B 1 56 ? 97.067 -30.390 75.023 0.50 36.69 82 ARG B O 1
ATOM 3356 N N . GLU B 1 57 ? 98.220 -28.512 75.516 1.00 36.95 83 GLU B N 1
ATOM 3357 C CA . GLU B 1 57 ? 97.557 -28.278 76.801 1.00 37.20 83 GLU B CA 1
ATOM 3358 C C . GLU B 1 57 ? 96.073 -27.969 76.629 1.00 36.38 83 GLU B C 1
ATOM 3359 O O . GLU B 1 57 ? 95.236 -28.457 77.396 1.00 36.38 83 GLU B O 1
ATOM 3365 N N . ALA B 1 58 ? 95.756 -27.158 75.619 1.00 35.82 84 ALA B N 1
ATOM 3366 C CA . ALA B 1 58 ? 94.368 -26.830 75.290 1.00 35.39 84 ALA B CA 1
ATOM 3367 C C . ALA B 1 58 ? 93.574 -28.064 74.837 1.00 34.90 84 ALA B C 1
ATOM 3368 O O . ALA B 1 58 ? 92.397 -28.202 75.168 1.00 34.80 84 ALA B O 1
ATOM 3370 N N . MET B 1 59 ? 94.221 -28.953 74.087 1.00 34.83 85 MET B N 1
ATOM 3371 C CA . MET B 1 59 ? 93.579 -30.203 73.664 1.00 35.17 85 MET B CA 1
ATOM 3372 C C . MET B 1 59 ? 93.186 -31.056 74.866 1.00 35.24 85 MET B C 1
ATOM 3373 O O . MET B 1 59 ? 92.034 -31.486 74.975 1.00 35.23 85 MET B O 1
ATOM 3378 N N . VAL B 1 60 ? 94.151 -31.290 75.755 1.00 35.66 86 VAL B N 1
ATOM 3379 C CA . VAL B 1 60 ? 93.918 -32.026 77.004 1.00 35.82 86 VAL B CA 1
ATOM 3380 C C . VAL B 1 60 ? 92.729 -31.416 77.743 1.00 35.93 86 VAL B C 1
ATOM 3381 O O . VAL B 1 60 ? 91.759 -32.107 78.058 1.00 36.36 86 VAL B O 1
ATOM 3385 N N . GLU B 1 61 ? 92.794 -30.105 77.965 1.00 36.10 87 GLU B N 1
ATOM 3386 C CA . GLU B 1 61 ? 91.758 -29.363 78.679 1.00 35.93 87 GLU B CA 1
ATOM 3387 C C . GLU B 1 61 ? 90.378 -29.441 78.008 1.00 35.66 87 GLU B C 1
ATOM 3388 O O . GLU B 1 61 ? 89.345 -29.524 78.690 1.00 35.43 87 GLU B O 1
ATOM 3394 N N . PHE B 1 62 ? 90.356 -29.422 76.675 1.00 35.37 88 PHE B N 1
ATOM 3395 C CA . PHE B 1 62 ? 89.092 -29.514 75.929 1.00 34.98 88 PHE B CA 1
ATOM 3396 C C . PHE B 1 62 ? 88.475 -30.914 76.031 1.00 34.75 88 PHE B C 1
ATOM 3397 O O . PHE B 1 62 ? 87.265 -31.065 76.225 1.00 34.37 88 PHE B O 1
ATOM 3405 N N . ILE B 1 63 ? 89.323 -31.924 75.887 1.00 35.08 89 ILE B N 1
ATOM 3406 C CA . ILE B 1 63 ? 88.905 -33.324 75.971 1.00 35.65 89 ILE B CA 1
ATOM 3407 C C . ILE B 1 63 ? 88.420 -33.648 77.388 1.00 36.21 89 ILE B C 1
ATOM 3408 O O . ILE B 1 63 ? 87.337 -34.236 77.565 1.00 36.58 89 ILE B O 1
ATOM 3413 N N . THR B 1 64 ? 89.208 -33.239 78.388 1.00 36.37 90 THR B N 1
ATOM 3414 C CA . THR B 1 64 ? 88.787 -33.332 79.789 1.00 36.50 90 THR B CA 1
ATOM 3415 C C . THR B 1 64 ? 87.387 -32.748 79.952 1.00 36.44 90 THR B C 1
ATOM 3416 O O . THR B 1 64 ? 86.501 -33.408 80.491 1.00 36.50 90 THR B O 1
ATOM 3420 N N . HIS B 1 65 ? 87.178 -31.529 79.455 1.00 36.75 91 HIS B N 1
ATOM 3421 C CA . HIS B 1 65 ? 85.867 -30.887 79.541 1.00 36.61 91 HIS B CA 1
ATOM 3422 C C . HIS B 1 65 ? 84.733 -31.682 78.879 1.00 37.10 91 HIS B C 1
ATOM 3423 O O . HIS B 1 65 ? 83.624 -31.761 79.418 1.00 37.29 91 HIS B O 1
ATOM 3430 N N . LEU B 1 66 ? 85.010 -32.244 77.704 1.00 37.44 92 LEU B N 1
ATOM 3431 C CA . LEU B 1 66 ? 84.031 -33.039 76.966 1.00 37.76 92 LEU B CA 1
ATOM 3432 C C . LEU B 1 66 ? 83.661 -34.309 77.737 1.00 38.15 92 LEU B C 1
ATOM 3433 O O . LEU B 1 66 ? 82.484 -34.611 77.907 1.00 38.50 92 LEU B O 1
ATOM 3438 N N . HIS B 1 67 ? 84.671 -35.037 78.204 1.00 38.71 93 HIS B N 1
ATOM 3439 C CA . HIS B 1 67 ? 84.444 -36.247 78.991 1.00 39.31 93 HIS B CA 1
ATOM 3440 C C . HIS B 1 67 ? 83.702 -35.962 80.299 1.00 40.16 93 HIS B C 1
ATOM 3441 O O . HIS B 1 67 ? 82.884 -36.772 80.733 1.00 40.26 93 HIS B O 1
ATOM 3448 N N . GLU B 1 68 ? 83.976 -34.803 80.901 1.00 41.08 94 GLU B N 1
ATOM 3449 C CA . GLU B 1 68 ? 83.290 -34.365 82.119 1.00 41.74 94 GLU B CA 1
ATOM 3450 C C . GLU B 1 68 ? 81.824 -34.021 81.856 1.00 41.78 94 GLU B C 1
ATOM 3451 O O . GLU B 1 68 ? 80.937 -34.465 82.590 1.00 42.08 94 GLU B O 1
ATOM 3457 N N . SER B 1 69 ? 81.565 -33.239 80.806 1.00 41.66 95 SER B N 1
ATOM 3458 C CA . SER B 1 69 ? 80.248 -32.611 80.626 1.00 41.41 95 SER B CA 1
ATOM 3459 C C . SER B 1 69 ? 79.337 -33.245 79.578 1.00 41.15 95 SER B C 1
ATOM 3460 O O . SER B 1 69 ? 78.143 -32.937 79.531 1.00 40.96 95 SER B O 1
ATOM 3463 N N . TYR B 1 70 ? 79.893 -34.096 78.721 1.00 41.07 96 TYR B N 1
ATOM 3464 C CA . TYR B 1 70 ? 79.123 -34.647 77.605 1.00 41.12 96 TYR B CA 1
ATOM 3465 C C . TYR B 1 70 ? 79.412 -36.141 77.417 1.00 41.23 96 TYR B C 1
ATOM 3466 O O . TYR B 1 70 ? 80.218 -36.521 76.557 1.00 41.18 96 TYR B O 1
ATOM 3475 N N . PRO B 1 71 ? 78.759 -36.995 78.232 1.00 41.37 97 PRO B N 1
ATOM 3476 C CA . PRO B 1 71 ? 79.042 -38.438 78.208 1.00 41.24 97 PRO B CA 1
ATOM 3477 C C . PRO B 1 71 ? 78.914 -39.051 76.809 1.00 40.82 97 PRO B C 1
ATOM 3478 O O . PRO B 1 71 ? 79.732 -39.893 76.432 1.00 41.19 97 PRO B O 1
ATOM 3482 N N . GLU B 1 72 ? 77.921 -38.585 76.052 1.00 40.07 98 GLU B N 1
ATOM 3483 C CA . GLU B 1 72 ? 77.578 -39.090 74.724 1.00 39.67 98 GLU B CA 1
ATOM 3484 C C . GLU B 1 72 ? 78.611 -38.777 73.632 1.00 38.72 98 GLU B C 1
ATOM 3485 O O . GLU B 1 72 ? 78.622 -39.420 72.578 1.00 38.20 98 GLU B O 1
ATOM 3491 N N . VAL B 1 73 ? 79.458 -37.780 73.880 1.00 37.31 99 VAL B N 1
ATOM 3492 C CA . VAL B 1 73 ? 80.461 -37.356 72.902 1.00 36.00 99 VAL B CA 1
ATOM 3493 C C . VAL B 1 73 ? 81.647 -38.313 72.844 1.00 35.38 99 VAL B C 1
ATOM 3494 O O . VAL B 1 73 ? 82.227 -38.678 73.873 1.00 35.13 99 VAL B O 1
ATOM 3498 N N . ASN B 1 74 ? 81.993 -38.706 71.623 1.00 34.41 100 ASN B N 1
ATOM 3499 C CA . ASN B 1 74 ? 83.174 -39.506 71.351 1.00 34.20 100 ASN B CA 1
ATOM 3500 C C . ASN B 1 74 ? 84.306 -38.649 70.807 1.00 33.81 100 ASN B C 1
ATOM 3501 O O . ASN B 1 74 ? 84.156 -37.984 69.778 1.00 33.85 100 ASN B O 1
ATOM 3506 N N . VAL B 1 75 ? 85.441 -38.680 71.494 1.00 33.57 101 VAL B N 1
ATOM 3507 C CA . VAL B 1 75 ? 86.588 -37.871 71.125 1.00 33.12 101 VAL B CA 1
ATOM 3508 C C . VAL B 1 75 ? 87.486 -38.621 70.160 1.00 32.61 101 VAL B C 1
ATOM 3509 O O . VAL B 1 75 ? 87.941 -39.732 70.456 1.00 32.70 101 VAL B O 1
ATOM 3513 N N . ILE B 1 76 ? 87.736 -38.007 69.004 1.00 31.30 102 ILE B N 1
ATOM 3514 C CA . ILE B 1 76 ? 88.621 -38.583 67.998 1.00 30.27 102 ILE B CA 1
ATOM 3515 C C . ILE B 1 76 ? 89.871 -37.719 67.819 1.00 30.45 102 ILE B C 1
ATOM 3516 O O . ILE B 1 76 ? 89.769 -36.495 67.676 1.00 29.65 102 ILE B O 1
ATOM 3521 N N . VAL B 1 77 ? 91.037 -38.364 67.839 1.00 30.39 103 VAL B N 1
ATOM 3522 C CA . VAL B 1 77 ? 92.318 -37.710 67.540 1.00 31.42 103 VAL B CA 1
ATOM 3523 C C . VAL B 1 77 ? 93.161 -38.609 66.638 1.00 32.28 103 VAL B C 1
ATOM 3524 O O . VAL B 1 77 ? 92.838 -39.782 66.467 1.00 32.15 103 VAL B O 1
ATOM 3528 N N . GLN B 1 78 ? 94.226 -38.053 66.060 1.00 33.75 104 GLN B N 1
ATOM 3529 C CA . GLN B 1 78 ? 95.200 -38.817 65.272 1.00 35.47 104 GLN B CA 1
ATOM 3530 C C . GLN B 1 78 ? 95.970 -39.814 66.162 1.00 36.31 104 GLN B C 1
ATOM 3531 O O . GLN B 1 78 ? 96.178 -39.541 67.347 1.00 36.16 104 GLN B O 1
ATOM 3537 N N . PRO B 1 79 ? 96.394 -40.966 65.594 1.00 37.31 105 PRO B N 1
ATOM 3538 C CA . PRO B 1 79 ? 97.169 -41.986 66.321 1.00 38.09 105 PRO B CA 1
ATOM 3539 C C . PRO B 1 79 ? 98.405 -41.444 67.060 1.00 38.91 105 PRO B C 1
ATOM 3540 O O . PRO B 1 79 ? 98.548 -41.672 68.262 1.00 38.60 105 PRO B O 1
ATOM 3544 N N . ASP B 1 80 ? 99.284 -40.743 66.343 1.00 40.01 106 ASP B N 1
ATOM 3545 C CA . ASP B 1 80 ? 100.495 -40.180 66.946 1.00 41.23 106 ASP B CA 1
ATOM 3546 C C . ASP B 1 80 ? 100.175 -39.126 68.012 1.00 41.69 106 ASP B C 1
ATOM 3547 O O . ASP B 1 80 ? 100.952 -38.925 68.946 1.00 41.99 106 ASP B O 1
ATOM 3552 N N . VAL B 1 81 ? 99.022 -38.473 67.874 1.00 42.18 107 VAL B N 1
ATOM 3553 C CA . VAL B 1 81 ? 98.563 -37.497 68.857 1.00 42.76 107 VAL B CA 1
ATOM 3554 C C . VAL B 1 81 ? 98.070 -38.201 70.130 1.00 43.39 107 VAL B C 1
ATOM 3555 O O . VAL B 1 81 ? 98.415 -37.791 71.245 1.00 43.03 107 VAL B O 1
ATOM 3559 N N . ALA B 1 82 ? 97.281 -39.264 69.960 1.00 44.06 108 ALA B N 1
ATOM 3560 C CA . ALA B 1 82 ? 96.813 -40.076 71.089 1.00 45.05 108 ALA B CA 1
ATOM 3561 C C . ALA B 1 82 ? 97.980 -40.575 71.954 1.00 45.75 108 ALA B C 1
ATOM 3562 O O . ALA B 1 82 ? 97.890 -40.579 73.183 1.00 45.72 108 ALA B O 1
ATOM 3564 N N . GLU B 1 83 ? 99.070 -40.977 71.300 1.00 46.85 109 GLU B N 1
ATOM 3565 C CA . GLU B 1 83 ? 100.290 -41.403 71.988 1.00 48.16 109 GLU B CA 1
ATOM 3566 C C . GLU B 1 83 ? 100.960 -40.242 72.739 1.00 48.62 109 GLU B C 1
ATOM 3567 O O . GLU B 1 83 ? 101.418 -40.410 73.871 1.00 48.60 109 GLU B O 1
ATOM 3573 N N . GLU B 1 84 ? 100.997 -39.072 72.102 1.00 49.08 110 GLU B N 1
ATOM 3574 C CA . GLU B 1 84 ? 101.637 -37.875 72.654 1.00 49.71 110 GLU B CA 1
ATOM 3575 C C . GLU B 1 84 ? 100.955 -37.344 73.923 1.00 49.99 110 GLU B C 1
ATOM 3576 O O . GLU B 1 84 ? 101.626 -36.859 74.841 1.00 49.85 110 GLU B O 1
ATOM 3582 N N . ILE B 1 85 ? 99.630 -37.446 73.971 1.00 50.38 111 ILE B N 1
ATOM 3583 C CA . ILE B 1 85 ? 98.849 -36.815 75.037 1.00 51.04 111 ILE B CA 1
ATOM 3584 C C . ILE B 1 85 ? 98.331 -37.776 76.111 1.00 51.59 111 ILE B C 1
ATOM 3585 O O . ILE B 1 85 ? 97.745 -37.341 77.108 1.00 51.61 111 ILE B O 1
ATOM 3590 N N . SER B 1 86 ? 98.539 -39.075 75.912 1.00 52.27 112 SER B N 1
ATOM 3591 C CA . SER B 1 86 ? 98.062 -40.081 76.867 1.00 53.08 112 SER B CA 1
ATOM 3592 C C . SER B 1 86 ? 98.642 -39.857 78.266 1.00 53.60 112 SER B C 1
ATOM 3593 O O . SER B 1 86 ? 97.937 -39.987 79.265 1.00 53.76 112 SER B O 1
ATOM 3596 N N . GLN B 1 87 ? 99.919 -39.495 78.319 1.00 54.43 113 GLN B N 1
ATOM 3597 C CA . GLN B 1 87 ? 100.614 -39.216 79.576 1.00 55.56 113 GLN B CA 1
ATOM 3598 C C . GLN B 1 87 ? 100.185 -37.893 80.238 1.00 56.01 113 GLN B C 1
ATOM 3599 O O . GLN B 1 87 ? 100.458 -37.677 81.425 1.00 55.94 113 GLN B O 1
ATOM 3605 N N . ASP B 1 88 ? 99.525 -37.020 79.470 1.00 56.54 114 ASP B N 1
ATOM 3606 C CA . ASP B 1 88 ? 99.128 -35.684 79.940 1.00 57.15 114 ASP B CA 1
ATOM 3607 C C . ASP B 1 88 ? 97.898 -35.711 80.839 1.00 57.70 114 ASP B C 1
ATOM 3608 O O . ASP B 1 88 ? 97.688 -34.795 81.637 1.00 57.71 114 ASP B O 1
ATOM 3613 N N . PHE B 1 89 ? 97.080 -36.747 80.690 1.00 58.53 115 PHE B N 1
ATOM 3614 C CA . PHE B 1 89 ? 95.942 -36.959 81.573 1.00 59.57 115 PHE B CA 1
ATOM 3615 C C . PHE B 1 89 ? 96.435 -37.754 82.767 1.00 60.32 115 PHE B C 1
ATOM 3616 O O . PHE B 1 89 ? 97.206 -38.705 82.600 1.00 60.61 115 PHE B O 1
ATOM 3624 N N . LYS B 1 90 ? 96.000 -37.373 83.964 1.00 61.00 116 LYS B N 1
ATOM 3625 C CA . LYS B 1 90 ? 96.357 -38.125 85.171 1.00 61.68 116 LYS B CA 1
ATOM 3626 C C . LYS B 1 90 ? 95.126 -38.541 85.968 1.00 61.99 116 LYS B C 1
ATOM 3627 O O . LYS B 1 90 ? 95.013 -39.696 86.395 1.00 61.99 116 LYS B O 1
ATOM 3633 N N . SER B 1 91 ? 94.207 -37.596 86.156 1.00 62.39 117 SER B N 1
ATOM 3634 C CA . SER B 1 91 ? 92.974 -37.844 86.895 1.00 62.69 117 SER B CA 1
ATOM 3635 C C . SER B 1 91 ? 91.871 -38.378 85.983 1.00 62.80 117 SER B C 1
ATOM 3636 O O . SER B 1 91 ? 91.478 -37.703 85.025 1.00 62.80 117 SER B O 1
ATOM 3639 N N . PRO B 1 92 ? 91.378 -39.600 86.272 1.00 62.87 118 PRO B N 1
ATOM 3640 C CA . PRO B 1 92 ? 90.239 -40.184 85.559 1.00 62.97 118 PRO B CA 1
ATOM 3641 C C . PRO B 1 92 ? 88.928 -39.461 85.878 1.00 63.03 118 PRO B C 1
ATOM 3642 O O . PRO B 1 92 ? 88.882 -38.654 86.811 1.00 63.00 118 PRO B O 1
ATOM 3646 N N . LEU B 1 93 ? 87.884 -39.758 85.103 1.00 63.09 119 LEU B N 1
ATOM 3647 C CA . LEU B 1 93 ? 86.569 -39.123 85.243 1.00 63.29 119 LEU B CA 1
ATOM 3648 C C . LEU B 1 93 ? 85.995 -39.292 86.650 1.00 63.40 119 LEU B C 1
ATOM 3649 O O . LEU B 1 93 ? 85.831 -40.425 87.125 1.00 63.48 119 LEU B O 1
ATOM 3654 N N A GLU B 1 94 ? 85.705 -38.163 87.301 0.50 63.37 120 GLU B N 1
ATOM 3655 N N B GLU B 1 94 ? 85.689 -38.165 87.299 0.50 63.39 120 GLU B N 1
ATOM 3656 C CA A GLU B 1 94 ? 85.212 -38.118 88.688 0.50 63.34 120 GLU B CA 1
ATOM 3657 C CA B GLU B 1 94 ? 85.208 -38.125 88.693 0.50 63.37 120 GLU B CA 1
ATOM 3658 C C A GLU B 1 94 ? 86.070 -38.926 89.667 0.50 63.34 120 GLU B C 1
ATOM 3659 C C B GLU B 1 94 ? 86.072 -38.927 89.670 0.50 63.36 120 GLU B C 1
ATOM 3660 O O A GLU B 1 94 ? 85.566 -39.450 90.663 0.50 63.34 120 GLU B O 1
ATOM 3661 O O B GLU B 1 94 ? 85.572 -39.449 90.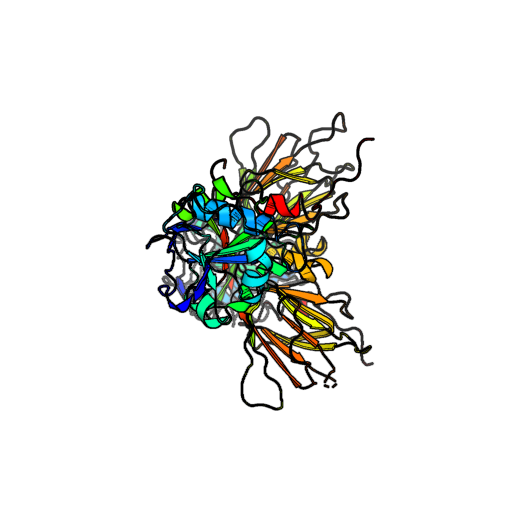669 0.50 63.36 120 GLU B O 1
ATOM 3672 N N . ASN B 1 95 ? 87.365 -39.016 89.357 1.00 63.34 121 ASN B N 1
ATOM 3673 C CA . ASN B 1 95 ? 88.370 -39.725 90.176 1.00 63.22 121 ASN B CA 1
ATOM 3674 C C . ASN B 1 95 ? 88.119 -41.204 90.536 1.00 62.88 121 ASN B C 1
ATOM 3675 O O . ASN B 1 95 ? 88.629 -41.698 91.552 1.00 62.98 121 ASN B O 1
ATOM 3680 N N . ASP B 1 96 ? 87.356 -41.910 89.697 1.00 62.20 122 ASP B N 1
ATOM 3681 C CA . ASP B 1 96 ? 87.244 -43.366 89.819 1.00 61.57 122 ASP B CA 1
ATOM 3682 C C . ASP B 1 96 ? 87.976 -44.071 88.665 1.00 60.88 122 ASP B C 1
ATOM 3683 O O . ASP B 1 96 ? 87.718 -43.778 87.496 1.00 60.80 122 ASP B O 1
ATOM 3688 N N . PRO B 1 97 ? 88.920 -44.979 89.002 1.00 60.22 123 PRO B N 1
ATOM 3689 C CA . PRO B 1 97 ? 89.786 -45.685 88.046 1.00 59.58 123 PRO B CA 1
ATOM 3690 C C . PRO B 1 97 ? 89.062 -46.479 86.949 1.00 58.89 123 PRO B C 1
ATOM 3691 O O . PRO B 1 97 ? 89.713 -46.973 86.024 1.00 58.69 123 PRO B O 1
ATOM 3695 N N . ASN B 1 98 ? 87.739 -46.595 87.047 1.00 58.19 124 ASN B N 1
ATOM 3696 C CA . ASN B 1 98 ? 86.959 -47.364 86.072 1.00 57.47 124 ASN B CA 1
ATOM 3697 C C . ASN B 1 98 ? 86.495 -46.566 84.851 1.00 56.87 124 ASN B C 1
ATOM 3698 O O . ASN B 1 98 ? 86.081 -47.146 83.843 1.00 56.86 124 ASN B O 1
ATOM 3703 N N . ARG B 1 99 ? 86.556 -45.241 84.944 1.00 56.02 125 ARG B N 1
ATOM 3704 C CA . ARG B 1 99 ? 86.340 -44.390 83.776 1.00 55.29 125 ARG B CA 1
ATOM 3705 C C . ARG B 1 99 ? 87.608 -43.626 83.401 1.00 54.10 125 ARG B C 1
ATOM 3706 O O . ARG B 1 99 ? 87.832 -42.512 83.885 1.00 54.07 125 ARG B O 1
ATOM 3714 N N . PRO B 1 100 ? 88.456 -44.235 82.546 1.00 52.97 126 PRO B N 1
ATOM 3715 C CA . PRO B 1 100 ? 89.611 -43.510 82.023 1.00 52.07 126 PRO B CA 1
ATOM 3716 C C . PRO B 1 100 ? 89.181 -42.609 80.863 1.00 51.08 126 PRO B C 1
ATOM 3717 O O . PRO B 1 100 ? 88.032 -42.688 80.406 1.00 50.82 126 PRO B O 1
ATOM 3721 N N . HIS B 1 101 ? 90.094 -41.759 80.399 1.00 49.77 127 HIS B N 1
ATOM 3722 C CA . HIS B 1 101 ? 89.809 -40.901 79.256 1.00 48.35 127 HIS B CA 1
ATOM 3723 C C . HIS B 1 101 ? 89.871 -41.700 77.954 1.00 47.27 127 HIS B C 1
ATOM 3724 O O . HIS B 1 101 ? 90.950 -42.097 77.502 1.00 47.26 127 HIS B O 1
ATOM 3731 N N . ILE B 1 102 ? 88.701 -41.946 77.369 1.00 45.86 128 ILE B N 1
ATOM 3732 C CA . ILE B 1 102 ? 88.610 -42.700 76.123 1.00 44.43 128 ILE B CA 1
ATOM 3733 C C . ILE B 1 102 ? 88.941 -41.823 74.909 1.00 43.29 128 ILE B C 1
ATOM 3734 O O . ILE B 1 102 ? 88.234 -40.855 74.604 1.00 43.09 128 ILE B O 1
ATOM 3739 N N . LEU B 1 103 ? 90.028 -42.183 74.233 1.00 41.84 129 LEU B N 1
ATOM 3740 C CA . LEU B 1 103 ? 90.423 -41.554 72.988 1.00 40.49 129 LEU B CA 1
ATOM 3741 C C . LEU B 1 103 ? 90.199 -42.518 71.828 1.00 39.63 129 LEU B C 1
ATOM 3742 O O . LEU B 1 103 ? 90.811 -43.589 71.770 1.00 39.70 129 LEU B O 1
ATOM 3747 N N . TYR B 1 104 ? 89.326 -42.131 70.904 1.00 38.18 130 TYR B N 1
ATOM 3748 C CA . TYR B 1 104 ? 89.130 -42.894 69.683 1.00 36.60 130 TYR B CA 1
ATOM 3749 C C . TYR B 1 104 ? 90.136 -42.433 68.640 1.00 35.61 130 TYR B C 1
ATOM 3750 O O . TYR B 1 104 ? 90.363 -41.230 68.455 1.00 35.13 130 TYR B O 1
ATOM 3759 N N . THR B 1 105 ? 90.743 -43.391 67.956 1.00 34.11 131 THR B N 1
ATOM 3760 C CA . THR B 1 105 ? 91.718 -43.069 66.927 1.00 33.22 131 THR B CA 1
ATOM 3761 C C . THR B 1 105 ? 91.775 -44.165 65.869 1.00 32.62 131 THR B C 1
ATOM 3762 O O . THR B 1 105 ? 91.158 -45.215 66.033 1.00 32.65 131 THR B O 1
ATOM 3766 N N . GLY B 1 106 ? 92.508 -43.915 64.788 1.00 31.81 132 GLY B N 1
ATOM 3767 C CA . GLY B 1 106 ? 92.680 -44.902 63.725 1.00 30.90 132 GLY B CA 1
ATOM 3768 C C . GLY B 1 106 ? 93.194 -44.256 62.454 1.00 30.07 132 GLY B C 1
ATOM 3769 O O . GLY B 1 106 ? 93.602 -43.092 62.486 1.00 29.54 132 GLY B O 1
ATOM 3770 N N . PRO B 1 107 ? 93.177 -45.005 61.328 1.00 29.62 133 PRO B N 1
ATOM 3771 C CA . PRO B 1 107 ? 93.650 -44.508 60.024 1.00 29.30 133 PRO B CA 1
ATOM 3772 C C . PRO B 1 107 ? 92.890 -43.259 59.588 1.00 28.60 133 PRO B C 1
ATOM 3773 O O . PRO B 1 107 ? 91.742 -43.073 59.991 1.00 28.04 133 PRO B O 1
ATOM 3777 N N . GLU B 1 108 ? 93.514 -42.427 58.755 1.00 28.75 134 GLU B N 1
ATOM 3778 C CA . GLU B 1 108 ? 92.872 -41.193 58.263 1.00 29.00 134 GLU B CA 1
ATOM 3779 C C . GLU B 1 108 ? 91.451 -41.395 57.728 1.00 27.95 134 GLU B C 1
ATOM 3780 O O . GLU B 1 108 ? 90.534 -40.638 58.066 1.00 27.74 134 GLU B O 1
ATOM 3786 N N . GLN B 1 109 ? 91.272 -42.414 56.890 1.00 26.74 135 GLN B N 1
ATOM 3787 C CA . GLN B 1 109 ? 89.976 -42.639 56.250 1.00 25.71 135 GLN B CA 1
ATOM 3788 C C . GLN B 1 109 ? 88.857 -42.944 57.254 1.00 24.76 135 GLN B C 1
ATOM 3789 O O . GLN B 1 109 ? 87.715 -42.504 57.081 1.00 24.37 135 GLN B O 1
ATOM 3795 N N . ASP B 1 110 ? 89.190 -43.684 58.308 1.00 24.47 136 ASP B N 1
ATOM 3796 C CA . ASP B 1 110 ? 88.219 -43.989 59.364 1.00 24.44 136 ASP B CA 1
ATOM 3797 C C . ASP B 1 110 ? 87.739 -42.700 60.042 1.00 24.06 136 ASP B C 1
ATOM 3798 O O . ASP B 1 110 ? 86.556 -42.549 60.312 1.00 23.92 136 ASP B O 1
ATOM 3803 N N . ILE B 1 111 ? 88.681 -41.795 60.312 1.00 23.79 137 ILE B N 1
ATOM 3804 C CA . ILE B 1 111 ? 88.386 -40.485 60.924 1.00 24.03 137 ILE B CA 1
ATOM 3805 C C . ILE B 1 111 ? 87.502 -39.650 59.998 1.00 23.61 137 ILE B C 1
ATOM 3806 O O . ILE B 1 111 ? 86.465 -39.122 60.422 1.00 23.72 137 ILE B O 1
ATOM 3811 N N . VAL B 1 112 ? 87.918 -39.549 58.735 1.00 23.79 138 VAL B N 1
ATOM 3812 C CA . VAL B 1 112 ? 87.150 -38.850 57.699 1.00 23.71 138 VAL B CA 1
ATOM 3813 C C . VAL B 1 112 ? 85.701 -39.374 57.600 1.00 23.96 138 VAL B C 1
ATOM 3814 O O . VAL B 1 112 ? 84.739 -38.588 57.556 1.00 23.88 138 VAL B O 1
ATOM 3818 N N . ASN B 1 113 ? 85.544 -40.699 57.617 1.00 23.72 139 ASN B N 1
ATOM 3819 C CA . ASN B 1 113 ? 84.217 -41.302 57.470 1.00 23.72 139 ASN B CA 1
ATOM 3820 C C . ASN B 1 113 ? 83.273 -41.055 58.637 1.00 23.45 139 ASN B C 1
ATOM 3821 O O . ASN B 1 113 ? 82.053 -41.062 58.465 1.00 23.78 139 ASN B O 1
ATOM 3826 N N . ARG B 1 114 ? 83.833 -40.811 59.818 1.00 23.04 140 ARG B N 1
ATOM 3827 C CA . ARG B 1 114 ? 83.035 -40.782 61.048 1.00 23.15 140 ARG B CA 1
ATOM 3828 C C . ARG B 1 114 ? 82.844 -39.410 61.699 1.00 22.70 140 ARG B C 1
ATOM 3829 O O . ARG B 1 114 ? 81.922 -39.221 62.492 1.00 22.28 140 ARG B O 1
ATOM 3837 N N . THR B 1 115 ? 83.695 -38.452 61.346 1.00 22.90 141 THR B N 1
ATOM 3838 C CA . THR B 1 115 ? 83.649 -37.111 61.959 1.00 22.85 141 THR B CA 1
ATOM 3839 C C . THR B 1 115 ? 82.345 -36.352 61.734 1.00 22.76 141 THR B C 1
ATOM 3840 O O . THR B 1 115 ? 81.931 -36.134 60.594 1.00 23.64 141 THR B O 1
ATOM 3844 N N . ASP B 1 116 ? 81.704 -35.952 62.834 1.00 22.79 142 ASP B N 1
ATOM 3845 C CA . ASP B 1 116 ? 80.539 -35.068 62.804 1.00 22.57 142 ASP B CA 1
ATOM 3846 C C . ASP B 1 116 ? 80.966 -33.599 62.843 1.00 22.20 142 ASP B C 1
ATOM 3847 O O . ASP B 1 116 ? 80.346 -32.766 62.193 1.00 21.87 142 ASP B O 1
ATOM 3852 N N . LEU B 1 117 ? 81.985 -33.291 63.647 1.00 22.33 143 LEU B N 1
ATOM 3853 C CA . LEU B 1 117 ? 82.459 -31.905 63.836 1.00 22.67 143 LEU B CA 1
ATOM 3854 C C . LEU B 1 117 ? 83.974 -31.878 63.925 1.00 22.73 143 LEU B C 1
ATOM 3855 O O . LEU B 1 117 ? 84.572 -32.631 64.709 1.00 23.38 143 LEU B O 1
ATOM 3860 N N . LEU B 1 118 ? 84.591 -31.014 63.123 1.00 22.32 144 LEU B N 1
ATOM 3861 C CA . LEU B 1 118 ? 86.036 -30.789 63.167 1.00 22.06 144 LEU B CA 1
ATOM 3862 C C . LEU B 1 118 ? 86.374 -29.614 64.088 1.00 21.82 144 LEU B C 1
ATOM 3863 O O . LEU B 1 118 ? 85.923 -28.495 63.849 1.00 21.82 144 LEU B O 1
ATOM 3868 N N . VAL B 1 119 ? 87.162 -29.873 65.129 1.00 21.59 145 VAL B N 1
ATOM 3869 C CA . VAL B 1 119 ? 87.614 -28.825 66.042 1.00 21.81 145 VAL B CA 1
ATOM 3870 C C . VAL B 1 119 ? 89.092 -28.584 65.837 1.00 21.93 145 VAL B C 1
ATOM 3871 O O . VAL B 1 119 ? 89.885 -29.522 65.874 1.00 22.08 145 VAL B O 1
ATOM 3875 N N . THR B 1 120 ? 89.461 -27.324 65.599 1.00 21.91 146 THR B N 1
ATOM 3876 C CA . THR B 1 120 ? 90.859 -26.998 65.379 1.00 21.91 146 THR B CA 1
ATOM 3877 C C . THR B 1 120 ? 91.385 -26.143 66.534 1.00 22.78 146 THR B C 1
ATOM 3878 O O . THR B 1 120 ? 90.671 -25.271 67.057 1.00 22.92 146 THR B O 1
ATOM 3882 N N . LEU B 1 121 ? 92.623 -26.428 66.936 1.00 23.26 147 LEU B N 1
ATOM 3883 C CA . LEU B 1 121 ? 93.317 -25.694 67.993 1.00 24.09 147 LEU B CA 1
ATOM 3884 C C . LEU B 1 121 ? 94.658 -25.258 67.444 1.00 24.16 147 LEU B C 1
ATOM 3885 O O . LEU B 1 121 ? 95.588 -26.049 67.370 1.00 24.72 147 LEU B O 1
ATOM 3890 N N . GLY B 1 122 ? 94.757 -23.998 67.030 1.00 24.53 148 GLY B N 1
ATOM 3891 C CA . GLY B 1 122 ? 95.981 -23.515 66.391 1.00 24.32 148 GLY B CA 1
ATOM 3892 C C . GLY B 1 122 ? 95.706 -22.270 65.579 1.00 24.68 148 GLY B C 1
ATOM 3893 O O . GLY B 1 122 ? 95.067 -21.346 66.072 1.00 24.77 148 GLY B O 1
ATOM 3894 N N . GLY B 1 123 ? 96.174 -22.255 64.336 1.00 24.74 149 GLY B N 1
ATOM 3895 C CA . GLY B 1 123 ? 95.996 -21.107 63.439 1.00 24.79 149 GLY B CA 1
ATOM 3896 C C . GLY B 1 123 ? 95.429 -21.504 62.081 1.00 24.66 149 GLY B C 1
ATOM 3897 O O . GLY B 1 123 ? 94.816 -22.562 61.943 1.00 24.39 149 GLY B O 1
ATOM 3898 N N . ASP B 1 124 ? 95.654 -20.663 61.078 1.00 23.93 150 ASP B N 1
ATOM 3899 C CA . ASP B 1 124 ? 95.104 -20.883 59.744 1.00 23.82 150 ASP B CA 1
ATOM 3900 C C . ASP B 1 124 ? 95.556 -22.218 59.133 1.00 23.58 150 ASP B C 1
ATOM 3901 O O . ASP B 1 124 ? 94.735 -22.955 58.590 1.00 22.90 150 ASP B O 1
ATOM 3906 N N . GLY B 1 125 ? 96.852 -22.515 59.244 1.00 23.54 151 GLY B N 1
ATOM 3907 C CA . GLY B 1 125 ? 97.425 -23.789 58.794 1.00 23.18 151 GLY B CA 1
ATOM 3908 C C . GLY B 1 125 ? 96.693 -25.008 59.336 1.00 23.38 151 GLY B C 1
ATOM 3909 O O . GLY B 1 125 ? 96.502 -25.997 58.623 1.00 23.15 151 GLY B O 1
ATOM 3910 N N . THR B 1 126 ? 96.275 -24.927 60.595 1.00 23.30 152 THR B N 1
ATOM 3911 C CA . THR B 1 126 ? 95.582 -26.019 61.276 1.00 23.78 152 THR B CA 1
ATOM 3912 C C . THR B 1 126 ? 94.239 -26.305 60.612 1.00 23.75 152 THR B C 1
ATOM 3913 O O . THR B 1 126 ? 93.907 -27.466 60.341 1.00 23.64 152 THR B O 1
ATOM 3917 N N . ILE B 1 127 ? 93.493 -25.239 60.332 1.00 23.05 153 ILE B N 1
ATOM 3918 C CA . ILE B 1 127 ? 92.208 -25.338 59.648 1.00 22.83 153 ILE B CA 1
ATOM 3919 C C . ILE B 1 127 ? 92.427 -25.886 58.249 1.00 22.60 153 ILE B C 1
ATOM 3920 O O . ILE B 1 127 ? 91.803 -26.875 57.874 1.00 21.72 153 ILE B O 1
ATOM 3925 N N . LEU B 1 128 ? 93.347 -25.268 57.499 1.00 22.38 154 LEU B N 1
ATOM 3926 C CA . LEU B 1 128 ? 93.588 -25.660 56.105 1.00 22.40 154 LEU B CA 1
ATOM 3927 C C . LEU B 1 128 ? 93.968 -27.134 55.974 1.00 22.93 154 LEU B C 1
ATOM 3928 O O . LEU B 1 128 ? 93.461 -27.831 55.078 1.00 22.52 154 LEU B O 1
ATOM 3933 N N A HIS B 1 129 ? 94.852 -27.610 56.849 0.50 23.12 155 HIS B N 1
ATOM 3934 N N B HIS B 1 129 ? 94.863 -27.591 56.853 0.50 23.06 155 HIS B N 1
ATOM 3935 C CA A HIS B 1 129 ? 95.323 -28.990 56.757 0.50 23.79 155 HIS B CA 1
ATOM 3936 C CA B HIS B 1 129 ? 95.355 -28.971 56.845 0.50 23.69 155 HIS B CA 1
ATOM 3937 C C A HIS B 1 129 ? 94.273 -29.982 57.274 0.50 23.83 155 HIS B C 1
ATOM 3938 C C B HIS B 1 129 ? 94.225 -29.926 57.220 0.50 23.74 155 HIS B C 1
ATOM 3939 O O A HIS B 1 129 ? 94.177 -31.103 56.771 0.50 23.94 155 HIS B O 1
ATOM 3940 O O B HIS B 1 129 ? 94.021 -30.951 56.568 0.50 23.84 155 HIS B O 1
ATOM 3953 N N . GLY B 1 130 ? 93.489 -29.562 58.268 1.00 23.73 156 GLY B N 1
ATOM 3954 C CA . GLY B 1 130 ? 92.385 -30.376 58.790 1.00 23.99 156 GLY B CA 1
ATOM 3955 C C . GLY B 1 130 ? 91.324 -30.580 57.721 1.00 24.31 156 GLY B C 1
ATOM 3956 O O . GLY B 1 130 ? 90.915 -31.711 57.452 1.00 24.07 156 GLY B O 1
ATOM 3957 N N . VAL B 1 131 ? 90.920 -29.482 57.086 1.00 24.17 157 VAL B N 1
ATOM 3958 C CA . VAL B 1 131 ? 89.946 -29.511 56.001 1.00 24.92 157 VAL B CA 1
ATOM 3959 C C . VAL B 1 131 ? 90.419 -30.337 54.786 1.00 25.45 157 VAL B C 1
ATOM 3960 O O . VAL B 1 131 ? 89.629 -31.104 54.214 1.00 25.11 157 VAL B O 1
ATOM 3964 N N . SER B 1 132 ? 91.693 -30.188 54.410 1.00 26.12 158 SER B N 1
ATOM 3965 C CA . SER B 1 132 ? 92.280 -30.931 53.281 1.00 27.38 158 SER B CA 1
ATOM 3966 C C . SER B 1 132 ? 92.294 -32.443 53.504 1.00 27.61 158 SER B C 1
ATOM 3967 O O . SER B 1 132 ? 92.218 -33.228 52.552 1.00 26.77 158 SER B O 1
ATOM 3970 N N . MET B 1 133 ? 92.409 -32.845 54.766 1.00 28.20 159 MET B N 1
ATOM 3971 C CA . MET B 1 133 ? 92.434 -34.257 55.104 1.00 29.36 159 MET B CA 1
ATOM 3972 C C . MET B 1 133 ? 91.202 -34.975 54.551 1.00 29.34 159 MET B C 1
ATOM 3973 O O . MET B 1 133 ? 91.284 -36.141 54.198 1.00 29.61 159 MET B O 1
ATOM 3978 N N . PHE B 1 134 ? 90.087 -34.258 54.439 1.00 29.24 160 PHE B N 1
ATOM 3979 C CA . PHE B 1 134 ? 88.832 -34.850 54.012 1.00 29.96 160 PHE B CA 1
ATOM 3980 C C . PHE B 1 134 ? 88.766 -35.190 52.520 1.00 30.64 160 PHE B C 1
ATOM 3981 O O . PHE B 1 134 ? 87.842 -35.878 52.085 1.00 30.51 160 PHE B O 1
ATOM 3989 N N . GLY B 1 135 ? 89.763 -34.741 51.753 1.00 31.27 161 GLY B N 1
ATOM 3990 C CA . GLY B 1 135 ? 89.807 -35.008 50.317 1.00 31.89 161 GLY B CA 1
ATOM 3991 C C . GLY B 1 135 ? 88.496 -34.641 49.650 1.00 32.50 161 GLY B C 1
ATOM 3992 O O . GLY B 1 135 ? 88.095 -33.469 49.657 1.00 32.57 161 GLY B O 1
ATOM 3993 N N . ASN B 1 136 ? 87.808 -35.642 49.102 1.00 32.59 162 ASN B N 1
ATOM 3994 C CA . ASN B 1 136 ? 86.543 -35.401 48.405 1.00 33.18 162 ASN B CA 1
ATOM 3995 C C . ASN B 1 136 ? 85.288 -35.658 49.241 1.00 32.77 162 ASN B C 1
ATOM 3996 O O . ASN B 1 136 ? 84.169 -35.410 48.796 1.00 33.18 162 ASN B O 1
ATOM 4001 N N . THR B 1 137 ? 85.463 -36.144 50.462 1.00 32.35 163 THR B N 1
ATOM 4002 C CA . THR B 1 137 ? 84.329 -36.322 51.351 1.00 31.74 163 THR B CA 1
ATOM 4003 C C . THR B 1 137 ? 83.839 -34.934 51.766 1.00 30.76 163 THR B C 1
ATOM 4004 O O . THR B 1 137 ? 84.660 -34.031 52.027 1.00 31.07 163 THR B O 1
ATOM 4008 N N . GLN B 1 138 ? 82.521 -34.746 51.811 1.00 28.58 164 GLN B N 1
ATOM 4009 C CA . GLN B 1 138 ? 81.982 -33.473 52.263 1.00 27.56 164 GLN B CA 1
ATOM 4010 C C . GLN B 1 138 ? 82.577 -33.152 53.630 1.00 26.06 164 GLN B C 1
ATOM 4011 O O . GLN B 1 138 ? 82.790 -34.047 54.457 1.00 25.02 164 GLN B O 1
ATOM 4017 N N . VAL B 1 139 ? 82.886 -31.880 53.851 1.00 24.47 165 VAL B N 1
ATOM 4018 C CA . VAL B 1 139 ? 83.601 -31.505 55.065 1.00 22.99 165 VAL B CA 1
ATOM 4019 C C . VAL B 1 139 ? 82.592 -31.222 56.163 1.00 22.51 165 VAL B C 1
ATOM 4020 O O . VAL B 1 139 ? 81.609 -30.516 55.930 1.00 22.51 165 VAL B O 1
ATOM 4024 N N . PRO B 1 140 ? 82.818 -31.788 57.363 1.00 21.86 166 PRO B N 1
ATOM 4025 C CA . PRO B 1 140 ? 81.948 -31.497 58.486 1.00 21.70 166 PRO B CA 1
ATOM 4026 C C . PRO B 1 140 ? 82.149 -30.040 58.928 1.00 21.88 166 PRO B C 1
ATOM 4027 O O . PRO B 1 140 ? 83.180 -29.441 58.588 1.00 21.38 166 PRO B O 1
ATOM 4031 N N . PRO B 1 141 ? 81.185 -29.480 59.687 1.00 21.85 167 PRO B N 1
ATOM 4032 C CA . PRO B 1 141 ? 81.344 -28.126 60.237 1.00 21.67 167 PRO B CA 1
ATOM 4033 C C . PRO B 1 141 ? 82.641 -27.991 61.032 1.00 21.29 167 PRO B C 1
ATOM 4034 O O . PRO B 1 141 ? 83.127 -28.974 61.605 1.00 21.11 167 PRO B O 1
ATOM 4038 N N . VAL B 1 142 ? 83.198 -26.783 61.049 1.00 20.58 168 VAL B N 1
ATOM 4039 C CA . VAL B 1 142 ? 84.496 -26.539 61.649 1.00 20.37 168 VAL B CA 1
ATOM 4040 C C . VAL B 1 142 ? 84.361 -25.536 62.796 1.00 21.12 168 VAL B C 1
ATOM 4041 O O . VAL B 1 142 ? 83.834 -24.432 62.610 1.00 20.85 168 VAL B O 1
ATOM 4045 N N . LEU B 1 143 ? 84.824 -25.935 63.977 1.00 21.10 169 LEU B N 1
ATOM 4046 C CA . LEU B 1 143 ? 84.845 -25.060 65.143 1.00 21.79 169 LEU B CA 1
ATOM 4047 C C . LEU B 1 143 ? 86.303 -24.754 65.433 1.00 22.16 169 LEU B C 1
ATOM 4048 O O . LEU B 1 143 ? 87.059 -25.633 65.833 1.00 22.79 169 LEU B O 1
ATOM 4053 N N . ALA B 1 144 ? 86.687 -23.503 65.211 1.00 22.66 170 ALA B N 1
ATOM 4054 C CA . ALA B 1 144 ? 88.099 -23.117 65.204 1.00 23.79 170 ALA B CA 1
ATOM 4055 C C . ALA B 1 144 ? 88.442 -22.184 66.355 1.00 24.13 170 ALA B C 1
ATOM 4056 O O . ALA B 1 144 ? 87.874 -21.082 66.464 1.00 24.11 170 ALA B O 1
ATOM 4058 N N . PHE B 1 145 ? 89.370 -22.638 67.197 1.00 24.80 171 PHE B N 1
ATOM 4059 C CA . PHE B 1 145 ? 89.902 -21.845 68.316 1.00 25.67 171 PHE B CA 1
ATOM 4060 C C . PHE B 1 145 ? 91.316 -21.373 68.018 1.00 26.42 171 PHE B C 1
ATOM 4061 O O . PHE B 1 145 ? 92.159 -22.167 67.613 1.00 26.29 171 PHE B O 1
ATOM 4069 N N . ALA B 1 146 ? 91.567 -20.085 68.245 1.00 27.30 172 ALA B N 1
ATOM 4070 C CA . ALA B 1 146 ? 92.877 -19.486 67.997 1.00 28.58 172 ALA B CA 1
ATOM 4071 C C . ALA B 1 146 ? 93.826 -19.749 69.159 1.00 29.89 172 ALA B C 1
ATOM 4072 O O . ALA B 1 146 ? 93.555 -19.353 70.286 1.00 29.88 172 ALA B O 1
ATOM 4074 N N . LEU B 1 147 ? 94.930 -20.431 68.881 1.00 31.37 173 LEU B N 1
ATOM 4075 C CA . LEU B 1 147 ? 95.941 -20.696 69.899 1.00 33.02 173 LEU B CA 1
ATOM 4076 C C . LEU B 1 147 ? 97.330 -20.499 69.341 1.00 33.76 173 LEU B C 1
ATOM 4077 O O . LEU B 1 147 ? 97.608 -20.854 68.189 1.00 34.03 173 LEU B O 1
ATOM 4082 N N . GLY B 1 148 ? 98.205 -19.936 70.171 1.00 34.55 174 GLY B N 1
ATOM 4083 C CA . GLY B 1 148 ? 99.563 -19.603 69.751 1.00 35.19 174 GLY B CA 1
ATOM 4084 C C . GLY B 1 148 ? 99.556 -18.332 68.927 1.00 35.50 174 GLY B C 1
ATOM 4085 O O . GLY B 1 148 ? 98.764 -17.421 69.191 1.00 35.68 174 GLY B O 1
ATOM 4086 N N A THR B 1 149 ? 100.431 -18.277 67.926 0.50 35.58 175 THR B N 1
ATOM 4087 N N B THR B 1 149 ? 100.438 -18.262 67.931 0.50 35.60 175 THR B N 1
ATOM 4088 C CA A THR B 1 149 ? 100.527 -17.120 67.040 0.50 35.65 175 THR B CA 1
ATOM 4089 C CA B THR B 1 149 ? 100.544 -17.078 67.075 0.50 35.67 175 THR B CA 1
ATOM 4090 C C A THR B 1 149 ? 99.209 -16.926 66.297 0.50 35.33 175 THR B C 1
ATOM 4091 C C B THR B 1 149 ? 99.287 -16.904 66.220 0.50 35.35 175 THR B C 1
ATOM 4092 O O A THR B 1 149 ? 98.581 -17.900 65.866 0.50 35.38 175 THR B O 1
ATOM 4093 O O B THR B 1 149 ? 98.785 -17.870 65.636 0.50 35.45 175 THR B O 1
ATOM 4100 N N . LEU B 1 150 ? 98.781 -15.672 66.174 1.00 34.97 176 LEU B N 1
ATOM 4101 C CA . LEU B 1 150 ? 97.498 -15.366 65.537 1.00 34.22 176 LEU B CA 1
ATOM 4102 C C . LEU B 1 150 ? 97.532 -15.494 64.016 1.00 33.28 176 LEU B C 1
ATOM 4103 O O . LEU B 1 150 ? 98.534 -15.174 63.362 1.00 32.93 176 LEU B O 1
ATOM 4108 N N . GLY B 1 151 ? 96.430 -16.010 63.481 1.00 32.02 177 GLY B N 1
ATOM 4109 C CA . GLY B 1 151 ? 96.164 -16.009 62.055 1.00 30.57 177 GLY B CA 1
ATOM 4110 C C . GLY B 1 151 ? 94.834 -15.306 61.873 1.00 29.31 177 GLY B C 1
ATOM 4111 O O . GLY B 1 151 ? 94.379 -14.601 62.776 1.00 29.95 177 GLY B O 1
ATOM 4112 N N . PHE B 1 152 ? 94.189 -15.511 60.730 1.00 27.14 178 PHE B N 1
ATOM 4113 C CA . PHE B 1 152 ? 92.994 -14.741 60.410 1.00 25.72 178 PHE B CA 1
ATOM 4114 C C . PHE B 1 152 ? 91.672 -15.477 60.611 1.00 25.18 178 PHE B C 1
ATOM 4115 O O . PHE B 1 152 ? 90.672 -14.855 60.953 1.00 24.80 178 PHE B O 1
ATOM 4123 N N . LEU B 1 153 ? 91.659 -16.791 60.392 1.00 25.04 179 LEU B N 1
ATOM 4124 C CA . LEU B 1 153 ? 90.381 -17.520 60.232 1.00 24.57 179 LEU B CA 1
ATOM 4125 C C . LEU B 1 153 ? 89.650 -17.997 61.503 1.00 24.69 179 LEU B C 1
ATOM 4126 O O . LEU B 1 153 ? 88.420 -18.120 61.479 1.00 25.06 179 LEU B O 1
ATOM 4131 N N . SER B 1 154 ? 90.374 -18.275 62.587 1.00 24.21 180 SER B N 1
ATOM 4132 C CA . SER B 1 154 ? 89.744 -18.811 63.810 1.00 24.72 180 SER B CA 1
ATOM 4133 C C . SER B 1 154 ? 89.090 -17.697 64.631 1.00 25.06 180 SER B C 1
ATOM 4134 O O . SER B 1 154 ? 89.798 -16.827 65.149 1.00 25.32 180 SER B O 1
ATOM 4137 N N . PRO B 1 155 ? 87.750 -17.724 64.772 1.00 25.22 181 PRO B N 1
ATOM 4138 C CA . PRO B 1 155 ? 87.060 -16.596 65.416 1.00 25.59 181 PRO B CA 1
ATOM 4139 C C . PRO B 1 155 ? 87.036 -16.632 66.944 1.00 25.89 181 PRO B C 1
ATOM 4140 O O . PRO B 1 155 ? 86.744 -15.613 67.573 1.00 25.65 181 PRO B O 1
ATOM 4144 N N . PHE B 1 156 ? 87.325 -17.787 67.533 1.00 25.91 182 PHE B N 1
ATOM 4145 C CA . PHE B 1 156 ? 87.150 -17.958 68.976 1.00 26.72 182 PHE B CA 1
ATOM 4146 C C . PHE B 1 156 ? 88.474 -18.035 69.728 1.00 27.52 182 PHE B C 1
ATOM 4147 O O . PHE B 1 156 ? 89.413 -18.704 69.291 1.00 27.76 182 PHE B O 1
ATOM 4155 N N . ASP B 1 157 ? 88.529 -17.333 70.856 1.00 28.68 183 ASP B N 1
ATOM 4156 C CA . ASP B 1 157 ? 89.577 -17.479 71.874 1.00 30.29 183 ASP B CA 1
ATOM 4157 C C . ASP B 1 157 ? 89.332 -18.795 72.617 1.00 30.55 183 ASP B C 1
ATOM 4158 O O . ASP B 1 157 ? 88.197 -19.083 72.995 1.00 30.26 183 ASP B O 1
ATOM 4163 N N . PHE B 1 158 ? 90.379 -19.579 72.845 1.00 31.31 184 PHE B N 1
ATOM 4164 C CA . PHE B 1 158 ? 90.193 -20.866 73.521 1.00 32.63 184 PHE B CA 1
ATOM 4165 C C . PHE B 1 158 ? 89.505 -20.726 74.880 1.00 33.22 184 PHE B C 1
ATOM 4166 O O . PHE B 1 158 ? 88.722 -21.588 75.262 1.00 32.93 184 PHE B O 1
ATOM 4174 N N . LYS B 1 159 ? 89.757 -19.614 75.575 1.00 33.92 185 LYS B N 1
ATOM 4175 C CA . LYS B 1 159 ? 89.175 -19.390 76.895 1.00 34.63 185 LYS B CA 1
ATOM 4176 C C . LYS B 1 159 ? 87.653 -19.537 76.931 1.00 34.73 185 LYS B C 1
ATOM 4177 O O . LYS B 1 159 ? 87.107 -19.935 77.957 1.00 35.28 185 LYS B O 1
ATOM 4183 N N A GLU B 1 160 ? 86.975 -19.227 75.825 0.50 34.63 186 GLU B N 1
ATOM 4184 N N B GLU B 1 160 ? 86.989 -19.241 75.813 0.50 34.81 186 GLU B N 1
ATOM 4185 C CA A GLU B 1 160 ? 85.515 -19.347 75.767 0.50 34.43 186 GLU B CA 1
ATOM 4186 C CA B GLU B 1 160 ? 85.531 -19.337 75.707 0.50 34.77 186 GLU B CA 1
ATOM 4187 C C A GLU B 1 160 ? 85.030 -20.710 75.247 0.50 34.24 186 GLU B C 1
ATOM 4188 C C B GLU B 1 160 ? 85.026 -20.718 75.270 0.50 34.44 186 GLU B C 1
ATOM 4189 O O A GLU B 1 160 ? 83.867 -20.850 74.882 0.50 34.07 186 GLU B O 1
ATOM 4190 O O B GLU B 1 160 ? 83.844 -20.875 74.975 0.50 34.26 186 GLU B O 1
ATOM 4201 N N . HIS B 1 161 ? 85.911 -21.711 75.244 1.00 34.34 187 HIS B N 1
ATOM 4202 C CA . HIS B 1 161 ? 85.582 -23.046 74.676 1.00 34.65 187 HIS B CA 1
ATOM 4203 C C . HIS B 1 161 ? 84.346 -23.766 75.243 1.00 34.64 187 HIS B C 1
ATOM 4204 O O . HIS B 1 161 ? 83.653 -24.472 74.502 1.00 34.44 187 HIS B O 1
ATOM 4211 N N . LYS B 1 162 ? 84.070 -23.587 76.536 1.00 34.48 188 LYS B N 1
ATOM 4212 C CA . LYS B 1 162 ? 82.920 -24.242 77.175 1.00 34.75 188 LYS B CA 1
ATOM 4213 C C . LYS B 1 162 ? 81.593 -23.646 76.717 1.00 34.50 188 LYS B C 1
ATOM 4214 O O . LYS B 1 162 ? 80.668 -24.376 76.363 1.00 34.36 188 LYS B O 1
ATOM 4220 N N . LYS B 1 163 ? 81.512 -22.318 76.710 1.00 34.13 189 LYS B N 1
ATOM 4221 C CA . LYS B 1 163 ? 80.308 -21.618 76.268 1.00 34.34 189 LYS B CA 1
ATOM 4222 C C . LYS B 1 163 ? 80.036 -21.837 74.772 1.00 33.63 189 LYS B C 1
ATOM 4223 O O . LYS B 1 163 ? 78.897 -22.084 74.365 1.00 33.42 189 LYS B O 1
ATOM 4229 N N . VAL B 1 164 ? 81.086 -21.744 73.962 1.00 33.00 190 VAL B N 1
ATOM 4230 C CA . VAL B 1 164 ? 80.945 -21.906 72.513 1.00 32.77 190 VAL B CA 1
ATOM 4231 C C . VAL B 1 164 ? 80.478 -23.323 72.160 1.00 32.49 190 VAL B C 1
ATOM 4232 O O . VAL B 1 164 ? 79.483 -23.488 71.455 1.00 32.03 190 VAL B O 1
ATOM 4236 N N . PHE B 1 165 ? 81.178 -24.332 72.670 1.00 32.74 191 PHE B N 1
ATOM 4237 C CA . PHE B 1 165 ? 80.799 -25.721 72.394 1.00 33.25 191 PHE B CA 1
ATOM 4238 C C . PHE B 1 165 ? 79.363 -26.039 72.825 1.00 33.48 191 PHE B C 1
ATOM 4239 O O . PHE B 1 165 ? 78.643 -26.725 72.107 1.00 33.81 191 PHE B O 1
ATOM 4247 N N . GLN B 1 166 ? 78.941 -25.519 73.977 1.00 33.84 192 GLN B N 1
ATOM 4248 C CA . GLN B 1 166 ? 77.545 -25.673 74.423 1.00 34.07 192 GLN B CA 1
ATOM 4249 C C . GLN B 1 166 ? 76.533 -25.122 73.413 1.00 33.77 192 GLN B C 1
ATOM 4250 O O . GLN B 1 166 ? 75.475 -25.712 73.216 1.00 33.72 192 GLN B O 1
ATOM 4256 N N . GLU B 1 167 ? 76.847 -23.996 72.775 1.00 33.43 193 GLU B N 1
ATOM 4257 C CA . GLU B 1 167 ? 75.948 -23.455 71.741 1.00 33.04 193 GLU B CA 1
ATOM 4258 C C . GLU B 1 167 ? 75.941 -24.347 70.502 1.00 32.22 193 GLU B C 1
ATOM 4259 O O . GLU B 1 167 ? 74.888 -24.569 69.899 1.00 32.39 193 GLU B O 1
ATOM 4265 N N . VAL B 1 168 ? 77.114 -24.861 70.147 1.00 31.56 194 VAL B N 1
ATOM 4266 C CA . VAL B 1 168 ? 77.281 -25.758 69.000 1.00 31.34 194 VAL B CA 1
ATOM 4267 C C . VAL B 1 168 ? 76.441 -27.040 69.134 1.00 31.42 194 VAL B C 1
ATOM 4268 O O . 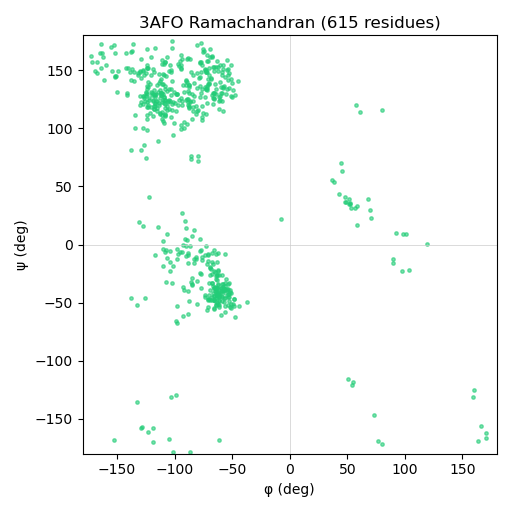VAL B 1 168 ? 75.555 -27.297 68.307 1.00 31.28 194 VAL B O 1
ATOM 4272 N N . ILE B 1 169 ? 76.703 -27.815 70.187 1.00 31.56 195 ILE B N 1
ATOM 4273 C CA . ILE B 1 169 ? 76.018 -29.098 70.408 1.00 31.79 195 ILE B CA 1
ATOM 4274 C C . ILE B 1 169 ? 74.502 -28.934 70.619 1.00 32.28 195 ILE B C 1
ATOM 4275 O O . ILE B 1 169 ? 73.728 -29.838 70.305 1.00 32.49 195 ILE B O 1
ATOM 4280 N N . SER B 1 170 ? 74.082 -27.765 71.110 1.00 32.42 196 SER B N 1
ATOM 4281 C CA . SER B 1 170 ? 72.671 -27.502 71.392 1.00 32.51 196 SER B CA 1
ATOM 4282 C C . SER B 1 170 ? 71.897 -26.911 70.216 1.00 32.32 196 SER B C 1
ATOM 4283 O O . SER B 1 170 ? 70.780 -26.416 70.395 1.00 32.43 196 SER B O 1
ATOM 4286 N N . SER B 1 171 ? 72.481 -26.971 69.017 1.00 31.93 197 SER B N 1
ATOM 4287 C CA . SER B 1 171 ? 71.860 -26.431 67.801 1.00 31.48 197 SER B CA 1
ATOM 4288 C C . SER B 1 171 ? 71.501 -24.938 67.890 1.00 31.24 197 SER B C 1
ATOM 4289 O O . SER B 1 171 ? 70.533 -24.475 67.269 1.00 31.36 197 SER B O 1
ATOM 4292 N N . ARG B 1 172 ? 72.290 -24.182 68.650 1.00 30.89 198 ARG B N 1
ATOM 4293 C CA . ARG B 1 172 ? 72.080 -22.735 68.760 1.00 30.49 198 ARG B CA 1
ATOM 4294 C C . ARG B 1 172 ? 73.141 -21.897 68.026 1.00 29.86 198 ARG B C 1
ATOM 4295 O O . ARG B 1 172 ? 73.032 -20.666 67.966 1.00 29.69 198 ARG B O 1
ATOM 4303 N N . ALA B 1 173 ? 74.161 -22.557 67.474 1.00 29.03 199 ALA B N 1
ATOM 4304 C CA . ALA B 1 173 ? 75.261 -21.841 66.810 1.00 28.12 199 ALA B CA 1
ATOM 4305 C C . ALA B 1 173 ? 74.967 -21.547 65.347 1.00 27.51 199 ALA B C 1
ATOM 4306 O O . ALA B 1 173 ? 74.104 -22.186 64.731 1.00 27.56 199 ALA B O 1
ATOM 4308 N N . LYS B 1 174 ? 75.684 -20.573 64.790 1.00 26.34 200 LYS B N 1
ATOM 4309 C CA . LYS B 1 174 ? 75.541 -20.248 63.380 1.00 25.87 200 LYS B CA 1
ATOM 4310 C C . LYS B 1 174 ? 76.889 -20.350 62.676 1.00 25.25 200 LYS B C 1
ATOM 4311 O O . LYS B 1 174 ? 77.944 -20.159 63.297 1.00 24.65 200 LYS B O 1
ATOM 4317 N N . CYS B 1 175 ? 76.845 -20.654 61.382 1.00 24.58 201 CYS B N 1
ATOM 4318 C CA . CYS B 1 175 ? 78.062 -20.851 60.601 1.00 24.45 201 CYS B CA 1
ATOM 4319 C C . CYS B 1 175 ? 78.161 -19.892 59.434 1.00 23.86 201 CYS B C 1
ATOM 4320 O O . CYS B 1 175 ? 77.156 -19.527 58.821 1.00 24.09 201 CYS B O 1
ATOM 4323 N N . LEU B 1 176 ? 79.390 -19.497 59.132 1.00 23.22 202 LEU B N 1
ATOM 4324 C CA . LEU B 1 176 ? 79.698 -18.839 57.875 1.00 22.57 202 LEU B CA 1
ATOM 4325 C C . LEU B 1 176 ? 80.010 -19.928 56.854 1.00 22.16 202 LEU B C 1
ATOM 4326 O O . LEU B 1 176 ? 80.803 -20.826 57.130 1.00 21.83 202 LEU B O 1
ATOM 4331 N N . HIS B 1 177 ? 79.382 -19.848 55.687 1.00 22.35 203 HIS B N 1
ATOM 4332 C CA . HIS B 1 177 ? 79.679 -20.758 54.584 1.00 22.67 203 HIS B CA 1
ATOM 4333 C C . HIS B 1 177 ? 80.834 -20.203 53.753 1.00 22.41 203 HIS B C 1
ATOM 4334 O O . HIS B 1 177 ? 80.729 -19.112 53.189 1.00 22.10 203 HIS B O 1
ATOM 4341 N N . ARG B 1 178 ? 81.934 -20.944 53.693 1.00 21.58 204 ARG B N 1
ATOM 4342 C CA . ARG B 1 178 ? 83.079 -20.555 52.882 1.00 21.77 204 ARG B CA 1
ATOM 4343 C C . ARG B 1 178 ? 83.126 -21.447 51.658 1.00 22.47 204 ARG B C 1
ATOM 4344 O O . ARG B 1 178 ? 83.161 -22.681 51.786 1.00 23.05 204 ARG B O 1
ATOM 4352 N N . THR B 1 179 ? 83.111 -20.836 50.477 1.00 22.60 205 THR B N 1
ATOM 4353 C CA . THR B 1 179 ? 83.230 -21.609 49.233 1.00 23.18 205 THR B CA 1
ATOM 4354 C C . THR B 1 179 ? 84.665 -22.035 48.990 1.00 23.29 205 THR B C 1
ATOM 4355 O O . THR B 1 179 ? 85.609 -21.427 49.515 1.00 23.73 205 THR B O 1
ATOM 4359 N N . ARG B 1 180 ? 84.821 -23.086 48.198 1.00 23.03 206 ARG B N 1
ATOM 4360 C CA . ARG B 1 180 ? 86.124 -23.576 47.800 1.00 23.30 206 ARG B CA 1
ATOM 4361 C C . ARG B 1 180 ? 86.276 -23.632 46.291 1.00 23.99 206 ARG B C 1
ATOM 4362 O O . ARG B 1 180 ? 85.284 -23.755 45.559 1.00 23.41 206 ARG B O 1
ATOM 4370 N N . LEU B 1 181 ? 87.529 -23.553 45.838 1.00 24.23 207 LEU B N 1
ATOM 4371 C CA . LEU B 1 181 ? 87.857 -23.800 44.440 1.00 24.97 207 LEU B CA 1
ATOM 4372 C C . LEU B 1 181 ? 88.281 -25.256 44.253 1.00 25.44 207 LEU B C 1
ATOM 4373 O O . LEU B 1 181 ? 88.751 -25.898 45.199 1.00 25.04 207 LEU B O 1
ATOM 4378 N N . GLU B 1 182 ? 88.096 -25.763 43.034 1.00 26.24 208 GLU B N 1
ATOM 4379 C CA . GLU B 1 182 ? 88.597 -27.083 42.629 1.00 27.37 208 GLU B CA 1
ATOM 4380 C C . GLU B 1 182 ? 89.684 -26.839 41.614 1.00 27.62 208 GLU B C 1
ATOM 4381 O O . GLU B 1 182 ? 89.460 -26.113 40.646 1.00 27.84 208 GLU B O 1
ATOM 4387 N N . CYS B 1 183 ? 90.852 -27.441 41.817 1.00 27.96 209 CYS B N 1
ATOM 4388 C CA . CYS B 1 183 ? 91.911 -27.369 40.830 1.00 28.50 209 CYS B CA 1
ATOM 4389 C C . CYS B 1 183 ? 92.016 -28.694 40.086 1.00 29.26 209 CYS B C 1
ATOM 4390 O O . CYS B 1 183 ? 92.185 -29.753 40.700 1.00 29.18 209 CYS B O 1
ATOM 4393 N N . HIS B 1 184 ? 91.917 -28.616 38.764 1.00 30.10 210 HIS B N 1
ATOM 4394 C CA . HIS B 1 184 ? 92.075 -29.777 37.895 1.00 31.48 210 HIS B CA 1
ATOM 4395 C C . HIS B 1 184 ? 93.378 -29.644 37.115 1.00 32.43 210 HIS B C 1
ATOM 4396 O O . HIS B 1 184 ? 93.492 -28.811 36.204 1.00 31.79 210 HIS B O 1
ATOM 4403 N N . LEU B 1 185 ? 94.369 -30.444 37.504 1.00 33.85 211 LEU B N 1
ATOM 4404 C CA . LEU B 1 185 ? 95.667 -30.430 36.843 1.00 35.83 211 LEU B CA 1
ATOM 4405 C C . LEU B 1 185 ? 95.706 -31.449 35.715 1.00 37.14 211 LEU B C 1
ATOM 4406 O O . LEU B 1 185 ? 95.486 -32.646 35.929 1.00 37.21 211 LEU B O 1
ATOM 4411 N N A LYS B 1 186 ? 95.991 -30.963 34.513 0.50 38.10 212 LYS B N 1
ATOM 4412 N N B LYS B 1 186 ? 95.985 -30.965 34.511 0.50 38.09 212 LYS B N 1
ATOM 4413 C CA A LYS B 1 186 ? 96.187 -31.825 33.357 0.50 39.28 212 LYS B CA 1
ATOM 4414 C CA B LYS B 1 186 ? 96.190 -31.840 33.367 0.50 39.27 212 LYS B CA 1
ATOM 4415 C C A LYS B 1 186 ? 97.599 -31.660 32.804 0.50 39.96 212 LYS B C 1
ATOM 4416 C C B LYS B 1 186 ? 97.595 -31.665 32.806 0.50 39.96 212 LYS B C 1
ATOM 4417 O O A LYS B 1 186 ? 97.892 -30.682 32.118 0.50 40.06 212 LYS B O 1
ATOM 4418 O O B LYS B 1 186 ? 97.880 -30.687 32.117 0.50 40.05 212 LYS B O 1
ATOM 4429 N N . LYS B 1 187 ? 98.472 -32.612 33.125 1.00 40.70 213 LYS B N 1
ATOM 4430 C CA . LYS B 1 187 ? 99.835 -32.621 32.591 1.00 42.61 213 LYS B CA 1
ATOM 4431 C C . LYS B 1 187 ? 99.827 -33.199 31.172 1.00 44.33 213 LYS B C 1
ATOM 4432 O O . LYS B 1 187 ? 98.984 -34.045 30.855 1.00 44.34 213 LYS B O 1
ATOM 4438 N N . LYS B 1 188 ? 100.748 -32.728 30.328 1.00 46.42 214 LYS B N 1
ATOM 4439 C CA . LYS B 1 188 ? 100.881 -33.222 28.950 1.00 48.86 214 LYS B CA 1
ATOM 4440 C C . LYS B 1 188 ? 101.019 -34.747 28.881 1.00 50.17 214 LYS B C 1
ATOM 4441 O O . LYS B 1 188 ? 100.319 -35.401 28.106 1.00 50.46 214 LYS B O 1
ATOM 4447 N N . ASP B 1 189 ? 101.911 -35.298 29.705 1.00 51.82 215 ASP B N 1
ATOM 4448 C CA . ASP B 1 189 ? 102.242 -36.729 29.676 1.00 53.52 215 ASP B CA 1
ATOM 4449 C C . ASP B 1 189 ? 101.053 -37.685 29.850 1.00 54.20 215 ASP B C 1
ATOM 4450 O O . ASP B 1 189 ? 100.792 -38.513 28.969 1.00 54.68 215 ASP B O 1
ATOM 4455 N N . SER B 1 190 ? 100.322 -37.563 30.959 1.00 54.79 216 SER B N 1
ATOM 4456 C CA . SER B 1 190 ? 99.422 -38.644 31.365 1.00 55.04 216 SER B CA 1
ATOM 4457 C C . SER B 1 190 ? 97.925 -38.450 31.088 1.00 55.06 216 SER B C 1
ATOM 4458 O O . SER B 1 190 ? 97.482 -37.381 30.644 1.00 54.95 216 SER B O 1
ATOM 4461 N N . ASN B 1 191 ? 97.175 -39.513 31.390 1.00 54.79 217 ASN B N 1
ATOM 4462 C CA . ASN B 1 191 ? 95.773 -39.701 31.009 1.00 54.55 217 ASN B CA 1
ATOM 4463 C C . ASN B 1 191 ? 94.747 -38.810 31.721 1.00 53.71 217 ASN B C 1
ATOM 4464 O O . ASN B 1 191 ? 93.876 -38.220 31.062 1.00 53.89 217 ASN B O 1
ATOM 4469 N N . SER B 1 192 ? 94.846 -38.716 33.050 1.00 52.37 218 SER B N 1
ATOM 4470 C CA . SER B 1 192 ? 93.767 -38.128 33.860 1.00 50.81 218 SER B CA 1
ATOM 4471 C C . SER B 1 192 ? 94.168 -36.900 34.683 1.00 49.41 218 SER B C 1
ATOM 4472 O O . SER B 1 192 ? 95.352 -36.645 34.913 1.00 49.24 218 SER B O 1
ATOM 4475 N N . SER B 1 193 ? 93.155 -36.144 35.105 1.00 47.74 219 SER B N 1
ATOM 4476 C CA . SER B 1 193 ? 93.338 -34.975 35.955 1.00 46.16 219 SER B CA 1
ATOM 4477 C C . SER B 1 193 ? 93.550 -35.354 37.418 1.00 44.67 219 SER B C 1
ATOM 4478 O O . SER B 1 193 ? 92.934 -36.300 37.919 1.00 44.72 219 SER B O 1
ATOM 4481 N N . ILE B 1 194 ? 94.418 -34.600 38.091 1.00 42.48 220 ILE B N 1
ATOM 4482 C CA . ILE B 1 194 ? 94.562 -34.663 39.544 1.00 40.34 220 ILE B CA 1
ATOM 4483 C C . ILE B 1 194 ? 93.730 -33.513 40.117 1.00 38.56 220 ILE B C 1
ATOM 4484 O O . ILE B 1 194 ? 93.963 -32.347 39.796 1.00 37.89 220 ILE B O 1
ATOM 4489 N N . VAL B 1 195 ? 92.744 -33.852 40.938 1.00 36.28 221 VAL B N 1
ATOM 4490 C CA . VAL B 1 195 ? 91.809 -32.864 41.452 1.00 34.40 221 VAL B CA 1
ATOM 4491 C C . VAL B 1 195 ? 92.114 -32.538 42.918 1.00 32.99 221 VAL B C 1
ATOM 4492 O O . VAL B 1 195 ? 92.243 -33.441 43.748 1.00 33.01 221 VAL B O 1
ATOM 4496 N N A THR B 1 196 ? 92.212 -31.245 43.226 0.50 32.03 222 THR B N 1
ATOM 4497 N N B THR B 1 196 ? 92.249 -31.250 43.217 0.50 31.95 222 THR B N 1
ATOM 4498 C CA A THR B 1 196 ? 92.493 -30.776 44.584 0.50 30.87 222 THR B CA 1
ATOM 4499 C CA B THR B 1 196 ? 92.445 -30.794 44.585 0.50 30.69 222 THR B CA 1
ATOM 4500 C C A THR B 1 196 ? 91.575 -29.604 44.949 0.50 30.10 222 THR B C 1
ATOM 4501 C C B THR B 1 196 ? 91.413 -29.722 44.919 0.50 30.00 222 THR B C 1
ATOM 4502 O O A THR B 1 196 ? 91.266 -28.773 44.094 0.50 30.02 222 THR B O 1
ATOM 4503 O O B THR B 1 196 ? 90.861 -29.088 44.019 0.50 29.85 222 THR B O 1
ATOM 4510 N N . HIS B 1 197 ? 91.135 -29.547 46.208 1.00 29.05 223 HIS B N 1
ATOM 4511 C CA . HIS B 1 197 ? 90.240 -28.482 46.675 1.00 28.06 223 HIS B CA 1
ATOM 4512 C C . HIS B 1 197 ? 91.014 -27.419 47.448 1.00 26.22 223 HIS B C 1
ATOM 4513 O O . HIS B 1 197 ? 91.905 -27.743 48.224 1.00 26.05 223 HIS B O 1
ATOM 4520 N N . ALA B 1 198 ? 90.651 -26.156 47.242 1.00 24.60 224 ALA B N 1
ATOM 4521 C CA . ALA B 1 198 ? 91.333 -25.025 47.889 1.00 22.92 224 ALA B CA 1
ATOM 4522 C C . ALA B 1 198 ? 90.362 -24.173 48.703 1.00 21.82 224 ALA B C 1
ATOM 4523 O O . ALA B 1 198 ? 89.370 -23.684 48.171 1.00 20.85 224 ALA B O 1
ATOM 4525 N N . MET B 1 199 ? 90.666 -23.989 49.987 1.00 21.05 225 MET B N 1
ATOM 4526 C CA . MET B 1 199 ? 89.968 -23.007 50.827 1.00 20.09 225 MET B CA 1
ATOM 4527 C C . MET B 1 199 ? 90.442 -21.566 50.562 1.00 19.35 225 MET B C 1
ATOM 4528 O O . MET B 1 199 ? 89.640 -20.628 50.633 1.00 19.16 225 MET B O 1
ATOM 4533 N N . ASN B 1 200 ? 91.744 -21.404 50.320 1.00 18.18 226 ASN B N 1
ATOM 4534 C CA . ASN B 1 200 ? 92.368 -20.089 50.072 1.00 17.73 226 ASN B CA 1
ATOM 4535 C C . ASN B 1 200 ? 92.565 -19.837 48.592 1.00 17.01 226 ASN B C 1
ATOM 4536 O O . ASN B 1 200 ? 91.987 -18.918 48.019 1.00 16.54 226 ASN B O 1
ATOM 4541 N N . ASP B 1 201 ? 93.429 -20.638 47.985 1.00 17.04 227 ASP B N 1
ATOM 4542 C CA . ASP B 1 201 ? 93.943 -20.313 46.667 1.00 17.96 227 ASP B CA 1
ATOM 4543 C C . ASP B 1 201 ? 94.613 -21.464 45.951 1.00 17.90 227 ASP B C 1
ATOM 4544 O O . ASP B 1 201 ? 94.976 -22.469 46.542 1.00 17.44 227 ASP B O 1
ATOM 4549 N N . ILE B 1 202 ? 94.798 -21.261 44.661 1.00 18.53 228 ILE B N 1
ATOM 4550 C CA . ILE B 1 202 ? 95.605 -22.118 43.836 1.00 19.05 228 ILE B CA 1
ATOM 4551 C C . ILE B 1 202 ? 96.537 -21.131 43.179 1.00 19.83 228 ILE B C 1
ATOM 4552 O O . ILE B 1 202 ? 96.076 -20.135 42.630 1.00 20.13 228 ILE B O 1
ATOM 4557 N N . PHE B 1 203 ? 97.843 -21.375 43.245 1.00 19.47 229 PHE B N 1
ATOM 4558 C CA . PHE B 1 203 ? 98.745 -20.470 42.572 1.00 20.42 229 PHE B CA 1
ATOM 4559 C C . PHE B 1 203 ? 99.870 -21.139 41.805 1.00 20.13 229 PHE B C 1
ATOM 4560 O O . PHE B 1 203 ? 100.297 -22.255 42.120 1.00 20.42 229 PHE B O 1
ATOM 4568 N N . LEU B 1 204 ? 100.294 -20.441 40.764 1.00 19.87 230 LEU B N 1
ATOM 4569 C CA . LEU B 1 204 ? 101.418 -20.835 39.934 1.00 20.45 230 LEU B CA 1
ATOM 4570 C C . LEU B 1 204 ? 102.530 -19.835 40.185 1.00 20.75 230 LEU B C 1
ATOM 4571 O O . LEU B 1 204 ? 102.264 -18.643 40.266 1.00 20.54 230 LEU B O 1
ATOM 4576 N N . HIS B 1 205 ? 103.769 -20.310 40.305 1.00 20.84 231 HIS B N 1
ATOM 4577 C CA . HIS B 1 205 ? 104.891 -19.420 40.627 1.00 21.26 231 HIS B CA 1
ATOM 4578 C C . HIS B 1 205 ? 106.204 -19.949 40.053 1.00 21.71 231 HIS B C 1
ATOM 4579 O O . HIS B 1 205 ? 106.411 -21.163 39.992 1.00 21.69 231 HIS B O 1
ATOM 4586 N N . ARG B 1 206 ? 107.084 -19.046 39.630 1.00 22.25 232 ARG B N 1
ATOM 4587 C CA . ARG B 1 206 ? 108.420 -19.442 39.156 1.00 23.20 232 ARG B CA 1
ATOM 4588 C C . ARG B 1 206 ? 109.244 -20.192 40.217 1.00 24.18 232 ARG B C 1
ATOM 4589 O O . ARG B 1 206 ? 110.125 -21.001 39.881 1.00 24.30 232 ARG B O 1
ATOM 4597 N N . GLY B 1 207 ? 108.948 -19.930 41.487 1.00 24.46 233 GLY B N 1
ATOM 4598 C CA . GLY B 1 207 ? 109.610 -20.596 42.597 1.00 26.46 233 GLY B CA 1
ATOM 4599 C C . GLY B 1 207 ? 111.119 -20.483 42.523 1.00 27.65 233 GLY B C 1
ATOM 4600 O O . GLY B 1 207 ? 111.670 -19.386 42.473 1.00 27.42 233 GLY B O 1
ATOM 4601 N N . ASN B 1 208 ? 111.768 -21.639 42.477 1.00 28.89 234 ASN B N 1
ATOM 4602 C CA . ASN B 1 208 ? 113.217 -21.744 42.402 1.00 30.84 234 ASN B CA 1
ATOM 4603 C C . ASN B 1 208 ? 113.828 -21.195 41.108 1.00 31.14 234 ASN B C 1
ATOM 4604 O O . ASN B 1 208 ? 114.999 -20.817 41.096 1.00 31.46 234 ASN B O 1
ATOM 4609 N N . SER B 1 209 ? 113.037 -21.147 40.032 1.00 30.91 235 SER B N 1
ATOM 4610 C CA . SER B 1 209 ? 113.522 -20.700 38.725 1.00 30.90 235 SER B CA 1
ATOM 4611 C C . SER B 1 209 ? 113.691 -19.181 38.629 1.00 31.61 235 SER B C 1
ATOM 4612 O O . SER B 1 209 ? 112.797 -18.424 39.018 1.00 31.78 235 SER B O 1
ATOM 4615 N N . PRO B 1 210 ? 114.837 -18.729 38.092 1.00 32.11 236 PRO B N 1
ATOM 4616 C CA . PRO B 1 210 ? 115.084 -17.299 37.942 1.00 32.32 236 PRO B CA 1
ATOM 4617 C C . PRO B 1 210 ? 114.305 -16.705 36.763 1.00 32.52 236 PRO B C 1
ATOM 4618 O O . PRO B 1 210 ? 114.247 -15.476 36.617 1.00 32.87 236 PRO B O 1
ATOM 4622 N N . HIS B 1 211 ? 113.727 -17.583 35.942 1.00 32.21 237 HIS B N 1
ATOM 4623 C CA . HIS B 1 211 ? 112.970 -17.199 34.758 1.00 32.31 237 HIS B CA 1
ATOM 4624 C C . HIS B 1 211 ? 111.483 -17.005 35.069 1.00 31.24 237 HIS B C 1
ATOM 4625 O O . HIS B 1 211 ? 110.887 -17.769 35.830 1.00 31.14 237 HIS B O 1
ATOM 4632 N N . LEU B 1 212 ? 110.897 -15.986 34.457 1.00 30.18 238 LEU B N 1
ATOM 4633 C CA . LEU B 1 212 ? 109.501 -15.649 34.689 1.00 29.39 238 LEU B CA 1
ATOM 4634 C C . LEU B 1 212 ? 108.564 -16.669 34.035 1.00 28.97 238 LEU B C 1
ATOM 4635 O O . LEU B 1 212 ? 108.903 -17.265 33.009 1.00 28.21 238 LEU B O 1
ATOM 4640 N N . THR B 1 213 ? 107.401 -16.884 34.649 1.00 28.00 239 THR B N 1
ATOM 4641 C CA . THR B 1 213 ? 106.401 -17.785 34.082 1.00 27.64 239 THR B CA 1
ATOM 4642 C C . THR B 1 213 ? 105.770 -17.065 32.895 1.00 26.84 239 THR B C 1
ATOM 4643 O O . THR B 1 213 ? 105.726 -15.849 32.871 1.00 26.40 239 THR B O 1
ATOM 4647 N N . ASN B 1 214 ? 105.311 -17.822 31.906 1.00 26.02 240 ASN B N 1
ATOM 4648 C CA . ASN B 1 214 ? 104.533 -17.278 30.810 1.00 25.54 240 ASN B CA 1
ATOM 4649 C C . ASN B 1 214 ? 103.232 -18.050 30.762 1.00 25.28 240 ASN B C 1
ATOM 4650 O O . ASN B 1 214 ? 103.208 -19.224 30.400 1.00 25.56 240 ASN B O 1
ATOM 4655 N N . LEU B 1 215 ? 102.151 -17.390 31.156 1.00 24.40 241 LEU B N 1
ATOM 4656 C CA . LEU B 1 215 ? 100.884 -18.063 31.358 1.00 23.79 241 LEU B CA 1
ATOM 4657 C C . LEU B 1 215 ? 99.818 -17.525 30.421 1.00 23.86 241 LEU B C 1
ATOM 4658 O O . LEU B 1 215 ? 99.621 -16.314 30.315 1.00 24.73 241 LEU B O 1
ATOM 4663 N N . ASP B 1 216 ? 99.146 -18.435 29.729 1.00 23.82 242 ASP B N 1
ATOM 4664 C CA . ASP B 1 216 ? 98.000 -18.084 28.908 1.00 24.09 242 ASP B CA 1
ATOM 4665 C C . ASP B 1 216 ? 96.717 -18.402 29.663 1.00 22.96 242 ASP B C 1
ATOM 4666 O O . ASP B 1 216 ? 96.485 -19.533 30.076 1.00 23.13 242 ASP B O 1
ATOM 4671 N N . ILE B 1 217 ? 95.912 -17.371 29.855 1.00 22.05 243 ILE B N 1
ATOM 4672 C CA . ILE B 1 217 ? 94.759 -17.436 30.725 1.00 21.51 243 ILE B CA 1
ATOM 4673 C C . ILE B 1 217 ? 93.500 -17.349 29.882 1.00 21.41 243 ILE B C 1
ATOM 4674 O O . ILE B 1 217 ? 93.373 -16.456 29.027 1.00 20.99 243 ILE B O 1
ATOM 4679 N N . PHE B 1 218 ? 92.590 -18.290 30.133 1.00 21.69 244 PHE B N 1
ATOM 4680 C CA . PHE B 1 218 ? 91.319 -18.385 29.422 1.00 22.46 244 PHE B CA 1
ATOM 4681 C C . PHE B 1 218 ? 90.165 -18.352 30.416 1.00 22.41 244 PHE B C 1
ATOM 4682 O O . PHE B 1 218 ? 90.219 -19.002 31.457 1.00 22.81 244 PHE B O 1
ATOM 4690 N N . ILE B 1 219 ? 89.121 -17.596 30.095 1.00 22.68 245 ILE B N 1
ATOM 4691 C CA . ILE B 1 219 ? 87.899 -17.620 30.908 1.00 23.03 245 ILE B CA 1
ATOM 4692 C C . ILE B 1 219 ? 86.715 -18.096 30.059 1.00 23.50 245 ILE B C 1
ATOM 4693 O O . ILE B 1 219 ? 86.403 -17.514 29.004 1.00 22.58 245 ILE B O 1
ATOM 4698 N N . ASP B 1 220 ? 86.065 -19.154 30.539 1.00 24.35 246 ASP B N 1
ATOM 4699 C CA . ASP B 1 220 ? 84.927 -19.780 29.845 1.00 25.11 246 ASP B CA 1
ATOM 4700 C C . ASP B 1 220 ? 85.241 -20.030 28.365 1.00 25.39 246 ASP B C 1
ATOM 4701 O O . ASP B 1 220 ? 84.408 -19.775 27.497 1.00 25.95 246 ASP B O 1
ATOM 4706 N N . GLY B 1 221 ? 86.463 -20.479 28.082 1.00 25.45 247 GLY B N 1
ATOM 4707 C CA . GLY B 1 221 ? 86.879 -20.798 26.713 1.00 25.71 247 GLY B CA 1
ATOM 4708 C C . GLY B 1 221 ? 87.392 -19.632 25.874 1.00 25.78 247 GLY B C 1
ATOM 4709 O O . GLY B 1 221 ? 87.887 -19.841 24.769 1.00 26.54 247 GLY B O 1
ATOM 4710 N N A GLU B 1 222 ? 87.336 -18.430 26.433 0.50 25.29 248 GLU B N 1
ATOM 4711 N N B GLU B 1 222 ? 87.222 -18.399 26.358 0.50 25.45 248 GLU B N 1
ATOM 4712 C CA A GLU B 1 222 ? 87.766 -17.232 25.732 0.50 24.81 248 GLU B CA 1
ATOM 4713 C CA B GLU B 1 222 ? 87.755 -17.224 25.652 0.50 25.08 248 GLU B CA 1
ATOM 4714 C C A GLU B 1 222 ? 89.098 -16.718 26.258 0.50 24.52 248 GLU B C 1
ATOM 4715 C C B GLU B 1 222 ? 89.103 -16.803 26.232 0.50 24.70 248 GLU B C 1
ATOM 4716 O O A GLU B 1 222 ? 89.265 -16.564 27.467 0.50 24.52 248 GLU B O 1
ATOM 4717 O O B GLU B 1 222 ? 89.286 -16.808 27.448 0.50 24.69 248 GLU B O 1
ATOM 4728 N N . PHE B 1 223 ? 90.038 -16.456 25.351 1.00 24.09 249 PHE B N 1
ATOM 4729 C CA . PHE B 1 223 ? 91.365 -15.990 25.743 1.00 23.33 249 PHE B CA 1
ATOM 4730 C C . PHE B 1 223 ? 91.272 -14.650 26.468 1.00 22.66 249 PHE B C 1
ATOM 4731 O O . PHE B 1 223 ? 90.715 -13.679 25.951 1.00 21.95 249 PHE B O 1
ATOM 4739 N N . LEU B 1 224 ? 91.780 -14.620 27.692 1.00 21.89 250 LEU B N 1
ATOM 4740 C CA . LEU B 1 224 ? 91.854 -13.361 28.426 1.00 21.56 250 LEU B CA 1
ATOM 4741 C C . LEU B 1 224 ? 93.156 -12.635 28.114 1.00 21.14 250 LEU B C 1
ATOM 4742 O O . LEU B 1 224 ? 93.136 -11.508 27.633 1.00 21.05 250 LEU B O 1
ATOM 4747 N N . THR B 1 225 ? 94.287 -13.271 28.411 1.00 21.34 251 THR B N 1
ATOM 4748 C CA . THR B 1 225 ? 95.571 -12.566 28.372 1.00 21.91 251 THR B CA 1
ATOM 4749 C C . THR B 1 225 ? 96.748 -13.516 28.536 1.00 21.54 251 THR B C 1
ATOM 4750 O O . THR B 1 225 ? 96.599 -14.633 29.046 1.00 21.31 251 THR B O 1
ATOM 4754 N N . ARG B 1 226 ? 97.902 -13.074 28.055 1.00 21.35 252 ARG B N 1
ATOM 4755 C CA . ARG B 1 226 ? 99.165 -13.681 28.424 1.00 22.09 252 ARG B CA 1
ATOM 4756 C C . ARG B 1 226 ? 99.820 -12.818 29.494 1.00 21.51 252 ARG B C 1
ATOM 4757 O O . ARG B 1 226 ? 99.920 -11.608 29.354 1.00 21.08 252 ARG B O 1
ATOM 4765 N N . THR B 1 227 ? 100.261 -13.461 30.562 1.00 21.68 253 THR B N 1
ATOM 4766 C CA . THR B 1 227 ? 101.025 -12.785 31.585 1.00 22.28 253 THR B CA 1
ATOM 4767 C C . THR B 1 227 ? 102.415 -13.398 31.756 1.00 22.38 253 THR B C 1
ATOM 4768 O O . THR B 1 227 ? 102.577 -14.624 31.874 1.00 23.19 253 THR B O 1
ATOM 4772 N N . THR B 1 228 ? 103.422 -12.538 31.721 1.00 22.33 254 THR B N 1
ATOM 4773 C CA . THR B 1 228 ? 104.787 -12.929 32.054 1.00 21.57 254 THR B CA 1
ATOM 4774 C C . THR B 1 228 ? 105.037 -12.313 33.429 1.00 20.43 254 THR B C 1
ATOM 4775 O O . THR B 1 228 ? 104.948 -11.103 33.588 1.00 19.71 254 THR B O 1
ATOM 4779 N N . ALA B 1 229 ? 105.319 -13.148 34.422 1.00 19.38 255 ALA B N 1
ATOM 4780 C CA . ALA B 1 229 ? 105.228 -12.700 35.819 1.00 19.30 255 ALA B CA 1
ATOM 4781 C C . ALA B 1 229 ? 105.962 -13.661 36.731 1.00 18.82 255 ALA B C 1
ATOM 4782 O O . ALA B 1 229 ? 106.409 -14.722 36.282 1.00 19.66 255 ALA B O 1
ATOM 4784 N N . ASP B 1 230 ? 106.092 -13.306 38.011 1.00 18.19 256 ASP B N 1
ATOM 4785 C CA . ASP B 1 230 ? 106.432 -14.308 39.025 1.00 17.47 256 ASP B CA 1
ATOM 4786 C C . ASP B 1 230 ? 105.399 -15.429 39.014 1.00 17.65 256 ASP B C 1
ATOM 4787 O O . ASP B 1 230 ? 105.730 -16.595 39.225 1.00 17.40 256 ASP B O 1
ATOM 4792 N N . GLY B 1 231 ? 104.134 -15.069 38.820 1.00 17.28 257 GLY B N 1
ATOM 4793 C CA . GLY B 1 231 ? 103.074 -16.073 38.862 1.00 17.40 257 GLY B CA 1
ATOM 4794 C C . GLY B 1 231 ? 101.688 -15.476 38.847 1.00 17.07 257 GLY B C 1
ATOM 4795 O O . GLY B 1 231 ? 101.507 -14.310 38.487 1.00 17.36 257 GLY B O 1
ATOM 4796 N N . VAL B 1 232 ? 100.707 -16.277 39.245 1.00 17.22 258 VAL B N 1
ATOM 4797 C CA . VAL B 1 232 ? 99.325 -15.808 39.316 1.00 17.25 258 VAL B CA 1
ATOM 4798 C C . VAL B 1 232 ? 98.584 -16.581 40.402 1.00 17.48 258 VAL B C 1
ATOM 4799 O O . VAL B 1 232 ? 98.857 -17.758 40.612 1.00 17.06 258 VAL B O 1
ATOM 4803 N N . ALA B 1 233 ? 97.664 -15.909 41.102 1.00 17.54 259 ALA B N 1
ATOM 4804 C CA . ALA B 1 233 ? 96.874 -16.554 42.137 1.00 17.24 259 ALA B CA 1
ATOM 4805 C C . ALA B 1 233 ? 95.402 -16.524 41.800 1.00 17.37 259 ALA B C 1
ATOM 4806 O O . ALA B 1 233 ? 94.858 -15.494 41.391 1.00 16.93 259 ALA B O 1
ATOM 4808 N N . LEU B 1 234 ? 94.755 -17.673 41.956 1.00 17.38 260 LEU B N 1
ATOM 4809 C CA . LEU B 1 234 ? 93.309 -17.734 41.874 1.00 17.11 260 LEU B CA 1
ATOM 4810 C C . LEU B 1 234 ? 92.833 -18.002 43.302 1.00 17.04 260 LEU B C 1
ATOM 4811 O O . LEU B 1 234 ? 93.255 -18.982 43.911 1.00 16.75 260 LEU B O 1
ATOM 4816 N N . ALA B 1 235 ? 91.995 -17.109 43.840 1.00 16.00 261 ALA B N 1
ATOM 4817 C CA . ALA B 1 235 ? 91.613 -17.177 45.242 1.00 15.79 261 ALA B CA 1
ATOM 4818 C C . ALA B 1 235 ? 90.111 -17.173 45.457 1.00 14.95 261 ALA B C 1
ATOM 4819 O O . ALA B 1 235 ? 89.375 -16.598 44.671 1.00 15.08 261 ALA B O 1
ATOM 4821 N N . THR B 1 236 ? 89.688 -17.829 46.534 1.00 15.12 262 THR B N 1
ATOM 4822 C CA . THR B 1 236 ? 88.342 -17.664 47.086 1.00 15.37 262 THR B CA 1
ATOM 4823 C C . THR B 1 236 ? 88.292 -16.314 47.805 1.00 15.60 262 THR B C 1
ATOM 4824 O O . THR B 1 236 ? 89.349 -15.715 48.065 1.00 15.10 262 THR B O 1
ATOM 4828 N N . PRO B 1 237 ? 87.076 -15.833 48.140 1.00 15.66 263 PRO B N 1
ATOM 4829 C CA . PRO B 1 237 ? 86.967 -14.656 48.999 1.00 15.71 263 PRO B CA 1
ATOM 4830 C C . PRO B 1 237 ? 87.667 -14.882 50.337 1.00 15.52 263 PRO B C 1
ATOM 4831 O O . PRO B 1 237 ? 88.274 -13.965 50.880 1.00 15.59 263 PRO B O 1
ATOM 4835 N N . THR B 1 238 ? 87.592 -16.103 50.857 1.00 14.90 264 THR B N 1
ATOM 4836 C CA . THR B 1 238 ? 88.350 -16.469 52.046 1.00 15.03 264 THR B CA 1
ATOM 4837 C C . THR B 1 238 ? 89.841 -16.223 51.812 1.00 15.04 264 THR B C 1
ATOM 4838 O O . THR B 1 238 ? 90.519 -15.638 52.663 1.00 14.67 264 THR B O 1
ATOM 4842 N N . GLY B 1 239 ? 90.339 -16.657 50.649 1.00 14.60 265 GLY B N 1
ATOM 4843 C CA . GLY B 1 239 ? 91.736 -16.452 50.263 1.00 13.95 265 GLY B CA 1
ATOM 4844 C C . GLY B 1 239 ? 92.126 -15.018 49.906 1.00 14.21 265 GLY B C 1
ATOM 4845 O O . GLY B 1 239 ? 93.310 -14.724 49.740 1.00 13.82 265 GLY B O 1
ATOM 4846 N N . SER B 1 240 ? 91.152 -14.120 49.800 1.00 14.02 266 SER B N 1
ATOM 4847 C CA . SER B 1 240 ? 91.469 -12.717 49.449 1.00 14.07 266 SER B CA 1
ATOM 4848 C C . SER B 1 240 ? 92.367 -12.014 50.483 1.00 14.35 266 SER B C 1
ATOM 4849 O O . SER B 1 240 ? 93.045 -11.013 50.159 1.00 14.10 266 SER B O 1
ATOM 4852 N N . THR B 1 241 ? 92.379 -12.518 51.718 1.00 13.94 267 THR B N 1
ATOM 4853 C CA . THR B 1 241 ? 93.252 -11.950 52.748 1.00 14.49 267 THR B CA 1
ATOM 4854 C C . THR B 1 241 ? 94.612 -12.646 52.863 1.00 14.50 267 THR B C 1
ATOM 4855 O O . THR B 1 241 ? 95.452 -12.271 53.679 1.00 14.95 267 THR B O 1
ATOM 4859 N N . ALA B 1 242 ? 94.822 -13.660 52.041 1.00 14.92 268 ALA B N 1
ATOM 4860 C CA . ALA B 1 242 ? 96.036 -14.456 52.103 1.00 15.65 268 ALA B CA 1
ATOM 4861 C C . ALA B 1 242 ? 97.011 -13.970 51.026 1.00 15.38 268 ALA B C 1
ATOM 4862 O O . ALA B 1 242 ? 97.232 -12.762 50.910 1.00 15.78 268 ALA B O 1
ATOM 4864 N N . TYR B 1 243 ? 97.554 -14.869 50.206 1.00 15.09 269 TYR B N 1
ATOM 4865 C CA . TYR B 1 243 ? 98.549 -14.476 49.203 1.00 15.42 269 TYR B CA 1
ATOM 4866 C C . TYR B 1 243 ? 98.045 -13.322 48.321 1.00 15.00 269 TYR B C 1
ATOM 4867 O O . TYR B 1 243 ? 98.765 -12.360 48.062 1.00 14.45 269 TYR B O 1
ATOM 4876 N N . SER B 1 244 ? 96.799 -13.421 47.868 1.00 14.95 270 SER B N 1
ATOM 4877 C CA . SER B 1 244 ? 96.218 -12.396 47.000 1.00 14.84 270 SER B CA 1
ATOM 4878 C C . SER B 1 244 ? 96.354 -10.979 47.579 1.00 14.65 270 SER B C 1
ATOM 4879 O O . SER B 1 244 ? 96.676 -10.022 46.854 1.00 14.46 270 SER B O 1
ATOM 4882 N N . LEU B 1 245 ? 96.134 -10.847 48.887 1.00 14.87 271 LEU B N 1
ATOM 4883 C CA . LEU B 1 245 ? 96.287 -9.550 49.565 1.00 15.52 271 LEU B CA 1
ATOM 4884 C C . LEU B 1 245 ? 97.733 -9.042 49.497 1.00 15.42 271 LEU B C 1
ATOM 4885 O O . LEU B 1 245 ? 97.973 -7.848 49.264 1.00 15.16 271 LEU B O 1
ATOM 4890 N N . SER B 1 246 ? 98.696 -9.939 49.717 1.00 15.45 272 SER B N 1
ATOM 4891 C CA . SER B 1 246 ? 100.116 -9.570 49.629 1.00 15.76 272 SER B CA 1
ATOM 4892 C C . SER B 1 246 ? 100.460 -9.058 48.247 1.00 15.90 272 SER B C 1
ATOM 4893 O O . SER B 1 246 ? 101.241 -8.123 48.095 1.00 15.69 272 SER B O 1
ATOM 4896 N N . ALA B 1 247 ? 99.880 -9.692 47.239 1.00 16.39 273 ALA B N 1
ATOM 4897 C CA . ALA B 1 247 ? 100.076 -9.299 45.842 1.00 16.95 273 ALA B CA 1
ATOM 4898 C C . ALA B 1 247 ? 99.262 -8.062 45.398 1.00 17.17 273 ALA B C 1
ATOM 4899 O O . ALA B 1 247 ? 99.291 -7.710 44.224 1.00 18.26 273 ALA B O 1
ATOM 4901 N N . GLY B 1 248 ? 98.548 -7.411 46.316 1.00 16.70 274 GLY B N 1
ATOM 4902 C CA . GLY B 1 248 ? 97.854 -6.147 45.994 1.00 16.12 274 GLY B CA 1
ATOM 4903 C C . GLY B 1 248 ? 96.360 -6.296 45.734 1.00 16.15 274 GLY B C 1
ATOM 4904 O O . GLY B 1 248 ? 95.697 -5.336 45.315 1.00 15.94 274 GLY B O 1
ATOM 4905 N N . GLY B 1 249 ? 95.818 -7.489 46.000 1.00 15.58 275 GLY B N 1
ATOM 4906 C CA . GLY B 1 249 ? 94.383 -7.745 45.801 1.00 15.03 275 GLY B CA 1
ATOM 4907 C C . GLY B 1 249 ? 93.489 -6.980 46.763 1.00 14.92 275 GLY B C 1
ATOM 4908 O O . GLY B 1 249 ? 93.945 -6.498 47.795 1.00 14.54 275 GLY B O 1
ATOM 4909 N N . SER B 1 250 ? 92.209 -6.872 46.407 1.00 14.74 276 SER B N 1
ATOM 4910 C CA . SER B 1 250 ? 91.201 -6.276 47.265 1.00 15.35 276 SER B CA 1
ATOM 4911 C C . SER B 1 250 ? 90.755 -7.227 48.353 1.00 14.96 276 SER B C 1
ATOM 4912 O O . SER B 1 250 ? 90.879 -8.432 48.229 1.00 15.39 276 SER B O 1
ATOM 4915 N N . ILE B 1 251 ? 90.226 -6.672 49.427 1.00 15.84 277 ILE B N 1
ATOM 4916 C CA . ILE B 1 251 ? 89.682 -7.500 50.492 1.00 15.28 277 ILE B CA 1
ATOM 4917 C C . ILE B 1 251 ? 88.218 -7.797 50.171 1.00 15.18 277 ILE B C 1
ATOM 4918 O O . ILE B 1 251 ? 87.401 -6.887 50.025 1.00 14.28 277 ILE B O 1
ATOM 4923 N N . VAL B 1 252 ? 87.890 -9.084 50.094 1.00 14.86 278 VAL B N 1
ATOM 4924 C CA . VAL B 1 252 ? 86.585 -9.524 49.638 1.00 14.65 278 VAL B CA 1
ATOM 4925 C C . VAL B 1 252 ? 85.872 -10.293 50.747 1.00 15.31 278 VAL B C 1
ATOM 4926 O O . VAL B 1 252 ? 86.337 -11.355 51.184 1.00 14.19 278 VAL B O 1
ATOM 4930 N N . SER B 1 253 ? 84.743 -9.751 51.201 1.00 16.08 279 SER B N 1
ATOM 4931 C CA . SER B 1 253 ? 83.923 -10.439 52.185 1.00 16.68 279 SER B CA 1
ATOM 4932 C C . SER B 1 253 ? 83.648 -11.890 51.756 1.00 17.18 279 SER B C 1
ATOM 4933 O O . SER B 1 253 ? 83.362 -12.154 50.578 1.00 16.91 279 SER B O 1
ATOM 4936 N N . PRO B 1 254 ? 83.697 -12.826 52.713 1.00 17.50 280 PRO B N 1
ATOM 4937 C CA . PRO B 1 254 ? 83.467 -14.242 52.393 1.00 17.98 280 PRO B CA 1
ATOM 4938 C C . PRO B 1 254 ? 82.034 -14.569 51.958 1.00 18.51 280 PRO B C 1
ATOM 4939 O O . PRO B 1 254 ? 81.777 -15.689 51.511 1.00 19.18 280 PRO B O 1
ATOM 4943 N N . LEU B 1 255 ? 81.124 -13.598 52.063 1.00 19.26 281 LEU B N 1
ATOM 4944 C CA . LEU B 1 255 ? 79.753 -13.738 51.570 1.00 19.55 281 LEU B CA 1
ATOM 4945 C C . LEU B 1 255 ? 79.589 -13.445 50.068 1.00 19.83 281 LEU B C 1
ATOM 4946 O O . LEU B 1 255 ? 78.553 -13.761 49.485 1.00 19.92 281 LEU B O 1
ATOM 4951 N N . VAL B 1 256 ? 80.607 -12.859 49.442 1.00 19.30 282 VAL B N 1
ATOM 4952 C CA . VAL B 1 256 ? 80.552 -12.536 48.017 1.00 18.89 282 VAL B CA 1
ATOM 4953 C C . VAL B 1 256 ? 80.792 -13.800 47.200 1.00 19.34 282 VAL B C 1
ATOM 4954 O O . VAL B 1 256 ? 81.783 -14.487 47.434 1.00 19.76 282 VAL B O 1
ATOM 4958 N N . PRO B 1 257 ? 79.887 -14.125 46.250 1.00 19.96 283 PRO B N 1
ATOM 4959 C CA . PRO B 1 257 ? 80.195 -15.216 45.327 1.00 19.86 283 PRO B CA 1
ATOM 4960 C C . PRO B 1 257 ? 81.091 -14.709 44.200 1.00 19.53 283 PRO B C 1
ATOM 4961 O O . PRO B 1 257 ? 80.659 -13.897 43.380 1.00 19.75 283 PRO B O 1
ATOM 4965 N N . ALA B 1 258 ? 82.334 -15.176 44.163 1.00 19.22 284 ALA B N 1
ATOM 4966 C CA . ALA B 1 258 ? 83.312 -14.689 43.187 1.00 18.61 284 ALA B CA 1
ATOM 4967 C C . ALA B 1 258 ? 84.589 -15.506 43.245 1.00 18.38 284 ALA B C 1
ATOM 4968 O O . ALA B 1 258 ? 84.822 -16.221 44.214 1.00 18.61 284 ALA B O 1
ATOM 4970 N N . ILE B 1 259 ? 85.388 -15.400 42.182 1.00 18.07 285 ILE B N 1
ATOM 4971 C CA . ILE B 1 259 ? 86.743 -15.924 42.127 1.00 17.51 285 ILE B CA 1
ATOM 4972 C C . ILE B 1 259 ? 87.699 -14.748 41.850 1.00 17.73 285 ILE B C 1
ATOM 4973 O O . ILE B 1 259 ? 87.470 -13.951 40.920 1.00 17.90 285 ILE B O 1
ATOM 4978 N N . LEU B 1 260 ? 88.767 -14.647 42.643 1.00 17.05 286 LEU B N 1
ATOM 4979 C CA . LEU B 1 260 ? 89.763 -13.597 42.447 1.00 16.62 286 LEU B CA 1
ATOM 4980 C C . LEU B 1 260 ? 90.883 -14.095 41.559 1.00 16.02 286 LEU B C 1
ATOM 4981 O O . LEU B 1 260 ? 91.360 -15.221 41.716 1.00 16.10 286 LEU B O 1
ATOM 4986 N N . MET B 1 261 ? 91.301 -13.248 40.630 1.00 15.77 287 MET B N 1
ATOM 4987 C CA . MET B 1 261 ? 92.483 -13.514 39.830 1.00 15.80 287 MET B CA 1
ATOM 4988 C C . MET B 1 261 ? 93.442 -12.354 40.068 1.00 14.88 287 MET B C 1
ATOM 4989 O O . MET B 1 261 ? 93.163 -11.212 39.703 1.00 14.79 287 MET B O 1
ATOM 4994 N N . THR B 1 262 ? 94.561 -12.652 40.713 1.00 14.51 288 THR B N 1
ATOM 4995 C CA . THR B 1 262 ? 95.485 -11.611 41.172 1.00 14.17 288 THR B CA 1
ATOM 4996 C C . THR B 1 262 ? 96.869 -11.965 40.651 1.00 14.26 288 THR B C 1
ATOM 4997 O O . THR B 1 262 ? 97.379 -13.040 40.954 1.00 14.25 288 THR B O 1
ATOM 5001 N N . PRO B 1 263 ? 97.474 -11.070 39.852 1.00 14.68 289 PRO B N 1
ATOM 5002 C CA . PRO B 1 263 ? 98.784 -11.364 39.323 1.00 14.57 289 PRO B CA 1
ATOM 5003 C C . PRO B 1 263 ? 99.842 -11.273 40.429 1.00 14.91 289 PRO B C 1
ATOM 5004 O O . PRO B 1 263 ? 99.691 -10.501 41.378 1.00 13.53 289 PRO B O 1
ATOM 5008 N N . ILE B 1 264 ? 100.886 -12.082 40.312 1.00 15.33 290 ILE B N 1
ATOM 5009 C CA . ILE B 1 264 ? 102.005 -12.046 41.255 1.00 16.10 290 ILE B CA 1
ATOM 5010 C C . ILE B 1 264 ? 103.211 -11.445 40.522 1.00 17.05 290 ILE B C 1
ATOM 5011 O O . ILE B 1 264 ? 103.812 -12.102 39.666 1.00 16.76 290 ILE B O 1
ATOM 5016 N N . CYS B 1 265 ? 103.524 -10.178 40.825 1.00 17.43 291 CYS B N 1
ATOM 5017 C CA . CYS B 1 265 ? 104.620 -9.435 40.167 1.00 18.48 291 CYS B CA 1
ATOM 5018 C C . CYS B 1 265 ? 104.667 -9.589 38.627 1.00 18.33 291 CYS B C 1
ATOM 5019 O O . CYS B 1 265 ? 105.585 -10.224 38.077 1.00 18.14 291 CYS B O 1
ATOM 5022 N N . PRO B 1 266 ? 103.678 -8.993 37.921 1.00 18.16 292 PRO B N 1
ATOM 5023 C CA . PRO B 1 266 ? 103.636 -9.130 36.472 1.00 17.83 292 PRO B CA 1
ATOM 5024 C C . PRO B 1 266 ? 104.482 -8.099 35.746 1.00 17.78 292 PRO B C 1
ATOM 5025 O O . PRO B 1 266 ? 104.616 -6.947 36.226 1.00 17.36 292 PRO B O 1
ATOM 5029 N N . ARG B 1 267 ? 105.027 -8.497 34.594 1.00 18.53 293 ARG B N 1
ATOM 5030 C CA . ARG B 1 267 ? 105.718 -7.553 33.693 1.00 19.24 293 ARG B CA 1
ATOM 5031 C C . ARG B 1 267 ? 104.656 -6.818 32.929 1.00 19.39 293 ARG B C 1
ATOM 5032 O O . ARG B 1 267 ? 104.408 -7.104 31.759 1.00 19.48 293 ARG B O 1
ATOM 5040 N N . SER B 1 268 ? 104.025 -5.875 33.613 1.00 19.78 294 SER B N 1
ATOM 5041 C CA . SER B 1 268 ? 102.935 -5.099 33.067 1.00 20.08 294 SER B CA 1
ATOM 5042 C C . SER B 1 268 ? 102.678 -3.942 34.004 1.00 20.03 294 SER B C 1
ATOM 5043 O O . SER B 1 268 ? 102.866 -4.063 35.207 1.00 20.30 294 SER B O 1
ATOM 5046 N N . LEU B 1 269 ? 102.251 -2.816 33.453 1.00 19.74 295 LEU B N 1
ATOM 5047 C CA . LEU B 1 269 ? 101.800 -1.725 34.299 1.00 19.78 295 LEU B CA 1
ATOM 5048 C C . LEU B 1 269 ? 100.290 -1.778 34.525 1.00 20.09 295 LEU B C 1
ATOM 5049 O O . LEU B 1 269 ? 99.760 -1.024 35.334 1.00 21.33 295 LEU B O 1
ATOM 5054 N N . SER B 1 270 ? 99.601 -2.685 33.838 1.00 19.63 296 SER B N 1
ATOM 5055 C CA . SER B 1 270 ? 98.139 -2.618 33.763 1.00 19.35 296 SER B CA 1
ATOM 5056 C C . SER B 1 270 ? 97.380 -3.915 34.061 1.00 18.49 296 SER B C 1
ATOM 5057 O O . SER B 1 270 ? 96.213 -4.045 33.681 1.00 19.31 296 SER B O 1
ATOM 5060 N N . PHE B 1 271 ? 98.014 -4.876 34.727 1.00 17.64 297 PHE B N 1
ATOM 5061 C CA . PHE B 1 271 ? 97.288 -6.084 35.167 1.00 16.71 297 PHE B CA 1
ATOM 5062 C C . PHE B 1 271 ? 96.621 -5.789 36.525 1.00 16.61 297 PHE B C 1
ATOM 5063 O O . PHE B 1 271 ? 97.066 -6.255 37.581 1.00 16.08 297 PHE B O 1
ATOM 5071 N N . ARG B 1 272 ? 95.553 -4.996 36.480 1.00 16.14 298 ARG B N 1
ATOM 5072 C CA . ARG B 1 272 ? 94.731 -4.717 37.655 1.00 16.00 298 ARG B CA 1
ATOM 5073 C C . ARG B 1 272 ? 94.067 -6.026 38.089 1.00 15.83 298 ARG B C 1
ATOM 5074 O O . ARG B 1 272 ? 93.633 -6.810 37.231 1.00 16.31 298 ARG B O 1
ATOM 5082 N N . PRO B 1 273 ? 94.019 -6.301 39.407 1.00 15.94 299 PRO B N 1
ATOM 5083 C CA . PRO B 1 273 ? 93.401 -7.564 39.838 1.00 16.22 299 PRO B CA 1
ATOM 5084 C C . PRO B 1 273 ? 91.930 -7.677 39.367 1.00 16.47 299 PRO B C 1
ATOM 5085 O O . PRO B 1 273 ? 91.235 -6.656 39.264 1.00 15.78 299 PRO B O 1
ATOM 5089 N N . LEU B 1 274 ? 91.492 -8.902 39.058 1.00 16.31 300 LEU B N 1
ATOM 5090 C CA . LEU B 1 274 ? 90.140 -9.141 38.560 1.00 16.41 300 LEU B CA 1
ATOM 5091 C C . LEU B 1 274 ? 89.275 -9.851 39.587 1.00 16.72 300 LEU B C 1
ATOM 5092 O O . LEU B 1 274 ? 89.766 -10.701 40.345 1.00 15.79 300 LEU B O 1
ATOM 5097 N N . ILE B 1 275 ? 87.984 -9.508 39.595 1.00 16.96 301 ILE B N 1
ATOM 5098 C CA . ILE B 1 275 ? 86.990 -10.246 40.365 1.00 17.48 301 ILE B CA 1
ATOM 5099 C C . ILE B 1 275 ? 86.019 -10.878 39.369 1.00 18.35 301 ILE B C 1
ATOM 5100 O O . ILE B 1 275 ? 85.292 -10.177 38.660 1.00 18.56 301 ILE B O 1
ATOM 5105 N N . LEU B 1 276 ? 86.018 -12.203 39.330 1.00 18.91 302 LEU B N 1
ATOM 5106 C CA . LEU B 1 276 ? 85.293 -12.974 38.318 1.00 19.93 302 LEU B CA 1
ATOM 5107 C C . LEU B 1 276 ? 84.065 -13.673 38.898 1.00 20.60 302 LEU B C 1
ATOM 5108 O O . LEU B 1 276 ? 84.011 -13.911 40.106 1.00 20.42 302 LEU B O 1
ATOM 5113 N N . PRO B 1 277 ? 83.070 -14.002 38.040 1.00 21.78 303 PRO B N 1
ATOM 5114 C CA . PRO B 1 277 ? 81.885 -14.694 38.541 1.00 22.36 303 PRO B CA 1
ATOM 5115 C C . PRO B 1 277 ? 82.206 -16.057 39.156 1.00 22.61 303 PRO B C 1
ATOM 5116 O O . PRO B 1 277 ? 83.139 -16.750 38.710 1.00 22.35 303 PRO B O 1
ATOM 5120 N N A HIS B 1 278 ? 81.430 -16.404 40.183 0.50 22.92 304 HIS B N 1
ATOM 5121 N N B HIS B 1 278 ? 81.439 -16.448 40.171 0.50 23.15 304 HIS B N 1
ATOM 5122 C CA A HIS B 1 278 ? 81.468 -17.698 40.875 0.50 23.12 304 HIS B CA 1
ATOM 5123 C CA B HIS B 1 278 ? 81.651 -17.735 40.841 0.50 23.53 304 HIS B CA 1
ATOM 5124 C C A HIS B 1 278 ? 81.485 -18.886 39.906 0.50 23.52 304 HIS B C 1
ATOM 5125 C C B HIS B 1 278 ? 81.511 -18.928 39.886 0.50 23.78 304 HIS B C 1
ATOM 5126 O O A HIS B 1 278 ? 82.212 -19.863 40.115 0.50 23.60 304 HIS B O 1
ATOM 5127 O O B HIS B 1 278 ? 82.145 -19.966 40.098 0.50 23.81 304 HIS B O 1
ATOM 5140 N N . SER B 1 279 ? 80.696 -18.782 38.839 1.00 23.75 305 SER B N 1
ATOM 5141 C CA . SER B 1 279 ? 80.513 -19.868 37.853 1.00 24.72 305 SER B CA 1
ATOM 5142 C C . SER B 1 279 ? 81.602 -19.952 36.762 1.00 25.06 305 SER B C 1
ATOM 5143 O O . SER B 1 279 ? 81.529 -20.822 35.874 1.00 24.96 305 SER B O 1
ATOM 5146 N N . SER B 1 280 ? 82.609 -19.075 36.841 1.00 24.26 306 SER B N 1
ATOM 5147 C CA . SER B 1 280 ? 83.677 -19.007 35.835 1.00 24.41 306 SER B CA 1
ATOM 5148 C C . SER B 1 280 ? 84.463 -20.288 35.721 1.00 24.39 306 SER B C 1
ATOM 5149 O O . SER B 1 280 ? 84.767 -20.916 36.725 1.00 24.85 306 SER B O 1
ATOM 5152 N N . HIS B 1 281 ? 84.799 -20.654 34.487 1.00 24.84 307 HIS B N 1
ATOM 5153 C CA . HIS B 1 281 ? 85.754 -21.719 34.220 1.00 25.33 307 HIS B CA 1
ATOM 5154 C C . HIS B 1 281 ? 87.051 -21.063 33.773 1.00 24.29 307 HIS B C 1
ATOM 5155 O O . HIS B 1 281 ? 87.094 -20.382 32.757 1.00 24.45 307 HIS B O 1
ATOM 5162 N N . ILE B 1 282 ? 88.100 -21.260 34.558 1.00 23.95 308 ILE B N 1
ATOM 5163 C CA . ILE B 1 282 ? 89.392 -20.672 34.285 1.00 22.84 308 ILE B CA 1
ATOM 5164 C C . ILE B 1 282 ? 90.388 -21.744 33.871 1.00 22.73 308 ILE B C 1
ATOM 5165 O O . ILE B 1 282 ? 90.624 -22.704 34.591 1.00 22.58 308 ILE B O 1
ATOM 5170 N N . ARG B 1 283 ? 90.990 -21.552 32.707 1.00 22.75 309 ARG B N 1
ATOM 5171 C CA . ARG B 1 283 ? 92.030 -22.453 32.239 1.00 23.22 309 ARG B CA 1
ATOM 5172 C C . ARG B 1 283 ? 93.321 -21.666 32.095 1.00 22.67 309 ARG B C 1
ATOM 5173 O O . ARG B 1 283 ? 93.331 -20.610 31.497 1.00 22.93 309 ARG B O 1
ATOM 5181 N N . ILE B 1 284 ? 94.400 -22.168 32.677 1.00 23.32 310 ILE B N 1
ATOM 5182 C CA . ILE B 1 284 ? 95.698 -21.520 32.523 1.00 23.79 310 ILE B CA 1
ATOM 5183 C C . ILE B 1 284 ? 96.695 -22.509 31.950 1.00 24.61 310 ILE B C 1
ATOM 5184 O O . ILE B 1 284 ? 96.957 -23.551 32.544 1.00 25.16 310 ILE B O 1
ATOM 5189 N N . LYS B 1 285 ? 97.244 -22.163 30.791 1.00 25.65 311 LYS B N 1
ATOM 5190 C CA . LYS B 1 285 ? 98.213 -23.004 30.108 1.00 27.05 311 LYS B CA 1
ATOM 5191 C C . LYS B 1 285 ? 99.618 -22.446 30.301 1.00 27.32 311 LYS B C 1
ATOM 5192 O O . LYS B 1 285 ? 99.840 -21.247 30.145 1.00 27.26 311 LYS B O 1
ATOM 5198 N N . ILE B 1 286 ? 100.562 -23.325 30.636 1.00 28.53 312 ILE B N 1
ATOM 5199 C CA . ILE B 1 286 ? 101.973 -22.951 30.748 1.00 29.90 312 ILE B CA 1
ATOM 5200 C C . ILE B 1 286 ? 102.570 -22.810 29.356 1.00 31.02 312 ILE B C 1
ATOM 5201 O O . ILE B 1 286 ? 102.773 -23.809 28.662 1.00 30.08 312 ILE B O 1
ATOM 5206 N N . GLY B 1 287 ? 102.865 -21.572 28.966 1.00 32.19 313 GLY B N 1
ATOM 5207 C CA . GLY B 1 287 ? 103.365 -21.272 27.622 1.00 34.59 313 GLY B CA 1
ATOM 5208 C C . GLY B 1 287 ? 104.864 -21.048 27.548 1.00 36.28 313 GLY B C 1
ATOM 5209 O O . GLY B 1 287 ? 105.576 -21.176 28.554 1.00 36.51 313 GLY B O 1
ATOM 5210 N N . SER B 1 288 ? 105.334 -20.736 26.338 1.00 37.80 314 SER B N 1
ATOM 5211 C CA . SER B 1 288 ? 106.709 -20.291 26.083 1.00 39.12 314 SER B CA 1
ATOM 5212 C C . SER B 1 288 ? 106.710 -18.835 25.641 1.00 39.21 314 SER B C 1
ATOM 5213 O O . SER B 1 288 ? 107.732 -18.151 25.738 1.00 40.34 314 SER B O 1
ATOM 5216 N N . SER B 1 297 ? 109.827 -28.444 34.660 1.00 43.45 323 SER B N 1
ATOM 5217 C CA . SER B 1 297 ? 110.080 -27.882 35.984 1.00 43.35 323 SER B CA 1
ATOM 5218 C C . SER B 1 297 ? 110.108 -26.362 35.947 1.00 42.69 323 SER B C 1
ATOM 5219 O O . SER B 1 297 ? 110.702 -25.723 36.819 1.00 43.44 323 SER B O 1
ATOM 5222 N N . VAL B 1 298 ? 109.480 -25.777 34.936 1.00 41.69 324 VAL B N 1
ATOM 5223 C CA . VAL B 1 298 ? 109.543 -24.331 34.783 1.00 40.47 324 VAL B CA 1
ATOM 5224 C C . VAL B 1 298 ? 108.629 -23.601 35.761 1.00 39.27 324 VAL B C 1
ATOM 5225 O O . VAL B 1 298 ? 108.893 -22.443 36.084 1.00 40.05 324 VAL B O 1
ATOM 5229 N N . VAL B 1 299 ? 107.566 -24.265 36.231 1.00 37.11 325 VAL B N 1
ATOM 5230 C CA . VAL 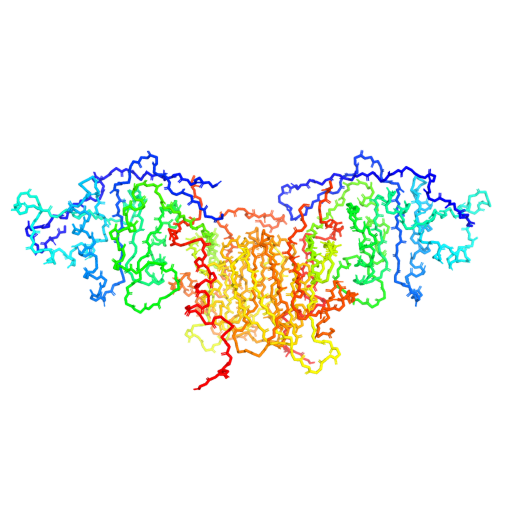B 1 299 ? 106.542 -23.589 37.051 1.00 34.87 325 VAL B CA 1
ATOM 5231 C C . VAL B 1 299 ? 106.021 -24.452 38.198 1.00 33.42 325 VAL B C 1
ATOM 5232 O O . VAL B 1 299 ? 105.611 -25.599 37.992 1.00 33.48 325 VAL B O 1
ATOM 5236 N N . LYS B 1 300 ? 105.997 -23.879 39.399 1.00 31.63 326 LYS B N 1
ATOM 5237 C CA . LYS B 1 300 ? 105.459 -24.553 40.579 1.00 29.95 326 LYS B CA 1
ATOM 5238 C C . LYS B 1 300 ? 103.954 -24.319 40.767 1.00 28.73 326 LYS B C 1
ATOM 5239 O O . LYS B 1 300 ? 103.463 -23.202 40.572 1.00 27.63 326 LYS B O 1
ATOM 5245 N N . LEU B 1 301 ? 103.243 -25.372 41.164 1.00 26.72 327 LEU B N 1
ATOM 5246 C CA . LEU B 1 301 ? 101.821 -25.302 41.483 1.00 26.21 327 LEU B CA 1
ATOM 5247 C C . LEU B 1 301 ? 101.622 -25.528 42.976 1.00 25.78 327 LEU B C 1
ATOM 5248 O O . LEU B 1 301 ? 102.142 -26.507 43.534 1.00 25.97 327 LEU B O 1
ATOM 5253 N N . SER B 1 302 ? 100.888 -24.622 43.624 1.00 24.46 328 SER B N 1
ATOM 5254 C CA . SER B 1 302 ? 100.552 -24.792 45.040 1.00 23.88 328 SER B CA 1
ATOM 5255 C C . SER B 1 302 ? 99.063 -24.629 45.306 1.00 23.29 328 SER B C 1
ATOM 5256 O O . SER B 1 302 ? 98.393 -23.791 44.697 1.00 22.90 328 SER B O 1
ATOM 5259 N N . VAL B 1 303 ? 98.556 -25.433 46.233 1.00 22.73 329 VAL B N 1
ATOM 5260 C CA . VAL B 1 303 ? 97.152 -25.366 46.629 1.00 22.30 329 VAL B CA 1
ATOM 5261 C C . VAL B 1 303 ? 97.117 -25.116 48.129 1.00 22.20 329 VAL B C 1
ATOM 5262 O O . VAL B 1 303 ? 97.639 -25.919 48.907 1.00 22.09 329 VAL B O 1
ATOM 5266 N N . ASP B 1 304 ? 96.529 -23.985 48.530 1.00 22.22 330 ASP B N 1
ATOM 5267 C CA . ASP B 1 304 ? 96.529 -23.547 49.926 1.00 22.05 330 ASP B CA 1
ATOM 5268 C C . ASP B 1 304 ? 97.944 -23.541 50.507 1.00 23.04 330 ASP B C 1
ATOM 5269 O O . ASP B 1 304 ? 98.139 -23.835 51.672 1.00 22.99 330 ASP B O 1
ATOM 5274 N N . GLY B 1 305 ? 98.926 -23.212 49.672 1.00 24.23 331 GLY B N 1
ATOM 5275 C CA . GLY B 1 305 ? 100.317 -23.082 50.094 1.00 26.41 331 GLY B CA 1
ATOM 5276 C C . GLY B 1 305 ? 101.136 -24.361 50.015 1.00 27.71 331 GLY B C 1
ATOM 5277 O O . GLY B 1 305 ? 102.356 -24.313 50.135 1.00 27.94 331 GLY B O 1
ATOM 5278 N N . ILE B 1 306 ? 100.461 -25.496 49.829 1.00 28.57 332 ILE B N 1
ATOM 5279 C CA . ILE B 1 306 ? 101.121 -26.804 49.768 1.00 29.74 332 ILE B CA 1
ATOM 5280 C C . ILE B 1 306 ? 101.566 -27.127 48.335 1.00 30.16 332 ILE B C 1
ATOM 5281 O O . ILE B 1 306 ? 100.726 -27.239 47.441 1.00 29.48 332 ILE B O 1
ATOM 5286 N N . PRO B 1 307 ? 102.892 -27.275 48.114 1.00 31.18 333 PRO B N 1
ATOM 5287 C CA . PRO B 1 307 ? 103.400 -27.536 46.772 1.00 32.10 333 PRO B CA 1
ATOM 5288 C C . PRO B 1 307 ? 102.798 -28.797 46.183 1.00 32.93 333 PRO B C 1
ATOM 5289 O O . PRO B 1 307 ? 102.683 -29.804 46.873 1.00 33.36 333 PRO B O 1
ATOM 5293 N N . GLN B 1 308 ? 102.383 -28.720 44.927 1.00 33.86 334 GLN B N 1
ATOM 5294 C CA . GLN B 1 308 ? 101.898 -29.883 44.196 1.00 35.38 334 GLN B CA 1
ATOM 5295 C C . GLN B 1 308 ? 102.983 -30.247 43.178 1.00 36.48 334 GLN B C 1
ATOM 5296 O O . GLN B 1 308 ? 104.122 -29.795 43.309 1.00 37.00 334 GLN B O 1
ATOM 5302 N N A GLN B 1 309 ? 102.624 -31.043 42.174 0.50 37.18 335 GLN B N 1
ATOM 5303 N N B GLN B 1 309 ? 102.647 -31.069 42.185 0.50 37.15 335 GLN B N 1
ATOM 5304 C CA A GLN B 1 309 ? 103.522 -31.366 41.066 0.50 37.80 335 GLN B CA 1
ATOM 5305 C CA B GLN B 1 309 ? 103.582 -31.404 41.103 0.50 37.74 335 GLN B CA 1
ATOM 5306 C C A GLN B 1 309 ? 104.085 -30.101 40.413 0.50 38.17 335 GLN B C 1
ATOM 5307 C C B GLN B 1 309 ? 104.065 -30.158 40.366 0.50 38.13 335 GLN B C 1
ATOM 5308 O O A GLN B 1 309 ? 103.403 -29.075 40.347 0.50 38.54 335 GLN B O 1
ATOM 5309 O O B GLN B 1 309 ? 103.305 -29.207 40.188 0.50 38.48 335 GLN B O 1
ATOM 5320 N N . ASP B 1 310 ? 105.331 -30.172 39.949 1.00 38.35 336 ASP B N 1
ATOM 5321 C CA . ASP B 1 310 ? 105.903 -29.114 39.115 1.00 38.60 336 ASP B CA 1
ATOM 5322 C C . ASP B 1 310 ? 105.357 -29.244 37.703 1.00 38.59 336 ASP B C 1
ATOM 5323 O O . ASP B 1 310 ? 105.136 -30.358 37.220 1.00 38.79 336 ASP B O 1
ATOM 5328 N N . LEU B 1 311 ? 105.146 -28.108 37.044 1.00 38.08 337 LEU B N 1
ATOM 5329 C CA . LEU B 1 311 ? 104.560 -28.084 35.704 1.00 38.17 337 LEU B CA 1
ATOM 5330 C C . LEU B 1 311 ? 105.578 -27.744 34.617 1.00 37.86 337 LEU B C 1
ATOM 5331 O O . LEU B 1 311 ? 106.491 -26.955 34.842 1.00 37.87 337 LEU B O 1
ATOM 5336 N N . ASP B 1 312 ? 105.406 -28.361 33.447 1.00 37.90 338 ASP B N 1
ATOM 5337 C CA . ASP B 1 312 ? 106.229 -28.098 32.256 1.00 37.60 338 ASP B CA 1
ATOM 5338 C C . ASP B 1 312 ? 105.431 -27.295 31.236 1.00 36.73 338 ASP B C 1
ATOM 5339 O O . ASP B 1 312 ? 104.207 -27.252 31.302 1.00 36.66 338 ASP B O 1
ATOM 5344 N N . VAL B 1 313 ? 106.127 -26.658 30.299 1.00 35.99 339 VAL B N 1
ATOM 5345 C CA . VAL B 1 313 ? 105.489 -26.002 29.151 1.00 35.57 339 VAL B CA 1
ATOM 5346 C C . VAL B 1 313 ? 104.459 -26.943 28.510 1.00 34.97 339 VAL B C 1
ATOM 5347 O O . VAL B 1 313 ? 104.761 -28.105 28.241 1.00 35.16 339 VAL B O 1
ATOM 5351 N N . GLY B 1 314 ? 103.239 -26.453 28.305 1.00 33.91 340 GLY B N 1
ATOM 5352 C CA . GLY B 1 314 ? 102.167 -27.275 27.761 1.00 32.78 340 GLY B CA 1
ATOM 5353 C C . GLY B 1 314 ? 101.189 -27.885 28.756 1.00 31.76 340 GLY B C 1
ATOM 5354 O O . GLY B 1 314 ? 100.070 -28.239 28.381 1.00 32.42 340 GLY B O 1
ATOM 5355 N N . ASP B 1 315 ? 101.600 -28.034 30.015 1.00 30.76 341 ASP B N 1
ATOM 5356 C CA . ASP B 1 315 ? 100.679 -28.428 31.090 1.00 29.74 341 ASP B CA 1
ATOM 5357 C C . ASP B 1 315 ? 99.605 -27.366 31.299 1.00 29.19 341 ASP B C 1
ATOM 5358 O O . ASP B 1 315 ? 99.803 -26.211 30.936 1.00 28.86 341 ASP B O 1
ATOM 5363 N N . GLU B 1 316 ? 98.483 -27.773 31.888 1.00 29.07 342 GLU B N 1
ATOM 5364 C CA . GLU B 1 316 ? 97.356 -26.878 32.169 1.00 28.82 342 GLU B CA 1
ATOM 5365 C C . GLU B 1 316 ? 96.734 -27.132 33.532 1.00 27.90 342 GLU B C 1
ATOM 5366 O O . GLU B 1 316 ? 96.706 -28.271 34.005 1.00 27.66 342 GLU B O 1
ATOM 5372 N N . ILE B 1 317 ? 96.209 -26.067 34.140 1.00 26.83 343 ILE B N 1
ATOM 5373 C CA . ILE B 1 317 ? 95.246 -26.207 35.232 1.00 25.96 343 ILE B CA 1
ATOM 5374 C C . ILE B 1 317 ? 93.874 -25.684 34.801 1.00 25.88 343 ILE B C 1
ATOM 5375 O O . ILE B 1 317 ? 93.769 -24.748 34.013 1.00 25.89 343 ILE B O 1
ATOM 5380 N N . TYR B 1 318 ? 92.833 -26.313 35.322 1.00 26.18 344 TYR B N 1
ATOM 5381 C CA . TYR B 1 318 ? 91.467 -25.896 35.092 1.00 26.88 344 TYR B CA 1
ATOM 5382 C C . TYR B 1 318 ? 90.862 -25.624 36.459 1.00 26.08 344 TYR B C 1
ATOM 5383 O O . TYR B 1 318 ? 90.927 -26.469 37.347 1.00 26.55 344 TYR B O 1
ATOM 5392 N N . VAL B 1 319 ? 90.300 -24.433 36.639 1.00 25.12 345 VAL B N 1
ATOM 5393 C CA . VAL B 1 319 ? 89.827 -24.020 37.957 1.00 24.11 345 VAL B CA 1
ATOM 5394 C C . VAL B 1 319 ? 88.376 -23.560 37.920 1.00 23.94 345 VAL B C 1
ATOM 5395 O O . VAL B 1 319 ? 87.982 -22.719 37.100 1.00 23.55 345 VAL B O 1
ATOM 5399 N N . ILE B 1 320 ? 87.584 -24.153 38.805 1.00 24.08 346 ILE B N 1
ATOM 5400 C CA . ILE B 1 320 ? 86.172 -23.814 38.950 1.00 24.55 346 ILE B CA 1
ATOM 5401 C C . ILE B 1 320 ? 85.829 -23.758 40.439 1.00 25.32 346 ILE B C 1
ATOM 5402 O O . ILE B 1 320 ? 86.592 -24.226 41.265 1.00 24.98 346 ILE B O 1
ATOM 5407 N N . ASN B 1 321 ? 84.686 -23.187 40.781 1.00 26.57 347 ASN B N 1
ATOM 5408 C CA . ASN B 1 321 ? 84.152 -23.370 42.121 1.00 28.31 347 ASN B CA 1
ATOM 5409 C C . ASN B 1 321 ? 83.638 -24.785 42.341 1.00 29.20 347 ASN B C 1
ATOM 5410 O O . ASN B 1 321 ? 83.113 -25.417 41.422 1.00 28.05 347 ASN B O 1
ATOM 5415 N N . GLU B 1 322 ? 83.856 -25.292 43.550 1.00 30.48 348 GLU B N 1
ATOM 5416 C CA . GLU B 1 322 ? 83.342 -26.590 43.954 1.00 32.64 348 GLU B CA 1
ATOM 5417 C C . GLU B 1 322 ? 81.821 -26.535 43.851 1.00 33.75 348 GLU B C 1
ATOM 5418 O O . GLU B 1 322 ? 81.208 -25.614 44.383 1.00 35.07 348 GLU B O 1
ATOM 5424 N N . VAL B 1 323 ? 81.209 -27.486 43.147 1.00 35.25 349 VAL B N 1
ATOM 5425 C CA . VAL B 1 323 ? 79.736 -27.502 43.028 1.00 36.74 349 VAL B CA 1
ATOM 5426 C C . VAL B 1 323 ? 79.104 -28.635 43.839 1.00 36.62 349 VAL B C 1
ATOM 5427 O O . VAL B 1 323 ? 79.806 -29.533 44.292 1.00 37.49 349 VAL B O 1
ATOM 5431 N N . LYS B 1 350 ? 76.716 -34.739 48.172 1.00 36.86 376 LYS B N 1
ATOM 5432 C CA . LYS B 1 350 ? 77.775 -33.988 48.837 1.00 36.46 376 LYS B CA 1
ATOM 5433 C C . LYS B 1 350 ? 77.400 -32.517 49.044 1.00 35.90 376 LYS B C 1
ATOM 5434 O O . LYS B 1 350 ? 77.156 -31.786 48.078 1.00 36.70 376 LYS B O 1
ATOM 5440 N N . ARG B 1 351 ? 77.374 -32.084 50.300 1.00 34.83 377 ARG B N 1
ATOM 5441 C CA . ARG B 1 351 ? 77.264 -30.658 50.617 1.00 33.67 377 ARG B CA 1
ATOM 5442 C C . ARG B 1 351 ? 78.612 -29.998 50.304 1.00 32.57 377 ARG B C 1
ATOM 5443 O O . ARG B 1 351 ? 79.673 -30.460 50.749 1.00 32.88 377 ARG B O 1
ATOM 5451 N N . SER B 1 352 ? 78.576 -28.938 49.512 1.00 31.18 378 SER B N 1
ATOM 5452 C CA . SER B 1 352 ? 79.804 -28.299 49.064 1.00 29.86 378 SER B CA 1
ATOM 5453 C C . SER B 1 352 ? 80.251 -27.212 50.048 1.00 28.77 378 SER B C 1
ATOM 5454 O O . SER B 1 352 ? 79.453 -26.724 50.849 1.00 28.32 378 SER B O 1
ATOM 5457 N N . GLY B 1 353 ? 81.529 -26.854 49.990 1.00 27.85 379 GLY B N 1
ATOM 5458 C CA . GLY B 1 353 ? 82.048 -25.738 50.778 1.00 26.79 379 GLY B CA 1
ATOM 5459 C C . GLY B 1 353 ? 82.329 -26.112 52.220 1.00 26.00 379 GLY B C 1
ATOM 5460 O O . GLY B 1 353 ? 82.272 -27.291 52.591 1.00 25.42 379 GLY B O 1
ATOM 5461 N N . ILE B 1 354 ? 82.644 -25.098 53.022 1.00 24.93 380 ILE B N 1
ATOM 5462 C CA . ILE B 1 354 ? 83.065 -25.282 54.400 1.00 24.20 380 ILE B CA 1
ATOM 5463 C C . ILE B 1 354 ? 82.239 -24.387 55.297 1.00 23.93 380 ILE B C 1
ATOM 5464 O O . ILE B 1 354 ? 82.227 -23.164 55.123 1.00 23.82 380 ILE B O 1
ATOM 5469 N N . TYR B 1 355 ? 81.564 -24.995 56.264 1.00 23.28 381 TYR B N 1
ATOM 5470 C CA . TYR B 1 355 ? 80.763 -24.246 57.214 1.00 22.87 381 TYR B CA 1
ATOM 5471 C C . TYR B 1 355 ? 81.569 -24.073 58.480 1.00 22.40 381 TYR B C 1
ATOM 5472 O O . TYR B 1 355 ? 81.892 -25.050 59.167 1.00 21.64 381 TYR B O 1
ATOM 5481 N N . CYS B 1 356 ? 81.907 -22.824 58.778 1.00 21.76 382 CYS B N 1
ATOM 5482 C CA . CYS B 1 356 ? 82.726 -22.509 59.947 1.00 21.83 382 CYS B CA 1
ATOM 5483 C C . CYS B 1 356 ? 81.874 -21.817 60.999 1.00 21.57 382 CYS B C 1
ATOM 5484 O O . CYS B 1 356 ? 81.215 -20.820 60.700 1.00 21.81 382 CYS B O 1
ATOM 5487 N N . VAL B 1 357 ? 81.885 -22.341 62.223 1.00 21.16 383 VAL B N 1
ATOM 5488 C CA . VAL B 1 357 ? 81.129 -21.727 63.316 1.00 21.21 383 VAL B CA 1
ATOM 5489 C C . VAL B 1 357 ? 81.578 -20.266 63.439 1.00 21.40 383 VAL B C 1
ATOM 5490 O O . VAL B 1 357 ? 82.772 -19.980 63.477 1.00 21.31 383 VAL B O 1
ATOM 5494 N N . ALA B 1 358 ? 80.621 -19.353 63.461 1.00 22.68 384 ALA B N 1
ATOM 5495 C CA . ALA B 1 358 ? 80.934 -17.927 63.568 1.00 23.93 384 ALA B CA 1
ATOM 5496 C C . ALA B 1 358 ? 80.682 -17.415 64.979 1.00 25.03 384 ALA B C 1
ATOM 5497 O O . ALA B 1 358 ? 79.814 -17.941 65.683 1.00 25.08 384 ALA B O 1
ATOM 5499 N N . LYS B 1 359 ? 81.454 -16.405 65.393 1.00 25.89 385 LYS B N 1
ATOM 5500 C CA . LYS B 1 359 ? 81.245 -15.738 66.679 1.00 26.78 385 LYS B CA 1
ATOM 5501 C C . LYS B 1 359 ? 80.123 -14.720 66.598 1.00 27.09 385 LYS B C 1
ATOM 5502 O O . LYS B 1 359 ? 79.225 -14.728 67.426 1.00 27.26 385 LYS B O 1
ATOM 5508 N N . THR B 1 360 ? 80.182 -13.829 65.615 1.00 27.27 386 THR B N 1
ATOM 5509 C CA . THR B 1 360 ? 79.135 -12.832 65.433 1.00 27.98 386 THR B CA 1
ATOM 5510 C C . THR B 1 360 ? 78.778 -12.731 63.962 1.00 28.43 386 THR B C 1
ATOM 5511 O O . THR B 1 360 ? 79.460 -13.301 63.108 1.00 28.26 386 THR B O 1
ATOM 5515 N N . GLU B 1 361 ? 77.728 -11.967 63.671 1.00 29.03 387 GLU B N 1
ATOM 5516 C CA . GLU B 1 361 ? 77.325 -11.657 62.294 1.00 30.36 387 GLU B CA 1
ATOM 5517 C C . GLU B 1 361 ? 78.356 -10.785 61.571 1.00 30.51 387 GLU B C 1
ATOM 5518 O O . GLU B 1 361 ? 78.343 -10.677 60.338 1.00 30.68 387 GLU B O 1
ATOM 5524 N N . ASN B 1 362 ? 79.237 -10.164 62.350 1.00 30.54 388 ASN B N 1
ATOM 5525 C CA . ASN B 1 362 ? 80.216 -9.221 61.820 1.00 30.72 388 ASN B CA 1
ATOM 5526 C C . ASN B 1 362 ? 81.696 -9.566 62.095 1.00 29.85 388 ASN B C 1
ATOM 5527 O O . ASN B 1 362 ? 82.506 -8.668 62.368 1.00 29.78 388 ASN B O 1
ATOM 5532 N N . ASP B 1 363 ? 82.042 -10.856 61.983 1.00 28.29 389 ASP B N 1
ATOM 5533 C CA . ASP B 1 363 ? 83.403 -11.342 62.254 1.00 26.99 389 ASP B CA 1
ATOM 5534 C C . ASP B 1 363 ? 84.422 -10.763 61.288 1.00 26.16 389 ASP B C 1
ATOM 5535 O O . ASP B 1 363 ? 85.544 -10.449 61.672 1.00 25.12 389 ASP B O 1
ATOM 5540 N N . TRP B 1 364 ? 84.011 -10.649 60.028 1.00 26.20 390 TRP B N 1
ATOM 5541 C CA . TRP B 1 364 ? 84.866 -10.165 58.959 1.00 26.09 390 TRP B CA 1
ATOM 5542 C C . TRP B 1 364 ? 85.332 -8.724 59.201 1.00 26.05 390 TRP B C 1
ATOM 5543 O O . TRP B 1 364 ? 86.527 -8.468 59.201 1.00 24.88 390 TRP B O 1
ATOM 5554 N N . ILE B 1 365 ? 84.395 -7.808 59.440 1.00 26.37 391 ILE B N 1
ATOM 5555 C CA . ILE B 1 365 ? 84.753 -6.430 59.835 1.00 26.86 391 ILE B CA 1
ATOM 5556 C C . ILE B 1 365 ? 85.786 -6.421 60.958 1.00 26.45 391 ILE B C 1
ATOM 5557 O O . ILE B 1 365 ? 86.838 -5.784 60.862 1.00 25.89 391 ILE B O 1
ATOM 5562 N N . ARG B 1 366 ? 85.471 -7.139 62.029 1.00 26.18 392 ARG B N 1
ATOM 5563 C CA . ARG B 1 366 ? 86.326 -7.165 63.202 1.00 25.75 392 ARG B CA 1
ATOM 5564 C C . ARG B 1 366 ? 87.700 -7.746 62.910 1.00 24.39 392 ARG B C 1
ATOM 5565 O O . ARG B 1 366 ? 88.709 -7.214 63.371 1.00 23.93 392 ARG B O 1
ATOM 5573 N N . GLY B 1 367 ? 87.751 -8.814 62.119 1.00 22.87 393 GLY B N 1
ATOM 5574 C CA . GLY B 1 367 ? 89.035 -9.400 61.723 1.00 20.72 393 GLY B CA 1
ATOM 5575 C C . GLY B 1 367 ? 89.908 -8.470 60.889 1.00 19.57 393 GLY B C 1
ATOM 5576 O O . GLY B 1 367 ? 91.104 -8.347 61.135 1.00 18.98 393 GLY B O 1
ATOM 5577 N N . ILE B 1 368 ? 89.338 -7.806 59.893 1.00 18.76 394 ILE B N 1
ATOM 5578 C CA . ILE B 1 368 ? 90.189 -6.930 59.068 1.00 18.81 394 ILE B CA 1
ATOM 5579 C C . ILE B 1 368 ? 90.715 -5.729 59.876 1.00 18.51 394 ILE B C 1
ATOM 5580 O O . ILE B 1 368 ? 91.856 -5.299 59.705 1.00 18.38 394 ILE B O 1
ATOM 5585 N N . ASN B 1 369 ? 89.891 -5.227 60.786 1.00 19.26 395 ASN B N 1
ATOM 5586 C CA . ASN B 1 369 ? 90.298 -4.115 61.652 1.00 19.59 395 ASN B CA 1
ATOM 5587 C C . ASN B 1 369 ? 91.379 -4.520 62.633 1.00 20.34 395 ASN B C 1
ATOM 5588 O O . ASN B 1 369 ? 92.443 -3.909 62.675 1.00 20.17 395 ASN B O 1
ATOM 5593 N N A GLU B 1 370 ? 91.115 -5.583 63.383 0.50 20.91 396 GLU B N 1
ATOM 5594 N N B GLU B 1 370 ? 91.102 -5.544 63.436 0.50 20.93 396 GLU B N 1
ATOM 5595 C CA A GLU B 1 370 ? 91.938 -5.924 64.541 0.50 21.97 396 GLU B CA 1
ATOM 5596 C CA B GLU B 1 370 ? 92.011 -5.921 64.526 0.50 21.95 396 GLU B CA 1
ATOM 5597 C C A GLU B 1 370 ? 93.092 -6.885 64.266 0.50 21.75 396 GLU B C 1
ATOM 5598 C C B GLU B 1 370 ? 93.227 -6.681 64.046 0.50 21.81 396 GLU B C 1
ATOM 5599 O O A GLU B 1 370 ? 94.054 -6.903 65.025 0.50 22.05 396 GLU B O 1
ATOM 5600 O O B GLU B 1 370 ? 94.350 -6.385 64.450 0.50 22.22 396 GLU B O 1
ATOM 5611 N N . LEU B 1 371 ? 93.003 -7.667 63.188 1.00 21.82 397 LEU B N 1
ATOM 5612 C CA . LEU B 1 371 ? 94.095 -8.556 62.774 1.00 21.80 397 LEU B CA 1
ATOM 5613 C C . LEU B 1 371 ? 94.928 -7.985 61.649 1.00 21.38 397 LEU B C 1
ATOM 5614 O O . LEU B 1 371 ? 96.149 -8.103 61.669 1.00 22.23 397 LEU B O 1
ATOM 5619 N N . LEU B 1 372 ? 94.287 -7.372 60.659 1.00 20.05 398 LEU B N 1
ATOM 5620 C CA . LEU B 1 372 ? 95.026 -6.929 59.482 1.00 19.81 398 LEU B CA 1
ATOM 5621 C C . LEU B 1 372 ? 95.417 -5.454 59.527 1.00 19.55 398 LEU B C 1
ATOM 5622 O O . LEU B 1 372 ? 96.181 -4.997 58.690 1.00 19.27 398 LEU B O 1
ATOM 5627 N N . GLY B 1 373 ? 94.906 -4.718 60.510 1.00 19.63 399 GLY B N 1
ATOM 5628 C CA . GLY B 1 373 ? 95.214 -3.287 60.614 1.00 19.23 399 GLY B CA 1
ATOM 5629 C C . GLY B 1 373 ? 94.566 -2.464 59.509 1.00 18.55 399 GLY B C 1
ATOM 5630 O O . GLY B 1 373 ? 95.083 -1.403 59.127 1.00 19.05 399 GLY B O 1
ATOM 5631 N N . PHE B 1 374 ? 93.417 -2.928 59.024 1.00 18.25 400 PHE B N 1
ATOM 5632 C CA . PHE B 1 374 ? 92.694 -2.253 57.933 1.00 18.03 400 PHE B CA 1
ATOM 5633 C C . PHE B 1 374 ? 92.470 -0.775 58.247 1.00 18.09 400 PHE B C 1
ATOM 5634 O O . PHE B 1 374 ? 92.039 -0.427 59.362 1.00 17.52 400 PHE B O 1
ATOM 5642 N N . ASN B 1 375 ? 92.743 0.067 57.249 1.00 17.91 401 ASN B N 1
ATOM 5643 C CA . ASN B 1 375 ? 92.647 1.526 57.374 1.00 19.10 401 ASN B CA 1
ATOM 5644 C C . ASN B 1 375 ? 93.086 2.076 58.747 1.00 20.18 401 ASN B C 1
ATOM 5645 O O . ASN B 1 375 ? 92.325 2.762 59.424 1.00 20.35 401 ASN B O 1
ATOM 5650 N N . SER B 1 376 ? 94.310 1.755 59.149 1.00 21.53 402 SER B N 1
ATOM 5651 C CA . SER B 1 376 ? 94.877 2.296 60.377 1.00 24.01 402 SER B CA 1
ATOM 5652 C C . SER B 1 376 ? 95.068 3.796 60.216 1.00 24.61 402 SER B C 1
ATOM 5653 O O . SER B 1 376 ? 95.623 4.263 59.221 1.00 23.84 402 SER B O 1
ATOM 5656 N N . SER B 1 377 ? 94.577 4.533 61.201 1.00 26.54 403 SER B N 1
ATOM 5657 C CA . SER B 1 377 ? 94.730 5.977 61.244 1.00 28.62 403 SER B CA 1
ATOM 5658 C C . SER B 1 377 ? 96.200 6.332 61.479 1.00 29.13 403 SER B C 1
ATOM 5659 O O . SER B 1 377 ? 96.904 5.643 62.225 1.00 29.06 403 SER B O 1
ATOM 5662 N N . PHE B 1 378 ? 96.673 7.391 60.830 1.00 30.23 404 PHE B N 1
ATOM 5663 C CA . PHE B 1 378 ? 97.963 7.967 61.208 1.00 31.50 404 PHE B CA 1
ATOM 5664 C C . PHE B 1 378 ? 97.838 8.422 62.673 1.00 32.72 404 PHE B C 1
ATOM 5665 O O . PHE B 1 378 ? 96.728 8.675 63.137 1.00 32.79 404 PHE B O 1
ATOM 5673 N N . ARG B 1 379 ? 98.953 8.495 63.400 1.00 34.61 405 ARG B N 1
ATOM 5674 C CA . ARG B 1 379 ? 98.932 8.882 64.820 1.00 37.00 405 ARG B CA 1
ATOM 5675 C C . ARG B 1 379 ? 98.503 10.341 64.970 1.00 38.32 405 ARG B C 1
ATOM 5676 O O . ARG B 1 379 ? 99.140 11.244 64.422 1.00 38.33 405 ARG B O 1
ATOM 5684 N N . LEU B 1 380 ? 97.415 10.564 65.702 1.00 40.17 406 LEU B N 1
ATOM 5685 C CA . LEU B 1 380 ? 96.862 11.912 65.856 1.00 41.87 406 LEU B CA 1
ATOM 5686 C C . LEU B 1 380 ? 97.124 12.486 67.248 1.00 43.07 406 LEU B C 1
ATOM 5687 O O . LEU B 1 380 ? 96.928 13.679 67.478 1.00 42.93 406 LEU B O 1
ATOM 5692 N N . THR B 1 381 ? 97.574 11.630 68.166 1.00 44.65 407 THR B N 1
ATOM 5693 C CA . THR B 1 381 ? 97.992 12.071 69.500 1.00 46.43 407 THR B CA 1
ATOM 5694 C C . THR B 1 381 ? 99.100 11.200 70.102 1.00 47.08 407 THR B C 1
ATOM 5695 O O . THR B 1 381 ? 99.188 10.001 69.808 1.00 47.41 407 THR B O 1
ATOM 5699 N N . LYS B 1 382 ? 99.945 11.827 70.925 1.00 48.04 408 LYS B N 1
ATOM 5700 C CA . LYS B 1 382 ? 100.965 11.144 71.744 1.00 48.71 408 LYS B CA 1
ATOM 5701 C C . LYS B 1 382 ? 102.010 10.374 70.936 1.00 48.90 408 LYS B C 1
ATOM 5702 O O . LYS B 1 382 ? 102.415 9.268 71.311 1.00 49.25 408 LYS B O 1
#

Organism: Saccharomyces cerevisiae (strain ATCC 204508 / S288c) (NCBI:txid559292)

Radius of gyration: 29.97 Å; Cα contacts (8 Å, |Δi|>4): 1761; chains: 2; bounding box: 66×74×90 Å

InterPro domains:
  IPR002504 NAD kinase [MF_00361] (68-379)
  IPR002504 NAD kinase [PF01513] (80-196)
  IPR016064 NAD kinase/diacylglycerol kinase-like domain superfamily [SSF111331] (69-345)
  IPR017437 ATP-NAD kinase, PpnK-type, C-terminal [G3DSA:2.60.200.30] (206-368)
  IPR017438 Inorganic polyphosphate/ATP-NAD kinase, N-terminal [G3DSA:3.40.50.10330] (57-401)

Foldseek 3Di:
DDFPDLLEDEAALLVADFEQAFDFPDLWTQTHGPPFAAEEEEFEDPPDVFQLVLVQVLLLVCVQPPVRHAYEYEPVSNNVNSNVDDAHHPNDSVHHRYYHYDDLVSSLGHHQEYEYHAEPVRVFVRQQSQWVAAGHAYQYAHDDDYYQPHAHHSVCVVVLVVCNRVRNFIWRFAWKKWKWKAAAVGPHTDIGIARFKKKKFQPPPPFWWWKWKAKLQHTDDIWTARIKIKTQLNNCVPVQVVQPGDRHPSSDAWIKIGGHGTPDPPCDIDTGGLQMKMKMFTADDDDDDDQWLRMWMDGNRHTDDRGGHGMMMIMHIPDRHDRDPNGNDGTYIYTHDDPCSPVCSCCPVVVPPPDDDPDD/DDEAALLVADFAQEWDWDDDPPFLWTQTHRPDFAAEEEEFEDPPDVFRLVLVLVLLLVCVAPPVRHAYEYEPVSCVVNVVVDDAAHVRDPVGHRYYHYDDLVSSLGHHQEYEYEAEPVRVFVSQQSNWPAQGHAYQYEHDDDYDQPHLHHSVCVVVLVVCNSVSNFTWDFFWKKWKWWDAPPDDGTDIGIASAKKKKFQVPPPAWWWKFKAKPNHTDDIWGARIKIKTTLSNCVPVQVVLPGDRHPSSDAWIKIGTRGTPDPDCDIDTGGLAIKMKMFGAPCRMWIDGNRHTDDRGDHGIMMIMHIDDSVGTYIYTHDDSPSPVVSCVPPVVPPPDDDPDD

B-factor: mean 30.89, std 10.43, range [10.8, 72.82]

Sequence (701 aa):
LQSGSKFVKKIKPVNNLRSSSSADFVSKLQSLIWQNPLQNVYITTKKPWTPSTREAMVEFITHLHESYPEVNVIVQQPDVAEEISQQDFKSPLENDPNRPHILYTGPEQDIVNRTDLLVTLGGDGTILHGVSMFGNTQVPPVLAFALGTLGFLSPFDFKKEHKKKVFQQEVISSRAKCLHRTTRLECHLKKKKDSNSSIVTHAMNDIFLHRGNSPHLTNLDIFIDGEEFLTRTTTADGVALATPTGSTAYSLSAGGSIVSPLVPAILMTPICPRSLSFRPLILPHSSHIRIKIGSKLNQKPVNSVVVKKLSVDGIPQQDLDVGDEIYVINNEVGTIYIDGTKRSGIYCVAKTEENDWIRRGINELLGFNSSFRLTKVKIKPVNNLRSSSSADFVSPPNSKLQSLIWQQNPLQNVYITKKPWTPSTRREAMVEFITHLHESYPEVNVIVQPDVAEEISQDFKSPLEENDPNRPHILYTGPEQDIVNRTDLLVTLGGDGTILHHGVSMFGNTQVPPVLAFALGTTLGFLSPFDFKEEHKKVFQEVISSRAKCLHRTRLECHLKKKKDSNSSIVTTHAMNDIFLHRGNSPHLTNLDIFIDGEEFLTRTTADGVALATPTGSTAYSLSAGGSIVSPLVPAILMTPICPRSLSFRPLILPHHSSHIRIKIGSSVVKLSVDGIPQQQDLDVGDEIYVINEVKRSGIYCVAKTENDWIRGINEELLGFNSSFRLTK